Protein AF-0000000067833739 (afdb_homodimer)

Secondary structure (DSSP, 8-state):
--HHHHHHH-HHHHHHHHHHHHHHHHGGGS-HHHHHHHHHHHHHHHHHHHHHHHHHHHHHHHHS---HHHHHHHHHHHHHHHHHHHHHHHHHHHHHTT--HHHHTSHHHHHHHHHHHHHHHHHHHS----SSSPPPP-HHHHHHHHHHHHHHHHIIIII----HHHHHHHHHHHTTTS-HHHHHHHHHHHHHHHHHHTT--/--HHHHHHH-HHHHHHHHHHHHHHHHGGGS-HHHHHHHHHHHHHHHHHHHHHHHHHHHHHHHHS---HHHHHHHHHHHHHHHHHHHHHHHHHHHHHTT--HHHHTSHHHHHHHHHHHHHHHHHHHS----SSSPPPP-HHHHHHHHHHHHHHHHIIIII----HHHHHHHHHHHTTTS-HHHHHHHHHHHHHHHHHHTT--

pLDDT: mean 78.81, std 13.16, range [47.59, 96.0]

Foldseek 3Di:
DDPVVVCVVPPVNVVVVCVVCVCVVCQQPDAPLVVLLVVLVVLQVVLVVVLVVLVVVQVCVVVDPDDPLSNLLSQLSNLQSQLSNQLSVLVSVCSVQLNAPVSCVDVSNVVSVVSNVSSVLSCQQFPDPDPVDGGHGDVVRSVVVVVVCVVVVCCCVVVVDDCVVVVVVVCVVCVVVNHPNHVVCVVVSVVSRVCSHVVHD/DDPVVVCVVPPVNVVVVCVVCVCVVCQQPDAPLVVLLVVLVVLQVVLVVVLVVLVVVQVCVVVDPDDPLSNLLSQLSNLQSQLSNQLSVLVSVCSVQLNAPVSCVDVSNVVSVVSNVSSVLSCQQFPDPDPVDGGHGDVVRSVVVVVVCVVVVCCCVPVVDDCVVVVVVVCVVCVVVNHPNHVVCVVVSVVSRVCVHVVHD

Organism: Methylorubrum extorquens (strain ATCC 14718 / DSM 1338 / JCM 2805 / NCIMB 9133 / AM1) (NCBI:txid272630)

Radius of gyration: 20.98 Å; Cα contacts (8 Å, |Δi|>4): 585; chains: 2; bounding box: 49×56×50 Å

Solvent-accessible surface area (backbone atoms only — not comparable to full-atom values): 19691 Å² total; per-residue (Å²): 133,55,60,66,58,34,43,68,58,35,61,66,57,52,50,49,50,50,56,54,53,45,50,69,74,47,51,80,78,45,44,38,64,62,47,44,49,40,41,30,34,33,25,32,35,26,16,47,50,20,50,62,51,33,42,59,23,54,50,41,49,39,65,39,98,53,57,67,20,55,46,30,31,52,49,12,51,50,29,35,30,50,16,49,22,52,43,27,52,52,52,45,52,32,55,69,45,30,48,33,60,64,59,73,40,24,63,68,46,43,47,26,50,43,27,33,27,53,10,26,42,28,33,36,25,13,26,57,55,35,93,83,41,78,24,61,70,40,65,66,59,52,52,51,34,50,51,48,20,50,53,52,27,47,47,48,70,70,62,50,69,84,46,50,67,59,51,52,53,45,44,65,60,42,50,72,62,36,42,73,54,38,66,65,42,43,62,54,48,51,49,33,25,52,29,28,62,67,69,41,132,130,53,58,66,58,34,44,68,59,34,60,66,58,52,50,49,50,50,56,55,53,45,49,68,73,47,51,81,80,46,44,39,65,61,49,43,50,41,40,30,35,32,24,31,34,26,17,47,50,20,49,63,50,34,42,59,23,54,50,39,49,37,66,39,98,53,55,69,18,56,45,30,33,51,49,12,50,50,28,34,31,49,15,47,22,53,42,26,51,52,51,45,51,32,57,69,45,30,48,32,61,64,59,76,43,25,62,68,46,42,45,25,49,42,27,32,28,52,10,25,43,28,33,35,26,12,24,54,56,36,93,84,39,78,24,61,69,40,65,67,58,52,51,53,35,49,51,48,19,50,53,52,26,49,46,46,72,70,61,52,68,84,48,51,66,57,51,51,54,46,43,66,60,44,52,71,61,34,43,74,54,36,67,66,42,44,63,53,47,52,50,32,26,51,30,28,62,69,70,43,133

Sequence (402 aa):
MTFSARFMRSRTLWFGLALALSYWAVAPFVTSNSQAEWIRVGMIVFAGGAIVAWFPAFRTIIRENSPVAAQQSILGTVFLLFGIFGSAIWLLMWRMSGFPPWMVLSDVNGFFLWVLTCGSAFLMAAPRVSPHVPPRTNWRRIWIAAALSFGLGYFIVHERPNIAPLVEWLRLRVSDVVGPAGRSEMPKLLEQTARASIGEPMTFSARFMRSRTLWFGLALALSYWAVAPFVTSNSQAEWIRVGMIVFAGGAIVAWFPAFRTIIRENSPVAAQQSILGTVFLLFGIFGSAIWLLMWRMSGFPPWMVLSDVNGFFLWVLTCGSAFLMAAPRVSPHVPPRTNWRRIWIAAALSFGLGYFIVHERPNIAPLVEWLRLRVSDVVGPAGRSEMPKLLEQTARASIGEP

Nearest PDB structures (foldseek):
  8x2k-assembly1_A  TM=3.277E-01  e=2.692E-01  Homo sapiens
  8eat-assembly1_o  TM=3.173E-01  e=8.894E-01  Saccharomyces cerevisiae
  8gjg-assembly1_A  TM=5.142E-01  e=9.237E+00  synthetic construct
  8x2k-assembly1_A  TM=3.481E-01  e=3.603E-01  Homo sapiens
  8eat-assembly1_o  TM=3.590E-01  e=8.095E-01  Saccharomyces cerevisiae

Structure (mmCIF, N/CA/C/O backbone):
data_AF-0000000067833739-model_v1
#
loop_
_entity.id
_entity.type
_entity.pdbx_description
1 polymer 'Uncharacterized protein'
#
loop_
_atom_site.group_PDB
_atom_site.id
_atom_site.type_symbol
_atom_site.label_atom_id
_atom_site.label_alt_id
_atom_site.label_comp_id
_atom_site.label_asym_id
_atom_site.label_entity_id
_atom_site.label_seq_id
_atom_site.pdbx_PDB_ins_code
_atom_site.Cartn_x
_atom_site.Cartn_y
_atom_site.Cartn_z
_atom_site.occupancy
_atom_site.B_iso_or_equiv
_atom_site.auth_seq_id
_atom_site.auth_comp_id
_atom_site.auth_asym_id
_atom_site.auth_atom_id
_atom_site.pdbx_PDB_model_num
ATOM 1 N N . MET A 1 1 ? 24.609 -26.125 -8.984 1 54.03 1 MET A N 1
ATOM 2 C CA . MET A 1 1 ? 24.734 -24.672 -9.023 1 54.03 1 MET A CA 1
ATOM 3 C C . MET A 1 1 ? 24.297 -24.047 -7.703 1 54.03 1 MET A C 1
ATOM 5 O O . MET A 1 1 ? 23.25 -24.406 -7.156 1 54.03 1 MET A O 1
ATOM 9 N N . THR A 1 2 ? 25.156 -23.328 -7.031 1 60.97 2 THR A N 1
ATOM 10 C CA . THR A 1 2 ? 24.938 -22.781 -5.699 1 60.97 2 THR A CA 1
ATOM 11 C C . THR A 1 2 ? 23.875 -21.703 -5.73 1 60.97 2 THR A C 1
ATOM 13 O O . THR A 1 2 ? 23.531 -21.188 -6.797 1 60.97 2 THR A O 1
ATOM 16 N N . PHE A 1 3 ? 23.25 -21.469 -4.637 1 61.22 3 PHE A N 1
ATOM 17 C CA . PHE A 1 3 ? 22.266 -20.406 -4.449 1 61.22 3 PHE A CA 1
ATOM 18 C C . PHE A 1 3 ? 22.766 -19.078 -5.02 1 61.22 3 PHE A C 1
ATOM 20 O O . PHE A 1 3 ? 22.031 -18.375 -5.711 1 61.22 3 PHE A O 1
ATOM 27 N N . SER A 1 4 ? 24 -18.844 -4.691 1 60.59 4 SER A N 1
ATOM 28 C CA . SER A 1 4 ? 24.594 -17.578 -5.094 1 60.59 4 SER A CA 1
ATOM 29 C C . SER A 1 4 ? 24.734 -17.484 -6.609 1 60.59 4 SER A C 1
ATOM 31 O O . SER A 1 4 ? 24.469 -16.438 -7.207 1 60.59 4 SER A O 1
ATOM 33 N N . ALA A 1 5 ? 25.109 -18.547 -7.16 1 61.72 5 ALA A N 1
ATOM 34 C CA . ALA A 1 5 ? 25.297 -18.562 -8.609 1 61.72 5 ALA A CA 1
ATOM 35 C C . ALA A 1 5 ? 23.969 -18.391 -9.344 1 61.72 5 ALA A C 1
ATOM 37 O O . ALA A 1 5 ? 23.891 -17.672 -10.336 1 61.72 5 ALA A O 1
ATOM 38 N N . ARG A 1 6 ? 23.016 -18.969 -8.781 1 64.06 6 ARG A N 1
ATOM 39 C CA . ARG A 1 6 ? 21.703 -18.922 -9.438 1 64.06 6 ARG A CA 1
ATOM 40 C C . ARG A 1 6 ? 21.047 -17.562 -9.211 1 64.06 6 ARG A C 1
ATOM 42 O O . ARG A 1 6 ? 20.375 -17.047 -10.102 1 64.06 6 ARG A O 1
ATOM 49 N N . PHE A 1 7 ? 21.344 -17.094 -7.957 1 60.16 7 PHE A N 1
ATOM 50 C CA . PHE A 1 7 ? 20.875 -15.742 -7.688 1 60.16 7 PHE A CA 1
ATOM 51 C C . PHE A 1 7 ? 21.438 -14.766 -8.711 1 60.16 7 PHE A C 1
ATOM 53 O O . PHE A 1 7 ? 20.719 -13.914 -9.234 1 60.16 7 PHE A O 1
ATOM 60 N N . MET A 1 8 ? 22.578 -15.047 -8.953 1 62.41 8 MET A N 1
ATOM 61 C CA . MET A 1 8 ? 23.266 -14.164 -9.883 1 62.41 8 MET A CA 1
ATOM 62 C C . MET A 1 8 ? 22.766 -14.367 -11.305 1 62.41 8 MET A C 1
ATOM 64 O O . MET A 1 8 ? 22.859 -13.461 -12.141 1 62.41 8 MET A O 1
ATOM 68 N N . ARG A 1 9 ? 22.203 -15.484 -11.406 1 63.66 9 ARG A N 1
ATOM 69 C CA . ARG A 1 9 ? 21.797 -15.766 -12.773 1 63.66 9 ARG A CA 1
ATOM 70 C C . ARG A 1 9 ? 20.344 -15.328 -13.016 1 63.66 9 ARG A C 1
ATOM 72 O O . ARG A 1 9 ? 19.922 -15.18 -14.164 1 63.66 9 ARG A O 1
ATOM 79 N N . SER A 1 10 ? 19.766 -15.102 -11.891 1 75.25 10 SER A N 1
ATOM 80 C CA . SER A 1 10 ? 18.375 -14.703 -12.156 1 75.25 10 SER A CA 1
ATOM 81 C C . SER A 1 10 ? 18.297 -13.258 -12.625 1 75.25 10 SER A C 1
ATOM 83 O O . SER A 1 10 ? 18.469 -12.336 -11.828 1 75.25 10 SER A O 1
ATOM 85 N N . ARG A 1 11 ? 18.219 -13.023 -13.836 1 75.56 11 ARG A N 1
ATOM 86 C CA . ARG A 1 11 ? 18.156 -11.695 -14.43 1 75.56 11 ARG A CA 1
ATOM 87 C C . ARG A 1 11 ? 16.969 -10.906 -13.891 1 75.56 11 ARG A C 1
ATOM 89 O O . ARG A 1 11 ? 17.062 -9.695 -13.672 1 75.56 11 ARG A O 1
ATOM 96 N N . THR A 1 12 ? 15.883 -11.609 -13.531 1 77.5 12 THR A N 1
ATOM 97 C CA . THR A 1 12 ? 14.672 -10.938 -13.07 1 77.5 12 THR A CA 1
ATOM 98 C C . THR A 1 12 ? 14.883 -10.352 -11.672 1 77.5 12 THR A C 1
ATOM 100 O O . THR A 1 12 ? 14.461 -9.227 -11.398 1 77.5 12 THR A O 1
ATOM 103 N N . LEU A 1 13 ? 15.602 -11 -10.844 1 80.44 13 LEU A N 1
ATOM 104 C CA . LEU A 1 13 ? 15.852 -10.516 -9.492 1 80.44 13 LEU A CA 1
ATOM 105 C C . LEU A 1 13 ? 16.781 -9.305 -9.508 1 80.44 13 LEU A C 1
ATOM 107 O O . LEU A 1 13 ? 16.547 -8.328 -8.789 1 80.44 13 LEU A O 1
ATOM 111 N N . TRP A 1 14 ? 17.672 -9.406 -10.344 1 83.06 14 TRP A N 1
ATOM 112 C CA . TRP A 1 14 ? 18.609 -8.297 -10.422 1 83.06 14 TRP A CA 1
ATOM 113 C C . TRP A 1 14 ? 17.938 -7.062 -11.023 1 83.06 14 TRP A C 1
ATOM 115 O O . TRP A 1 14 ? 18.188 -5.938 -10.578 1 83.06 14 TRP A O 1
ATOM 125 N N . PHE A 1 15 ? 17.156 -7.34 -11.93 1 82 15 PHE A N 1
ATOM 126 C CA . PHE A 1 15 ? 16.406 -6.23 -12.516 1 82 15 PHE A CA 1
ATOM 127 C C . PHE A 1 15 ? 15.469 -5.605 -11.492 1 82 15 PHE A C 1
ATOM 129 O O . PHE A 1 15 ? 15.367 -4.383 -11.406 1 82 15 PHE A O 1
ATOM 136 N N . GLY A 1 16 ? 14.891 -6.465 -10.734 1 84.88 16 GLY A N 1
ATOM 137 C CA . GLY A 1 16 ? 14 -5.965 -9.703 1 84.88 16 GLY A CA 1
ATOM 138 C C . GLY A 1 16 ? 14.727 -5.16 -8.633 1 84.88 16 GLY A C 1
ATOM 139 O O . GLY A 1 16 ? 14.258 -4.09 -8.234 1 84.88 16 GLY A O 1
ATOM 140 N N . LEU A 1 17 ? 15.836 -5.625 -8.242 1 85.75 17 LEU A N 1
ATOM 141 C CA . LEU A 1 17 ? 16.609 -4.922 -7.227 1 85.75 17 LEU A CA 1
ATOM 142 C C . LEU A 1 17 ? 17.141 -3.6 -7.77 1 85.75 17 LEU A C 1
ATOM 144 O O . LEU A 1 17 ? 17.125 -2.584 -7.074 1 85.75 17 LEU A O 1
ATOM 148 N N . ALA A 1 18 ? 17.578 -3.639 -8.984 1 87.25 18 ALA A N 1
ATOM 149 C CA . ALA A 1 18 ? 18.062 -2.416 -9.625 1 87.25 18 ALA A CA 1
ATOM 150 C C . ALA A 1 18 ? 16.953 -1.379 -9.734 1 87.25 18 ALA A C 1
ATOM 152 O O . ALA A 1 18 ? 17.172 -0.191 -9.492 1 87.25 18 ALA A O 1
ATOM 153 N N . LEU A 1 19 ? 15.852 -1.914 -10.031 1 89 19 LEU A N 1
ATOM 154 C CA . LEU A 1 19 ? 14.711 -1.014 -10.148 1 89 19 LEU A CA 1
ATOM 155 C C . LEU A 1 19 ? 14.344 -0.417 -8.797 1 89 19 LEU A C 1
ATOM 157 O O . LEU A 1 19 ? 14.086 0.784 -8.688 1 89 19 LEU A O 1
ATOM 161 N N . ALA A 1 20 ? 14.359 -1.201 -7.812 1 89.31 20 ALA A N 1
ATOM 162 C CA . ALA A 1 20 ? 14.055 -0.719 -6.469 1 89.31 20 ALA A CA 1
ATOM 163 C C . ALA A 1 20 ? 15.086 0.306 -6.008 1 89.31 20 ALA A C 1
ATOM 165 O O . ALA A 1 20 ? 14.734 1.35 -5.457 1 89.31 20 ALA A O 1
ATOM 166 N N . LEU A 1 21 ? 16.234 0.062 -6.305 1 89.25 21 LEU A N 1
ATOM 167 C CA . LEU A 1 21 ? 17.312 0.922 -5.82 1 89.25 21 LEU A CA 1
ATOM 168 C C . LEU A 1 21 ? 17.484 2.143 -6.719 1 89.25 21 LEU A C 1
ATOM 170 O O . LEU A 1 21 ? 18.172 3.094 -6.359 1 89.25 21 LEU A O 1
ATOM 174 N N . SER A 1 22 ? 16.891 2.143 -7.863 1 89.06 22 SER A N 1
ATOM 175 C CA . SER A 1 22 ? 16.969 3.281 -8.766 1 89.06 22 SER A CA 1
ATOM 176 C C . SER A 1 22 ? 16.391 4.539 -8.133 1 89.06 22 SER A C 1
ATOM 178 O O . SER A 1 22 ? 16.719 5.656 -8.539 1 89.06 22 SER A O 1
ATOM 180 N N . TYR A 1 23 ? 15.555 4.34 -7.113 1 88.81 23 TYR A N 1
ATOM 181 C CA . TYR A 1 23 ? 15.016 5.488 -6.395 1 88.81 23 TYR A CA 1
ATOM 182 C C . TYR A 1 23 ? 16.141 6.375 -5.863 1 88.81 23 TYR A C 1
ATOM 184 O O . TYR A 1 23 ? 16.094 7.598 -6.016 1 88.81 23 TYR A O 1
ATOM 192 N N . TRP A 1 24 ? 17.078 5.777 -5.301 1 86.44 24 TRP A N 1
ATOM 193 C CA . TRP A 1 24 ? 18.141 6.512 -4.621 1 86.44 24 TRP A CA 1
ATOM 194 C C . TRP A 1 24 ? 19.062 7.188 -5.629 1 86.44 24 TRP A C 1
ATOM 196 O O . TRP A 1 24 ? 19.781 8.141 -5.293 1 86.44 24 TRP A O 1
ATOM 206 N N . ALA A 1 25 ? 19.031 6.781 -6.82 1 83.19 25 ALA A N 1
ATOM 207 C CA . ALA A 1 25 ? 19.797 7.438 -7.879 1 83.19 25 ALA A CA 1
ATOM 208 C C . ALA A 1 25 ? 19.125 8.727 -8.328 1 83.19 25 ALA A C 1
ATOM 210 O O . ALA A 1 25 ? 19.797 9.672 -8.758 1 83.19 25 ALA A O 1
ATOM 211 N N . VAL A 1 26 ? 17.828 8.828 -8.109 1 81.88 26 VAL A N 1
ATOM 212 C CA . VAL A 1 26 ? 17.062 9.969 -8.609 1 81.88 26 VAL A CA 1
ATOM 213 C C . VAL A 1 26 ? 16.734 10.922 -7.457 1 81.88 26 VAL A C 1
ATOM 215 O O . VAL A 1 26 ? 16.578 12.125 -7.668 1 81.88 26 VAL A O 1
ATOM 218 N N . ALA A 1 27 ? 16.766 10.422 -6.27 1 81.31 27 ALA A N 1
ATOM 219 C CA . ALA A 1 27 ? 16.312 11.133 -5.082 1 81.31 27 ALA A CA 1
ATOM 220 C C . ALA A 1 27 ? 17.078 12.43 -4.883 1 81.31 27 ALA A C 1
ATOM 222 O O . ALA A 1 27 ? 16.5 13.469 -4.555 1 81.31 27 ALA A O 1
ATOM 223 N N . PRO A 1 28 ? 18.375 12.438 -5.191 1 77.5 28 PRO A N 1
ATOM 224 C CA . PRO A 1 28 ? 19.125 13.672 -4.941 1 77.5 28 PRO A CA 1
ATOM 225 C C . PRO A 1 28 ? 18.828 14.758 -5.969 1 77.5 28 PRO A C 1
ATOM 227 O O . PRO A 1 28 ? 19.094 15.938 -5.723 1 77.5 28 PRO A O 1
ATOM 230 N N . PHE A 1 29 ? 18.141 14.469 -7.059 1 77.5 29 PHE A N 1
ATOM 231 C CA . PHE A 1 29 ? 18 15.422 -8.148 1 77.5 29 PHE A CA 1
ATOM 232 C C . PHE A 1 29 ? 16.594 16.016 -8.18 1 77.5 29 PHE A C 1
ATOM 234 O O . PHE A 1 29 ? 16.359 17.016 -8.859 1 77.5 29 PHE A O 1
ATOM 241 N N . VAL A 1 30 ? 15.68 15.461 -7.469 1 76.25 30 VAL A N 1
ATOM 242 C CA . VAL A 1 30 ? 14.289 15.906 -7.523 1 76.25 30 VAL A CA 1
ATOM 243 C C . VAL A 1 30 ? 13.781 16.188 -6.113 1 76.25 30 VAL A C 1
ATOM 245 O O . VAL A 1 30 ? 14.172 15.508 -5.16 1 76.25 30 VAL A O 1
ATOM 248 N N . THR A 1 31 ? 13 17.219 -6.043 1 78 31 THR A N 1
ATOM 249 C CA . THR A 1 31 ? 12.406 17.531 -4.75 1 78 31 THR A CA 1
ATOM 250 C C . THR A 1 31 ? 11.492 16.406 -4.277 1 78 31 THR A C 1
ATOM 252 O O . THR A 1 31 ? 10.859 15.727 -5.094 1 78 31 THR A O 1
ATOM 255 N N . SER A 1 32 ? 11.422 16.219 -2.998 1 77.12 32 SER A N 1
ATOM 256 C CA . SER A 1 32 ? 10.688 15.094 -2.412 1 77.12 32 SER A CA 1
ATOM 257 C C . SER A 1 32 ? 9.195 15.195 -2.719 1 77.12 32 SER A C 1
ATOM 259 O O . SER A 1 32 ? 8.531 14.18 -2.941 1 77.12 32 SER A O 1
ATOM 261 N N . ASN A 1 33 ? 8.727 16.406 -2.74 1 77.69 33 ASN A N 1
ATOM 262 C CA . ASN A 1 33 ? 7.297 16.562 -3.004 1 77.69 33 ASN A CA 1
ATOM 263 C C . ASN A 1 33 ? 6.945 16.172 -4.434 1 77.69 33 ASN A C 1
ATOM 265 O O . ASN A 1 33 ? 5.98 15.43 -4.66 1 77.69 33 ASN A O 1
ATOM 269 N N . SER A 1 34 ? 7.766 16.656 -5.34 1 80.44 34 SER A N 1
ATOM 270 C CA . SER A 1 34 ? 7.531 16.312 -6.734 1 80.44 34 SER A CA 1
ATOM 271 C C . SER A 1 34 ? 7.719 14.812 -6.969 1 80.44 34 SER A C 1
ATOM 273 O O . SER A 1 34 ? 6.957 14.195 -7.715 1 80.44 34 SER A O 1
ATOM 275 N N . GLN A 1 35 ? 8.664 14.273 -6.324 1 85.94 35 GLN A N 1
ATOM 276 C CA . GLN A 1 35 ? 8.922 12.844 -6.461 1 85.94 35 GLN A CA 1
ATOM 277 C C . GLN A 1 35 ? 7.738 12.016 -5.965 1 85.94 35 GLN A C 1
ATOM 279 O O . GLN A 1 35 ? 7.328 11.055 -6.617 1 85.94 35 GLN A O 1
ATOM 284 N N . ALA A 1 36 ? 7.215 12.469 -4.859 1 86.31 36 ALA A N 1
ATOM 285 C CA . ALA A 1 36 ? 6.09 11.734 -4.281 1 86.31 36 ALA A CA 1
ATOM 286 C C . ALA A 1 36 ? 4.867 11.797 -5.195 1 86.31 36 ALA A C 1
ATOM 288 O O . ALA A 1 36 ? 4.137 10.812 -5.328 1 86.31 36 ALA A O 1
ATOM 289 N N . GLU A 1 37 ? 4.688 12.883 -5.809 1 87.81 37 GLU A N 1
ATOM 290 C CA . GLU A 1 37 ? 3.555 13.023 -6.719 1 87.81 37 GLU A CA 1
ATOM 291 C C . GLU A 1 37 ? 3.732 12.148 -7.957 1 87.81 37 GLU A C 1
ATOM 293 O O . GLU A 1 37 ? 2.801 11.453 -8.375 1 87.81 37 GLU A O 1
ATOM 298 N N . TRP A 1 38 ? 4.926 12.117 -8.461 1 89.81 38 TRP A N 1
ATOM 299 C CA . TRP A 1 38 ? 5.23 11.273 -9.617 1 89.81 38 TRP A CA 1
ATOM 300 C C . TRP A 1 38 ? 5.031 9.805 -9.281 1 89.81 38 TRP A C 1
ATOM 302 O O . TRP A 1 38 ? 4.445 9.055 -10.07 1 89.81 38 TRP A O 1
ATOM 312 N N . ILE A 1 39 ? 5.5 9.477 -8.156 1 92.5 39 ILE A N 1
ATOM 313 C CA . ILE A 1 39 ? 5.434 8.078 -7.75 1 92.5 39 ILE A CA 1
ATOM 314 C C . ILE A 1 39 ? 3.979 7.668 -7.527 1 92.5 39 ILE A C 1
ATOM 316 O O . ILE A 1 39 ? 3.57 6.57 -7.906 1 92.5 39 ILE A O 1
ATOM 320 N N . ARG A 1 40 ? 3.199 8.555 -6.996 1 94.5 40 ARG A N 1
ATOM 321 C CA . ARG A 1 40 ? 1.795 8.242 -6.762 1 94.5 40 ARG A CA 1
ATOM 322 C C . ARG A 1 40 ? 1.04 8.094 -8.078 1 94.5 40 ARG A C 1
ATOM 324 O O . ARG A 1 40 ? 0.166 7.23 -8.203 1 94.5 40 ARG A O 1
ATOM 331 N N . VAL A 1 41 ? 1.399 8.906 -8.992 1 93.44 41 VAL A N 1
ATOM 332 C CA . VAL A 1 41 ? 0.803 8.75 -10.312 1 93.44 41 VAL A CA 1
ATOM 333 C C . VAL A 1 41 ? 1.189 7.391 -10.891 1 93.44 41 VAL A C 1
ATOM 335 O O . VAL A 1 41 ? 0.344 6.68 -11.438 1 93.44 41 VAL A O 1
ATOM 338 N N . GLY A 1 42 ? 2.432 7.094 -10.734 1 94.5 42 GLY A N 1
ATOM 339 C CA . GLY A 1 42 ? 2.867 5.773 -11.164 1 94.5 42 GLY A CA 1
ATOM 340 C C . GLY A 1 42 ? 2.115 4.648 -10.477 1 94.5 42 GLY A C 1
ATOM 341 O O . GLY A 1 42 ? 1.734 3.666 -11.117 1 94.5 42 GLY A O 1
ATOM 342 N N . MET A 1 43 ? 1.913 4.809 -9.195 1 96 43 MET A N 1
ATOM 343 C CA . MET A 1 43 ? 1.169 3.811 -8.43 1 96 43 MET A CA 1
ATOM 344 C C . MET A 1 43 ? -0.241 3.641 -8.984 1 96 43 MET A C 1
ATOM 346 O O . MET A 1 43 ? -0.73 2.516 -9.117 1 96 43 MET A O 1
ATOM 350 N N . ILE A 1 44 ? -0.865 4.746 -9.359 1 95.5 44 ILE A N 1
ATOM 351 C CA . ILE A 1 44 ? -2.227 4.73 -9.883 1 95.5 44 ILE A CA 1
ATOM 352 C C . ILE A 1 44 ? -2.256 3.982 -11.219 1 95.5 44 ILE A C 1
ATOM 354 O O . ILE A 1 44 ? -3.074 3.08 -11.414 1 95.5 44 ILE A O 1
ATOM 358 N N . VAL A 1 45 ? -1.327 4.285 -12.039 1 94.38 45 VAL A N 1
ATOM 359 C CA . VAL A 1 45 ? -1.323 3.73 -13.383 1 94.38 45 VAL A CA 1
ATOM 360 C C . VAL A 1 45 ? -0.938 2.252 -13.336 1 94.38 45 VAL A C 1
ATOM 362 O O . VAL A 1 45 ? -1.616 1.408 -13.93 1 94.38 45 VAL A O 1
ATOM 365 N N . PHE A 1 46 ? 0.058 1.931 -12.586 1 94.25 46 PHE A N 1
ATOM 366 C CA . PHE A 1 46 ? 0.539 0.554 -12.555 1 94.25 46 PHE A CA 1
ATOM 367 C C . PHE A 1 46 ? -0.4 -0.33 -11.742 1 94.25 46 PHE A C 1
ATOM 369 O O . PHE A 1 46 ? -0.671 -1.471 -12.125 1 94.25 46 PHE A O 1
ATOM 376 N N . ALA A 1 47 ? -0.868 0.186 -10.641 1 94.38 47 ALA A N 1
ATOM 377 C CA . ALA A 1 47 ? -1.827 -0.601 -9.867 1 94.38 47 ALA A CA 1
ATOM 378 C C . ALA A 1 47 ? -3.141 -0.763 -10.625 1 94.38 47 ALA A C 1
ATOM 380 O O . ALA A 1 47 ? -3.717 -1.853 -10.656 1 94.38 47 ALA A O 1
ATOM 381 N N . GLY A 1 48 ? -3.598 0.344 -11.227 1 93.31 48 GLY A N 1
ATOM 382 C CA . GLY A 1 48 ? -4.797 0.248 -12.047 1 93.31 48 GLY A CA 1
ATOM 383 C C . GLY A 1 48 ? -4.648 -0.714 -13.203 1 93.31 48 GLY A C 1
ATOM 384 O O . GLY A 1 48 ? -5.539 -1.525 -13.461 1 93.31 48 GLY A O 1
ATOM 385 N N . GLY A 1 49 ? -3.541 -0.565 -13.906 1 90.88 49 GLY A N 1
ATOM 386 C CA . GLY A 1 49 ? -3.256 -1.494 -14.992 1 90.88 49 GLY A CA 1
ATOM 387 C C . GLY A 1 49 ? -3.166 -2.938 -14.531 1 90.88 49 GLY A C 1
ATOM 388 O O . GLY A 1 49 ? -3.617 -3.846 -15.227 1 90.88 49 GLY A O 1
ATOM 389 N N . ALA A 1 50 ? -2.586 -3.146 -13.344 1 90.75 50 ALA A N 1
ATOM 390 C CA . ALA A 1 50 ? -2.463 -4.496 -12.805 1 90.75 50 ALA A CA 1
ATOM 391 C C . ALA A 1 50 ? -3.832 -5.082 -12.461 1 90.75 50 ALA A C 1
ATOM 393 O O . ALA A 1 50 ? -4.062 -6.281 -12.641 1 90.75 50 ALA A O 1
ATOM 394 N N . ILE A 1 51 ? -4.758 -4.254 -12 1 90.81 51 ILE A N 1
ATOM 395 C CA . ILE A 1 51 ? -6.109 -4.711 -11.703 1 90.81 51 ILE A CA 1
ATOM 396 C C . ILE A 1 51 ? -6.766 -5.246 -12.977 1 90.81 51 ILE A C 1
ATOM 398 O O . ILE A 1 51 ? -7.355 -6.328 -12.969 1 90.81 51 ILE A O 1
ATOM 402 N N . VAL A 1 52 ? -6.562 -4.527 -14.055 1 86.75 52 VAL A N 1
ATOM 403 C CA . VAL A 1 52 ? -7.152 -4.922 -15.328 1 86.75 52 VAL A CA 1
ATOM 404 C C . VAL A 1 52 ? -6.488 -6.199 -15.836 1 86.75 52 VAL A C 1
ATOM 406 O O . VAL A 1 52 ? -7.164 -7.098 -16.344 1 86.75 52 VAL A O 1
ATOM 409 N N . ALA A 1 53 ? -5.227 -6.316 -15.633 1 84.62 53 ALA A N 1
ATOM 410 C CA . ALA A 1 53 ? -4.48 -7.48 -16.109 1 84.62 53 ALA A CA 1
ATOM 411 C C . ALA A 1 53 ? -4.863 -8.734 -15.312 1 84.62 53 ALA A C 1
ATOM 413 O O . ALA A 1 53 ? -4.82 -9.844 -15.844 1 84.62 53 ALA A O 1
ATOM 414 N N . TRP A 1 54 ? -5.223 -8.539 -14.062 1 83.25 54 TRP A N 1
ATOM 415 C CA . TRP A 1 54 ? -5.52 -9.672 -13.195 1 83.25 54 TRP A CA 1
ATOM 416 C C . TRP A 1 54 ? -7.008 -10.016 -13.234 1 83.25 54 TRP A C 1
ATOM 418 O O . TRP A 1 54 ? -7.441 -11 -12.633 1 83.25 54 TRP A O 1
ATOM 428 N N . PHE A 1 55 ? -7.73 -9.266 -13.984 1 80.88 55 PHE A N 1
ATOM 429 C CA . PHE A 1 55 ? -9.172 -9.477 -14.039 1 80.88 55 PHE A CA 1
ATOM 430 C C . PHE A 1 55 ? -9.5 -10.852 -14.594 1 80.88 55 PHE A C 1
ATOM 432 O O . PHE A 1 55 ? -10.383 -11.539 -14.078 1 80.88 55 PHE A O 1
ATOM 439 N N . PRO A 1 56 ? -8.789 -11.32 -15.641 1 77.38 56 PRO A N 1
ATOM 440 C CA . PRO A 1 56 ? -9.086 -12.672 -16.125 1 77.38 56 PRO A CA 1
ATOM 441 C C . PRO A 1 56 ? -8.82 -13.75 -15.086 1 77.38 56 PRO A C 1
ATOM 443 O O . PRO A 1 56 ? -9.547 -14.742 -15.016 1 77.38 56 PRO A O 1
ATOM 446 N N . ALA A 1 57 ? -7.766 -13.594 -14.273 1 75.88 57 ALA A N 1
ATOM 447 C CA . ALA A 1 57 ? -7.488 -14.547 -13.203 1 75.88 57 ALA A CA 1
ATOM 448 C C . ALA A 1 57 ? -8.617 -14.555 -12.172 1 75.88 57 ALA A C 1
ATOM 450 O O . ALA A 1 57 ? -9.023 -15.617 -11.703 1 75.88 57 ALA A O 1
ATOM 451 N N . PHE A 1 58 ? -9.086 -13.43 -11.906 1 75.62 58 PHE A N 1
ATOM 452 C CA . PHE A 1 58 ? -10.188 -13.289 -10.961 1 75.62 58 PHE A CA 1
ATOM 453 C C . PHE A 1 58 ? -11.453 -13.938 -11.508 1 75.62 58 PHE A C 1
ATOM 455 O O . PHE A 1 58 ? -12.164 -14.633 -10.781 1 75.62 58 PHE A O 1
ATOM 462 N N . ARG A 1 59 ? -11.641 -13.781 -12.781 1 75.75 59 ARG A N 1
ATOM 463 C CA . ARG A 1 59 ? -12.812 -14.367 -13.43 1 75.75 59 ARG A CA 1
ATOM 464 C C . ARG A 1 59 ? -12.727 -15.891 -13.445 1 75.75 59 ARG A C 1
ATOM 466 O O . ARG A 1 59 ? -13.734 -16.578 -13.258 1 75.75 59 ARG A O 1
ATOM 473 N N . THR A 1 60 ? -11.57 -16.359 -13.594 1 76.12 60 THR A N 1
ATOM 474 C CA . THR A 1 60 ? -11.359 -17.797 -13.648 1 76.12 60 THR A CA 1
ATOM 475 C C . THR A 1 60 ? -11.633 -18.438 -12.297 1 76.12 60 THR A C 1
ATOM 477 O O . THR A 1 60 ? -12.234 -19.516 -12.219 1 76.12 60 THR A O 1
ATOM 480 N N . ILE A 1 61 ? -11.242 -17.797 -11.266 1 74.25 61 ILE A N 1
ATOM 481 C CA . ILE A 1 61 ? -11.422 -18.375 -9.938 1 74.25 61 ILE A CA 1
ATOM 482 C C . ILE A 1 61 ? -12.914 -18.406 -9.586 1 74.25 61 ILE A C 1
ATOM 484 O O . ILE A 1 61 ? -13.359 -19.234 -8.805 1 74.25 61 ILE A O 1
ATOM 488 N N . ILE A 1 62 ? -13.625 -17.5 -10.195 1 73.38 62 ILE A N 1
ATOM 489 C CA . ILE A 1 62 ? -15.062 -17.438 -9.93 1 73.38 62 ILE A CA 1
ATOM 490 C C . ILE A 1 62 ? -15.789 -18.469 -10.797 1 73.38 62 ILE A C 1
ATOM 492 O O . ILE A 1 62 ? -16.734 -19.125 -10.336 1 73.38 62 ILE A O 1
ATOM 496 N N . ARG A 1 63 ? -15.203 -18.75 -11.992 1 74.75 63 ARG A N 1
ATOM 497 C CA . ARG A 1 63 ? -15.906 -19.578 -12.961 1 74.75 63 ARG A CA 1
ATOM 498 C C . ARG A 1 63 ? -15.484 -21.031 -12.844 1 74.75 63 ARG A C 1
ATOM 500 O O . ARG A 1 63 ? -16.266 -21.938 -13.148 1 74.75 63 ARG A O 1
ATOM 507 N N . GLU A 1 64 ? -14.258 -21.172 -12.445 1 73.56 64 GLU A N 1
ATOM 508 C CA . GLU A 1 64 ? -13.727 -22.531 -12.438 1 73.56 64 GLU A CA 1
ATOM 509 C C . GLU A 1 64 ? -13.453 -23.016 -11.016 1 73.56 64 GLU A C 1
ATOM 511 O O . GLU A 1 64 ? -13.406 -22.203 -10.086 1 73.56 64 GLU A O 1
ATOM 516 N N . ASN A 1 65 ? -13.523 -24.359 -10.898 1 71.12 65 ASN A N 1
ATOM 517 C CA . ASN A 1 65 ? -13.164 -24.938 -9.609 1 71.12 65 ASN A CA 1
ATOM 518 C C . ASN A 1 65 ? -11.688 -24.734 -9.297 1 71.12 65 ASN A C 1
ATOM 520 O O . ASN A 1 65 ? -10.82 -25.281 -9.984 1 71.12 65 ASN A O 1
ATOM 524 N N . SER A 1 66 ? -11.43 -23.75 -8.57 1 73.19 66 SER A N 1
ATOM 525 C CA . SER A 1 66 ? -10.047 -23.484 -8.172 1 73.19 66 SER A CA 1
ATOM 526 C C . SER A 1 66 ? -9.828 -23.781 -6.695 1 73.19 66 SER A C 1
ATOM 528 O O . SER A 1 66 ? -10.734 -23.594 -5.875 1 73.19 66 SER A O 1
ATOM 530 N N . PRO A 1 67 ? -8.727 -24.328 -6.449 1 74.19 67 PRO A N 1
ATOM 531 C CA . PRO A 1 67 ? -8.422 -24.578 -5.035 1 74.19 67 PRO A CA 1
ATOM 532 C C . PRO A 1 67 ? -8.531 -23.312 -4.184 1 74.19 67 PRO A C 1
ATOM 534 O O . PRO A 1 67 ? -8.32 -22.203 -4.684 1 74.19 67 PRO A O 1
ATOM 537 N N . VAL A 1 68 ? -8.914 -23.547 -2.961 1 74.62 68 VAL A N 1
ATOM 538 C CA . VAL A 1 68 ? -9.141 -22.469 -2.012 1 74.62 68 VAL A CA 1
ATOM 539 C C . VAL A 1 68 ? -7.875 -21.609 -1.894 1 74.62 68 VAL A C 1
ATOM 541 O O . VAL A 1 68 ? -7.949 -20.391 -1.815 1 74.62 68 VAL A O 1
ATOM 544 N N . ALA A 1 69 ? -6.777 -22.25 -1.991 1 74.19 69 ALA A N 1
ATOM 545 C CA . ALA A 1 69 ? -5.516 -21.531 -1.827 1 74.19 69 ALA A CA 1
ATOM 546 C C . ALA A 1 69 ? -5.258 -20.594 -3 1 74.19 69 ALA A C 1
ATOM 548 O O . ALA A 1 69 ? -4.758 -19.484 -2.816 1 74.19 69 ALA A O 1
ATOM 549 N N . ALA A 1 70 ? -5.68 -21.031 -4.121 1 75.19 70 ALA A N 1
ATOM 550 C CA . ALA A 1 70 ? -5.52 -20.188 -5.305 1 75.19 70 ALA A CA 1
ATOM 551 C C . ALA A 1 70 ? -6.461 -18.984 -5.262 1 75.19 70 ALA A C 1
ATOM 553 O O . ALA A 1 70 ? -6.094 -17.891 -5.676 1 75.19 70 ALA A O 1
ATOM 554 N N . GLN A 1 71 ? -7.586 -19.234 -4.727 1 78.25 71 GLN A N 1
ATOM 555 C CA . GLN A 1 71 ? -8.555 -18.156 -4.605 1 78.25 71 GLN A CA 1
ATOM 556 C C . GLN A 1 71 ? -8.07 -17.078 -3.629 1 78.25 71 GLN A C 1
ATOM 558 O O . GLN A 1 71 ? -8.195 -15.883 -3.898 1 78.25 71 GLN A O 1
ATOM 563 N N . GLN A 1 72 ? -7.465 -17.578 -2.615 1 79.88 72 GLN A N 1
ATOM 564 C CA . GLN A 1 72 ? -6.992 -16.641 -1.594 1 79.88 72 GLN A CA 1
ATOM 565 C C . GLN A 1 72 ? -5.82 -15.812 -2.107 1 79.88 72 GLN A C 1
ATOM 567 O O . GLN A 1 72 ? -5.746 -14.609 -1.851 1 79.88 72 GLN A O 1
ATOM 572 N N . SER A 1 73 ? -4.977 -16.453 -2.826 1 80.75 73 SER A N 1
ATOM 573 C CA . SER A 1 73 ? -3.82 -15.734 -3.355 1 80.75 73 SER A CA 1
ATOM 574 C C . SER A 1 73 ? -4.242 -14.688 -4.379 1 80.75 73 SER A C 1
ATOM 576 O O . SER A 1 73 ? -3.746 -13.555 -4.355 1 80.75 73 SER A O 1
ATOM 578 N N . ILE A 1 74 ? -5.172 -14.984 -5.191 1 82.06 74 ILE A N 1
ATOM 579 C CA . ILE A 1 74 ? -5.633 -14.055 -6.219 1 82.06 74 ILE A CA 1
ATOM 580 C C . ILE A 1 74 ? -6.43 -12.93 -5.57 1 82.06 74 ILE A C 1
ATOM 582 O O . ILE A 1 74 ? -6.246 -11.758 -5.91 1 82.06 74 ILE A O 1
ATOM 586 N N . LEU A 1 75 ? -7.219 -13.344 -4.648 1 84 75 LEU A N 1
ATOM 587 C CA . LEU A 1 75 ? -8.008 -12.328 -3.949 1 84 75 LEU A CA 1
ATOM 588 C C . LEU A 1 75 ? -7.102 -11.383 -3.168 1 84 75 LEU A C 1
ATOM 590 O O . LEU A 1 75 ? -7.324 -10.172 -3.164 1 84 75 LEU A O 1
ATOM 594 N N . GLY A 1 76 ? -6.109 -11.977 -2.514 1 87.44 76 GLY A N 1
ATOM 595 C CA . GLY A 1 76 ? -5.164 -11.148 -1.784 1 87.44 76 GLY A CA 1
ATOM 596 C C . GLY A 1 76 ? -4.434 -10.156 -2.67 1 87.44 76 GLY A C 1
ATOM 597 O O . GLY A 1 76 ? -4.27 -8.992 -2.301 1 87.44 76 GLY A O 1
ATOM 598 N N . THR A 1 77 ? -4.121 -10.586 -3.812 1 87.62 77 THR A N 1
ATOM 599 C CA . THR A 1 77 ? -3.412 -9.719 -4.754 1 87.62 77 THR A CA 1
ATOM 600 C C . THR A 1 77 ? -4.328 -8.609 -5.262 1 87.62 77 THR A C 1
ATOM 602 O O . THR A 1 77 ? -3.926 -7.445 -5.312 1 87.62 77 THR A O 1
ATOM 605 N N . VAL A 1 78 ? -5.539 -8.938 -5.547 1 87.75 78 VAL A N 1
ATOM 606 C CA . VAL A 1 78 ? -6.488 -7.957 -6.059 1 87.75 78 VAL A CA 1
ATOM 607 C C . VAL A 1 78 ? -6.801 -6.93 -4.973 1 87.75 78 VAL A C 1
ATOM 609 O O . VAL A 1 78 ? -6.891 -5.73 -5.25 1 87.75 78 VAL A O 1
ATOM 612 N N . PHE A 1 79 ? -6.887 -7.379 -3.742 1 93.06 79 PHE A N 1
ATOM 613 C CA . PHE A 1 79 ? -7.121 -6.473 -2.625 1 93.06 79 PHE A CA 1
ATOM 614 C C . PHE A 1 79 ? -5.953 -5.508 -2.457 1 93.06 79 PHE A C 1
ATOM 616 O O . PHE A 1 79 ? -6.156 -4.305 -2.27 1 93.06 79 PHE A O 1
ATOM 623 N N . LEU A 1 80 ? -4.773 -6.031 -2.607 1 94.5 80 LEU A N 1
ATOM 624 C CA . LEU A 1 80 ? -3.6 -5.176 -2.463 1 94.5 80 LEU A CA 1
ATOM 625 C C . LEU A 1 80 ? -3.553 -4.125 -3.564 1 94.5 80 LEU A C 1
ATOM 627 O O . LEU A 1 80 ? -3.35 -2.939 -3.289 1 94.5 80 LEU A O 1
ATOM 631 N N . LEU A 1 81 ? -3.85 -4.594 -4.723 1 94.12 81 LEU A N 1
ATOM 632 C CA . LEU A 1 81 ? -3.801 -3.676 -5.855 1 94.12 81 LEU A CA 1
ATOM 633 C C . LEU A 1 81 ? -4.895 -2.621 -5.742 1 94.12 81 LEU A C 1
ATOM 635 O O . LEU A 1 81 ? -4.656 -1.44 -6.012 1 94.12 81 LEU A O 1
ATOM 639 N N . PHE A 1 82 ? -6.016 -3.051 -5.316 1 93.94 82 PHE A N 1
ATOM 640 C CA . PHE A 1 82 ? -7.129 -2.123 -5.145 1 93.94 82 PHE A CA 1
ATOM 641 C C . PHE A 1 82 ? -6.828 -1.118 -4.039 1 93.94 82 PHE A C 1
ATOM 643 O O . PHE A 1 82 ? -7.098 0.075 -4.184 1 93.94 82 PHE A O 1
ATOM 650 N N . GLY A 1 83 ? -6.305 -1.63 -2.967 1 95.31 83 GLY A N 1
ATOM 651 C CA . GLY A 1 83 ? -5.93 -0.744 -1.876 1 95.31 83 GLY A CA 1
ATOM 652 C C . GLY A 1 83 ? -4.867 0.268 -2.268 1 95.31 83 GLY A C 1
ATOM 653 O O . GLY A 1 83 ? -4.957 1.441 -1.902 1 95.31 83 GLY A O 1
ATOM 654 N N . ILE A 1 84 ? -3.908 -0.198 -3.021 1 95.81 84 ILE A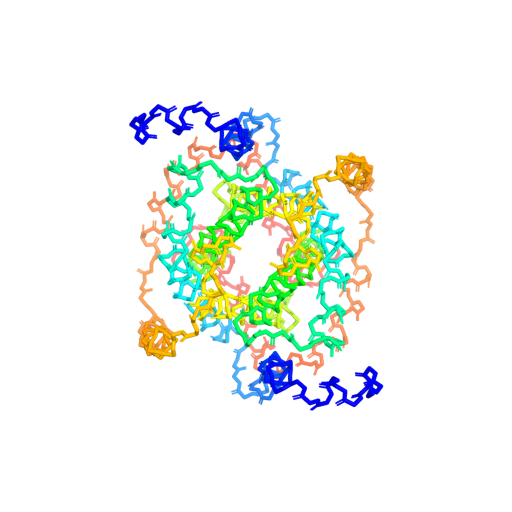 N 1
ATOM 655 C CA . ILE A 1 84 ? -2.83 0.672 -3.48 1 95.81 84 ILE A CA 1
ATOM 656 C C . ILE A 1 84 ? -3.385 1.718 -4.445 1 95.81 84 ILE A C 1
ATOM 658 O O . ILE A 1 84 ? -3.09 2.908 -4.312 1 95.81 84 ILE A O 1
ATOM 662 N N . PHE A 1 85 ? -4.23 1.296 -5.336 1 95.31 85 PHE A N 1
ATOM 663 C CA . PHE A 1 85 ? -4.828 2.18 -6.328 1 95.31 85 PHE A CA 1
ATOM 664 C C . PHE A 1 85 ? -5.672 3.256 -5.656 1 95.31 85 PHE A C 1
ATOM 666 O O . PHE A 1 85 ? -5.473 4.449 -5.902 1 95.31 85 PHE A O 1
ATOM 673 N N . GLY A 1 86 ? -6.516 2.854 -4.789 1 95.25 86 GLY A N 1
ATOM 674 C CA . GLY A 1 86 ? -7.395 3.791 -4.105 1 95.25 86 GLY A CA 1
ATOM 675 C C . GLY A 1 86 ? -6.652 4.742 -3.184 1 95.25 86 GLY A C 1
ATOM 676 O O . GLY A 1 86 ? -6.934 5.941 -3.162 1 95.25 86 GLY A O 1
ATOM 677 N N . SER A 1 87 ? -5.715 4.191 -2.439 1 94.5 87 SER A N 1
ATOM 678 C CA . SER A 1 87 ? -4.934 5.023 -1.53 1 94.5 87 SER A CA 1
ATOM 679 C C . SER A 1 87 ? -4.086 6.035 -2.295 1 94.5 87 SER A C 1
ATOM 681 O O . SER A 1 87 ? -3.924 7.176 -1.857 1 94.5 87 SER A O 1
ATOM 683 N N . ALA A 1 88 ? -3.574 5.617 -3.43 1 94.81 88 ALA A N 1
ATOM 684 C CA . ALA A 1 88 ? -2.736 6.504 -4.23 1 94.81 88 ALA A CA 1
ATOM 685 C C . ALA A 1 88 ? -3.545 7.684 -4.766 1 94.81 88 ALA A C 1
ATOM 687 O O . ALA A 1 88 ? -3.074 8.82 -4.75 1 94.81 88 ALA A O 1
ATOM 688 N N . ILE A 1 89 ? -4.73 7.391 -5.164 1 93.69 89 ILE A N 1
ATOM 689 C CA . ILE A 1 89 ? -5.594 8.453 -5.668 1 93.69 89 ILE A CA 1
ATOM 690 C C . ILE A 1 89 ? -5.93 9.43 -4.539 1 93.69 89 ILE A C 1
ATOM 692 O O . ILE A 1 89 ? -5.785 10.641 -4.695 1 93.69 89 ILE A O 1
ATOM 696 N N . TRP A 1 90 ? -6.246 8.867 -3.443 1 93.38 90 TRP A N 1
ATOM 697 C CA . TRP A 1 90 ? -6.672 9.664 -2.299 1 93.38 90 TRP A CA 1
ATOM 698 C C . TRP A 1 90 ? -5.527 10.523 -1.773 1 93.38 90 TRP A C 1
ATOM 700 O O . TRP A 1 90 ? -5.695 11.719 -1.544 1 93.38 90 TRP A O 1
ATOM 710 N N . LEU A 1 91 ? -4.395 9.969 -1.683 1 92.38 91 LEU A N 1
ATOM 711 C CA . LEU A 1 91 ? -3.27 10.672 -1.08 1 92.38 91 LEU A CA 1
ATOM 712 C C . LEU A 1 91 ? -2.615 11.617 -2.086 1 92.38 91 LEU A C 1
ATOM 714 O O . LEU A 1 91 ? -1.947 12.578 -1.701 1 92.38 91 LEU A O 1
ATOM 718 N N . LEU A 1 92 ? -2.85 11.312 -3.344 1 91.62 92 LEU A N 1
ATOM 719 C CA . LEU A 1 92 ? -2.439 12.297 -4.348 1 91.62 92 LEU A CA 1
ATOM 720 C C . LEU A 1 92 ? -3.295 13.555 -4.258 1 91.62 92 LEU A C 1
ATOM 722 O O . LEU A 1 92 ? -2.771 14.672 -4.301 1 91.62 92 LEU A O 1
ATOM 726 N N . MET A 1 93 ? -4.574 13.359 -4.094 1 89 93 MET A N 1
ATOM 727 C CA . MET A 1 93 ? -5.477 14.492 -3.914 1 89 93 MET A CA 1
ATOM 728 C C . MET A 1 93 ? -5.141 15.258 -2.637 1 89 93 MET A C 1
ATOM 730 O O . MET A 1 93 ? -5.176 16.484 -2.619 1 89 93 MET A O 1
ATOM 734 N N . TRP A 1 94 ? -4.809 14.523 -1.645 1 87.31 94 TRP A N 1
ATOM 735 C CA . TRP A 1 94 ? -4.422 15.109 -0.367 1 87.31 94 TRP A CA 1
ATOM 736 C C . TRP A 1 94 ? -3.205 16.016 -0.533 1 87.31 94 TRP A C 1
ATOM 738 O O . TRP A 1 94 ? -3.191 17.141 -0.035 1 87.31 94 TRP A O 1
ATOM 748 N N . ARG A 1 95 ? -2.264 15.508 -1.263 1 83.94 95 ARG A N 1
ATOM 749 C CA . ARG A 1 95 ? -1.044 16.281 -1.469 1 83.94 95 ARG A CA 1
ATOM 750 C C . ARG A 1 95 ? -1.308 17.5 -2.354 1 83.94 95 ARG A C 1
ATOM 752 O O . ARG A 1 95 ? -0.81 18.594 -2.082 1 83.94 95 ARG A O 1
ATOM 759 N N . MET A 1 96 ? -2.08 17.344 -3.318 1 84.12 96 MET A N 1
ATOM 760 C CA . MET A 1 96 ? -2.365 18.406 -4.266 1 84.12 96 MET A CA 1
ATOM 761 C C . MET A 1 96 ? -3.197 19.516 -3.609 1 84.12 96 MET A C 1
ATOM 763 O O . MET A 1 96 ? -3.203 20.656 -4.07 1 84.12 96 MET A O 1
ATOM 767 N N . SER A 1 97 ? -3.893 19.156 -2.531 1 82.88 97 SER A N 1
ATOM 768 C CA . SER A 1 97 ? -4.773 20.125 -1.881 1 82.88 97 SER A CA 1
ATOM 769 C C . SER A 1 97 ? -4.094 20.781 -0.681 1 82.88 97 SER A C 1
ATOM 771 O O . SER A 1 97 ? -4.738 21.484 0.1 1 82.88 97 SER A O 1
ATOM 773 N N . GLY A 1 98 ? -2.9 20.547 -0.492 1 77.44 98 GLY A N 1
ATOM 774 C CA . GLY A 1 98 ? -2.16 21.203 0.569 1 77.44 98 GLY A CA 1
ATOM 775 C C . GLY A 1 98 ? -2.16 20.438 1.873 1 77.44 98 GLY A C 1
ATOM 776 O O . GLY A 1 98 ? -2.133 21.031 2.953 1 77.44 98 GLY A O 1
ATOM 777 N N . PHE A 1 99 ? -2.402 19.188 1.905 1 80.81 99 PHE A N 1
ATOM 778 C CA . PHE A 1 99 ? -2.266 18.297 3.055 1 80.81 99 PHE A CA 1
ATOM 779 C C . PHE A 1 99 ? -3.348 18.578 4.09 1 80.81 99 PHE A C 1
ATOM 781 O O . PHE A 1 99 ? -3.051 18.75 5.277 1 80.81 99 PHE A O 1
ATOM 788 N N . PRO A 1 100 ? -4.578 18.672 3.652 1 77.69 100 PRO A N 1
ATOM 789 C CA . PRO A 1 100 ? -5.621 18.859 4.664 1 77.69 100 PRO A CA 1
ATOM 790 C C . PRO A 1 100 ? -5.715 17.688 5.633 1 77.69 100 PRO A C 1
ATOM 792 O O . PRO A 1 100 ? -5.844 16.531 5.203 1 77.69 100 PRO A O 1
ATOM 795 N N . PRO A 1 101 ? -5.727 17.891 6.875 1 76 101 PRO A N 1
ATOM 796 C CA . PRO A 1 101 ? -5.684 16.812 7.855 1 76 101 PRO A CA 1
ATOM 797 C C . PRO A 1 101 ? -6.934 15.93 7.82 1 76 101 PRO A C 1
ATOM 799 O O . PRO A 1 101 ? -6.859 14.734 8.117 1 76 101 PRO A O 1
ATOM 802 N N . TRP A 1 102 ? -7.996 16.453 7.43 1 77.5 102 TRP A N 1
ATOM 803 C CA . TRP A 1 102 ? -9.234 15.68 7.465 1 77.5 102 TRP A CA 1
ATOM 804 C C . TRP A 1 102 ? -9.172 14.5 6.5 1 77.5 102 TRP A C 1
ATOM 806 O O . TRP A 1 102 ? -9.828 13.484 6.715 1 77.5 102 TRP A O 1
ATOM 816 N N . MET A 1 103 ? -8.43 14.609 5.484 1 83 103 MET A N 1
ATOM 817 C CA . MET A 1 103 ? -8.391 13.547 4.48 1 83 103 MET A CA 1
ATOM 818 C C . MET A 1 103 ? -7.645 12.328 5.008 1 83 103 MET A C 1
ATOM 820 O O . MET A 1 103 ? -7.965 11.195 4.641 1 83 103 MET A O 1
ATOM 824 N N . VAL A 1 104 ? -6.652 12.578 5.875 1 82.25 104 VAL A N 1
ATOM 825 C CA . VAL A 1 104 ? -5.891 11.469 6.426 1 82.25 104 VAL A CA 1
ATOM 826 C C . VAL A 1 104 ? -6.652 10.844 7.59 1 82.25 104 VAL A C 1
ATOM 828 O O . VAL A 1 104 ? -6.457 9.672 7.914 1 82.25 104 VAL A O 1
ATOM 831 N N . LEU A 1 105 ? -7.602 11.562 8.094 1 80.25 105 LEU A N 1
ATOM 832 C CA . LEU A 1 105 ? -8.406 11.07 9.203 1 80.25 105 LEU A CA 1
ATOM 833 C C . LEU A 1 105 ? -9.789 10.633 8.727 1 80.25 105 LEU A C 1
ATOM 835 O O . LEU A 1 105 ? -10.695 10.414 9.531 1 80.25 105 LEU A O 1
ATOM 839 N N . SER A 1 106 ? -9.938 10.438 7.484 1 82.81 106 SER A N 1
ATOM 840 C CA . SER A 1 106 ? -11.234 10.055 6.922 1 82.81 106 SER A CA 1
ATOM 841 C C . SER A 1 106 ? -11.367 8.539 6.828 1 82.81 106 SER A C 1
ATOM 843 O O . SER A 1 106 ? -10.359 7.824 6.762 1 82.81 106 SER A O 1
ATOM 845 N N . ASP A 1 107 ? -12.609 8.156 6.781 1 85.94 107 ASP A N 1
ATOM 846 C CA . ASP A 1 107 ? -12.906 6.727 6.66 1 85.94 107 ASP A CA 1
ATOM 847 C C . ASP A 1 107 ? -12.539 6.203 5.277 1 85.94 107 ASP A C 1
ATOM 849 O O . ASP A 1 107 ? -12.32 5.004 5.098 1 85.94 107 ASP A O 1
ATOM 853 N N . VAL A 1 108 ? -12.445 7.145 4.375 1 86.69 108 VAL A N 1
ATOM 854 C CA . VAL A 1 108 ? -12.039 6.727 3.037 1 86.69 108 VAL A CA 1
ATOM 855 C C . VAL A 1 108 ? -10.602 6.223 3.068 1 86.69 108 VAL A C 1
ATOM 857 O O . VAL A 1 108 ? -10.297 5.156 2.525 1 86.69 108 VAL A O 1
ATOM 860 N N . ASN A 1 109 ? -9.797 6.969 3.766 1 88.5 109 ASN A N 1
ATOM 861 C CA . ASN A 1 109 ? -8.406 6.543 3.926 1 88.5 109 ASN A CA 1
ATOM 862 C C . ASN A 1 109 ? -8.305 5.246 4.723 1 88.5 109 ASN A C 1
ATOM 864 O O . ASN A 1 109 ? -7.582 4.328 4.332 1 88.5 109 ASN A O 1
ATOM 868 N N . GLY A 1 110 ? -9.117 5.184 5.758 1 89.06 110 GLY A N 1
ATOM 869 C CA . GLY A 1 110 ? -9.125 3.986 6.582 1 89.06 110 GLY A CA 1
ATOM 870 C C . GLY A 1 110 ? -9.578 2.75 5.832 1 89.06 110 GLY A C 1
ATOM 871 O O . GLY A 1 110 ? -9.031 1.663 6.02 1 89.06 110 GLY A O 1
ATOM 872 N N . PHE A 1 111 ? -10.492 2.977 4.969 1 92.06 111 PHE A N 1
ATOM 873 C CA . PHE A 1 111 ? -11.031 1.859 4.199 1 92.06 111 PHE A CA 1
ATOM 874 C C . PHE A 1 111 ? -9.953 1.255 3.303 1 92.06 111 PHE A C 1
ATOM 876 O O . PHE A 1 111 ? -9.789 0.034 3.258 1 92.06 111 PHE A O 1
ATOM 883 N N . PHE A 1 112 ? -9.18 2.09 2.652 1 93.88 112 PHE A N 1
ATOM 884 C CA . PHE A 1 112 ? -8.148 1.583 1.751 1 93.88 112 PHE A CA 1
ATOM 885 C C . PHE A 1 112 ? -7.031 0.899 2.531 1 93.88 112 PHE A C 1
ATOM 887 O O . PHE A 1 112 ? -6.484 -0.11 2.086 1 93.88 112 PHE A O 1
ATOM 894 N N . LEU A 1 113 ? -6.715 1.391 3.66 1 94.69 113 LEU A N 1
ATOM 895 C CA . LEU A 1 113 ? -5.727 0.739 4.516 1 94.69 113 LEU A CA 1
ATOM 896 C C . LEU A 1 113 ? -6.227 -0.625 4.977 1 94.69 113 LEU A C 1
ATOM 898 O O . LEU A 1 113 ? -5.457 -1.589 5.023 1 94.69 113 LEU A O 1
ATOM 902 N N . TRP A 1 114 ? -7.48 -0.648 5.254 1 94.94 114 TRP A N 1
ATOM 903 C CA . TRP A 1 114 ? -8.094 -1.897 5.691 1 94.94 114 TRP A CA 1
ATOM 904 C C . TRP A 1 114 ? -8.039 -2.945 4.586 1 94.94 114 TRP A C 1
ATOM 906 O O . TRP A 1 114 ? -7.691 -4.102 4.832 1 94.94 114 TRP A O 1
ATOM 916 N N . VAL A 1 115 ? -8.352 -2.498 3.438 1 95.12 115 VAL A N 1
ATOM 917 C CA . VAL A 1 115 ? -8.328 -3.404 2.293 1 95.12 115 VAL A CA 1
ATOM 918 C C . VAL A 1 115 ? -6.922 -3.957 2.094 1 95.12 115 VAL A C 1
ATOM 920 O O . VAL A 1 115 ? -6.746 -5.137 1.78 1 95.12 115 VAL A O 1
ATOM 923 N N . LEU A 1 116 ? -5.902 -3.131 2.338 1 95.06 116 LEU A N 1
ATOM 924 C CA . LEU A 1 116 ? -4.516 -3.568 2.25 1 95.06 116 LEU A CA 1
ATOM 925 C C . LEU A 1 116 ? -4.207 -4.613 3.316 1 95.06 116 LEU A C 1
ATOM 927 O O . LEU A 1 116 ? -3.504 -5.59 3.049 1 95.06 116 LEU A O 1
ATOM 931 N N . THR A 1 117 ? -4.762 -4.387 4.445 1 94.38 117 THR A N 1
ATOM 932 C CA . THR A 1 117 ? -4.562 -5.328 5.543 1 94.38 117 THR A CA 1
ATOM 933 C C . THR A 1 117 ? -5.199 -6.676 5.223 1 94.38 117 THR A C 1
ATOM 935 O O . THR A 1 117 ? -4.578 -7.723 5.414 1 94.38 117 THR A O 1
ATOM 938 N N . CYS A 1 118 ? -6.402 -6.602 4.695 1 93.75 118 CYS A N 1
ATOM 939 C CA . CYS A 1 118 ? -7.098 -7.824 4.309 1 93.75 118 CYS A CA 1
ATOM 940 C C . CYS A 1 118 ? -6.332 -8.57 3.223 1 93.75 118 CYS A C 1
ATOM 942 O O . CYS A 1 118 ? -6.219 -9.797 3.27 1 93.75 118 CYS A O 1
ATOM 944 N N . GLY A 1 119 ? -5.848 -7.812 2.287 1 93.06 119 GLY A N 1
ATOM 945 C CA . GLY A 1 119 ? -5.055 -8.438 1.238 1 93.06 119 GLY A CA 1
ATOM 946 C C . GLY A 1 119 ? -3.816 -9.133 1.761 1 93.06 119 GLY A C 1
ATOM 947 O O . GLY A 1 119 ? -3.506 -10.25 1.341 1 93.06 119 GLY A O 1
ATOM 948 N N . SER A 1 120 ? -3.137 -8.516 2.676 1 92.38 120 SER A N 1
ATOM 949 C CA . SER A 1 120 ? -1.949 -9.117 3.277 1 92.38 120 SER A CA 1
ATOM 950 C C . SER A 1 120 ? -2.299 -10.383 4.055 1 92.38 120 SER A C 1
ATOM 952 O O . SER A 1 120 ? -1.535 -11.344 4.059 1 92.38 120 SER A O 1
ATOM 954 N N . ALA A 1 121 ? -3.445 -10.352 4.68 1 90.88 121 ALA A N 1
ATOM 955 C CA . ALA A 1 121 ? -3.896 -11.516 5.434 1 90.88 121 ALA A CA 1
ATOM 956 C C . ALA A 1 121 ? -4.141 -12.711 4.512 1 90.88 121 ALA A C 1
ATOM 958 O O . ALA A 1 121 ? -3.74 -13.836 4.82 1 90.88 121 ALA A O 1
ATOM 959 N N . PHE A 1 122 ? -4.746 -12.422 3.396 1 89.06 122 PHE A N 1
ATOM 960 C CA . PHE A 1 122 ? -5.023 -13.492 2.449 1 89.06 122 PHE A CA 1
ATOM 961 C C . PHE A 1 122 ? -3.729 -14.055 1.869 1 89.06 122 PHE A C 1
ATOM 963 O O . PHE A 1 122 ? -3.602 -15.266 1.676 1 89.06 122 PHE A O 1
ATOM 970 N N . LEU A 1 123 ? -2.809 -13.203 1.622 1 88.06 123 LEU A N 1
ATOM 971 C CA . LEU A 1 123 ? -1.537 -13.656 1.067 1 88.06 123 LEU A CA 1
ATOM 972 C C . LEU A 1 123 ? -0.734 -14.43 2.109 1 88.06 123 LEU A C 1
ATOM 974 O O . LEU A 1 123 ? 0.03 -15.328 1.764 1 88.06 123 LEU A O 1
ATOM 978 N N . MET A 1 124 ? -0.955 -14.07 3.307 1 87.75 124 MET A N 1
ATOM 979 C CA . MET A 1 124 ? -0.297 -14.805 4.383 1 87.75 124 MET A CA 1
ATOM 980 C C . MET A 1 124 ? -0.904 -16.188 4.547 1 87.75 124 MET A C 1
ATOM 982 O O . MET A 1 124 ? -0.201 -17.141 4.887 1 87.75 124 MET A O 1
ATOM 986 N N . ALA A 1 125 ? -2.162 -16.281 4.309 1 83.5 125 ALA A N 1
ATOM 987 C CA . ALA A 1 125 ? -2.879 -17.531 4.473 1 83.5 125 ALA A CA 1
ATOM 988 C C . ALA A 1 125 ? -2.533 -18.516 3.35 1 83.5 125 ALA A C 1
ATOM 990 O O . ALA A 1 125 ? -2.531 -19.734 3.557 1 83.5 125 ALA A O 1
ATOM 991 N N . ALA A 1 126 ? -2.309 -18 2.176 1 74.5 126 ALA A N 1
ATOM 992 C CA . ALA A 1 126 ? -2.105 -18.891 1.036 1 74.5 126 ALA A CA 1
ATOM 993 C C . ALA A 1 126 ? -0.835 -18.531 0.274 1 74.5 126 ALA A C 1
ATOM 995 O O . ALA A 1 126 ? -0.902 -18.031 -0.85 1 74.5 126 ALA A O 1
ATOM 996 N N . PRO A 1 127 ? 0.294 -18.859 1.056 1 65.19 127 PRO A N 1
ATOM 997 C CA . PRO A 1 127 ? 1.533 -18.547 0.336 1 65.19 127 PRO A CA 1
ATOM 998 C C . PRO A 1 127 ? 1.81 -19.531 -0.803 1 65.19 127 PRO A C 1
ATOM 1000 O O . PRO A 1 127 ? 1.437 -20.703 -0.718 1 65.19 127 PRO A O 1
ATOM 1003 N N . ARG A 1 128 ? 2.088 -18.953 -1.949 1 62.53 128 ARG A N 1
ATOM 1004 C CA . ARG A 1 128 ? 2.465 -19.828 -3.047 1 62.53 128 ARG A CA 1
ATOM 1005 C C . ARG A 1 128 ? 3.883 -20.359 -2.861 1 62.53 128 ARG A C 1
ATOM 1007 O O . ARG A 1 128 ? 4.832 -19.578 -2.746 1 62.53 128 ARG A O 1
ATOM 1014 N N . VAL A 1 129 ? 4.004 -21.656 -2.438 1 55.75 129 VAL A N 1
ATOM 1015 C CA . VAL A 1 129 ? 5.332 -22.219 -2.227 1 55.75 129 VAL A CA 1
ATOM 1016 C C . VAL A 1 129 ? 5.898 -22.719 -3.553 1 55.75 129 VAL A C 1
ATOM 1018 O O . VAL A 1 129 ? 7.102 -22.609 -3.801 1 55.75 129 VAL A O 1
ATOM 1021 N N . SER A 1 130 ? 5.059 -23.297 -4.312 1 55.94 130 SER A N 1
ATOM 1022 C CA . SER A 1 130 ? 5.574 -23.875 -5.543 1 55.94 130 SER A CA 1
ATOM 1023 C C . SER A 1 130 ? 4.629 -23.625 -6.715 1 55.94 130 SER A C 1
ATOM 1025 O O . SER A 1 130 ? 3.416 -23.547 -6.531 1 55.94 130 SER A O 1
ATOM 1027 N N . PRO A 1 131 ? 5.309 -23.078 -7.816 1 56.22 131 PRO A N 1
ATOM 1028 C CA . PRO A 1 131 ? 4.457 -22.953 -9 1 56.22 131 PRO A CA 1
ATOM 1029 C C . PRO A 1 131 ? 3.621 -24.203 -9.258 1 56.22 131 PRO A C 1
ATOM 1031 O O . PRO A 1 131 ? 2.576 -24.141 -9.906 1 56.22 131 PRO A O 1
ATOM 1034 N N . HIS A 1 132 ? 4.039 -25.25 -8.68 1 55.28 132 HIS A N 1
ATOM 1035 C CA . HIS A 1 132 ? 3.424 -26.531 -9.031 1 55.28 132 HIS A CA 1
ATOM 1036 C C . HIS A 1 132 ? 2.523 -27.031 -7.91 1 55.28 132 HIS A C 1
ATOM 1038 O O . HIS A 1 132 ? 1.732 -27.953 -8.109 1 55.28 132 HIS A O 1
ATOM 1044 N N . VAL A 1 133 ? 2.764 -26.422 -6.746 1 57.81 133 VAL A N 1
ATOM 1045 C CA . VAL A 1 133 ? 1.984 -26.906 -5.613 1 57.81 133 VAL A CA 1
ATOM 1046 C C . VAL A 1 133 ? 1.003 -25.828 -5.156 1 57.81 133 VAL A C 1
ATOM 1048 O O . VAL A 1 133 ? 1.375 -24.656 -5.012 1 57.81 133 VAL A O 1
ATOM 1051 N N . PRO A 1 134 ? -0.145 -26.297 -5.18 1 58.94 134 PRO A N 1
ATOM 1052 C CA . PRO A 1 134 ? -1.146 -25.328 -4.723 1 58.94 134 PRO A CA 1
ATOM 1053 C C . PRO A 1 134 ? -0.887 -24.844 -3.299 1 58.94 134 PRO A C 1
ATOM 1055 O O . PRO A 1 134 ? -0.356 -25.594 -2.475 1 58.94 134 PRO A O 1
ATOM 1058 N N . PRO A 1 135 ? -1.021 -23.594 -3.113 1 62 135 PRO A N 1
ATOM 1059 C CA . PRO A 1 135 ? -0.827 -23.047 -1.769 1 62 135 PRO A CA 1
ATOM 1060 C C . PRO A 1 135 ? -1.733 -23.703 -0.729 1 62 135 PRO A C 1
ATOM 1062 O O . PRO A 1 135 ? -2.822 -24.172 -1.065 1 62 135 PRO A O 1
ATOM 1065 N N . ARG A 1 136 ? -1.175 -24.141 0.47 1 67.19 136 ARG A N 1
ATOM 1066 C CA . ARG A 1 136 ? -1.981 -24.641 1.578 1 67.19 136 ARG A CA 1
ATOM 1067 C C . ARG A 1 136 ? -2.32 -23.516 2.557 1 67.19 136 ARG A C 1
ATOM 1069 O O . ARG A 1 136 ? -1.455 -22.719 2.92 1 67.19 136 ARG A O 1
ATOM 1076 N N . THR A 1 137 ? -3.621 -23.484 2.775 1 72.44 137 THR A N 1
ATOM 1077 C CA . THR A 1 137 ? -4.086 -22.469 3.721 1 72.44 137 THR A CA 1
ATOM 1078 C C . THR A 1 137 ? -3.629 -22.797 5.137 1 72.44 137 THR A C 1
ATOM 1080 O O . THR A 1 137 ? -3.775 -23.938 5.59 1 72.44 137 THR A O 1
ATOM 1083 N N . ASN A 1 138 ? -2.873 -21.906 5.793 1 79.12 138 ASN A N 1
ATOM 1084 C CA . ASN A 1 138 ? -2.469 -22.078 7.184 1 79.12 138 ASN A CA 1
ATOM 1085 C C . ASN A 1 138 ? -3.184 -21.094 8.102 1 79.12 138 ASN A C 1
ATOM 1087 O O . ASN A 1 138 ? -2.715 -19.969 8.297 1 79.12 138 ASN A O 1
ATOM 1091 N N . TRP A 1 139 ? -4.199 -21.578 8.75 1 80.12 139 TRP A N 1
ATOM 1092 C CA . TRP A 1 139 ? -5.027 -20.734 9.617 1 80.12 139 TRP A CA 1
ATOM 1093 C C . TRP A 1 139 ? -4.281 -20.391 10.906 1 80.12 139 TRP A C 1
ATOM 1095 O O . TRP A 1 139 ? -4.496 -19.312 11.477 1 80.12 139 TRP A O 1
ATOM 1105 N N . ARG A 1 140 ? -3.422 -21.266 11.281 1 82.31 140 ARG A N 1
ATOM 1106 C CA . ARG A 1 140 ? -2.652 -21 12.492 1 82.31 140 ARG A CA 1
ATOM 1107 C C . ARG A 1 140 ? -1.852 -19.703 12.367 1 82.31 140 ARG A C 1
ATOM 1109 O O . ARG A 1 140 ? -1.78 -18.922 13.312 1 82.31 140 ARG A O 1
ATOM 1116 N N . ARG A 1 141 ? -1.339 -19.453 11.234 1 85 141 ARG A N 1
ATOM 1117 C CA . ARG A 1 141 ? -0.563 -18.25 11 1 85 141 ARG A CA 1
ATOM 1118 C C . ARG A 1 141 ? -1.44 -17 11.109 1 85 141 ARG A C 1
ATOM 1120 O O . ARG A 1 141 ? -1.015 -15.984 11.664 1 85 141 ARG A O 1
ATOM 1127 N N . ILE A 1 142 ? -2.631 -17.062 10.672 1 85.12 142 ILE A N 1
ATOM 1128 C CA . ILE A 1 142 ? -3.545 -15.93 10.688 1 85.12 142 ILE A CA 1
ATOM 1129 C C . ILE A 1 142 ? -3.941 -15.602 12.125 1 85.12 142 ILE A C 1
ATOM 1131 O O . ILE A 1 142 ? -3.943 -14.438 12.523 1 85.12 142 ILE A O 1
ATOM 1135 N N . TRP A 1 143 ? -4.113 -16.641 12.852 1 88.44 143 TRP A N 1
ATOM 1136 C CA . TRP A 1 143 ? -4.543 -16.422 14.234 1 88.44 143 TRP A CA 1
ATOM 1137 C C . TRP A 1 143 ? -3.408 -15.844 15.07 1 88.44 143 TRP A C 1
ATOM 1139 O O . 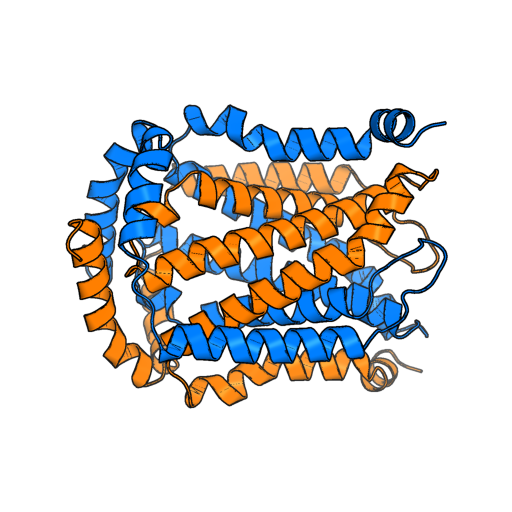TRP A 1 143 ? -3.629 -14.953 15.891 1 88.44 143 TRP A O 1
ATOM 1149 N N . ILE A 1 144 ? -2.275 -16.297 14.844 1 89.25 144 ILE A N 1
ATOM 1150 C CA . ILE A 1 144 ? -1.116 -15.781 15.555 1 89.25 144 ILE A CA 1
ATOM 1151 C C . ILE A 1 144 ? -0.896 -14.312 15.172 1 89.25 144 ILE A C 1
ATOM 1153 O O . ILE A 1 144 ? -0.658 -13.469 16.047 1 89.25 144 ILE A O 1
ATOM 1157 N N . ALA A 1 145 ? -1.063 -14.109 13.906 1 90.5 145 ALA A N 1
ATOM 1158 C CA . ALA A 1 145 ? -0.891 -12.734 13.438 1 90.5 145 ALA A CA 1
ATOM 1159 C C . ALA A 1 145 ? -1.98 -11.82 13.992 1 90.5 145 ALA A C 1
ATOM 1161 O O . ALA A 1 145 ? -1.709 -10.68 14.367 1 90.5 145 ALA A O 1
ATOM 1162 N N . ALA A 1 146 ? -3.139 -12.32 14.055 1 89.38 146 ALA A N 1
ATOM 1163 C CA . ALA A 1 146 ? -4.246 -11.539 14.594 1 89.38 146 ALA A CA 1
ATOM 1164 C C . ALA A 1 146 ? -4.035 -11.25 16.078 1 89.38 146 ALA A C 1
ATOM 1166 O O . ALA A 1 146 ? -4.234 -10.117 16.531 1 89.38 146 ALA A O 1
ATOM 1167 N N . ALA A 1 147 ? -3.596 -12.227 16.766 1 90.69 147 ALA A N 1
ATOM 1168 C CA . ALA A 1 147 ? -3.328 -12.047 18.188 1 90.69 147 ALA A CA 1
ATOM 1169 C C . ALA A 1 147 ? -2.197 -11.047 18.422 1 90.69 147 ALA A C 1
ATOM 1171 O O . ALA A 1 147 ? -2.289 -10.18 19.297 1 90.69 147 ALA A O 1
ATOM 1172 N N . LEU A 1 148 ? -1.211 -11.156 17.594 1 92.31 148 LEU A N 1
ATOM 1173 C CA . LEU A 1 148 ? -0.091 -10.227 17.672 1 92.31 148 LEU A CA 1
ATOM 1174 C C . LEU A 1 148 ? -0.535 -8.805 17.344 1 92.31 148 LEU A C 1
ATOM 1176 O O . LEU A 1 148 ? -0.114 -7.848 18 1 92.31 148 LEU A O 1
ATOM 1180 N N . SER A 1 149 ? -1.345 -8.719 16.359 1 91.12 149 SER A N 1
ATOM 1181 C CA . SER A 1 149 ? -1.865 -7.41 15.969 1 91.12 149 SER A CA 1
ATOM 1182 C C . SER A 1 149 ? -2.693 -6.785 17.078 1 91.12 149 SER A C 1
ATOM 1184 O O . SER A 1 149 ? -2.566 -5.59 17.359 1 91.12 149 SER A O 1
ATOM 1186 N N . PHE A 1 150 ? -3.463 -7.609 17.641 1 90.31 150 PHE A N 1
ATOM 1187 C CA . PHE A 1 150 ? -4.301 -7.113 18.734 1 90.31 150 PHE A CA 1
ATOM 1188 C C . PHE A 1 150 ? -3.453 -6.715 19.922 1 90.31 150 PHE A C 1
ATOM 1190 O O . PHE A 1 150 ? -3.674 -5.656 20.531 1 90.31 150 PHE A O 1
ATOM 1197 N N . GLY A 1 151 ? -2.533 -7.48 20.297 1 90.94 151 GLY A N 1
ATOM 1198 C CA . GLY A 1 151 ? -1.654 -7.18 21.422 1 90.94 151 GLY A CA 1
ATOM 1199 C C . GLY A 1 151 ? -0.816 -5.934 21.188 1 90.94 151 GLY A C 1
ATOM 1200 O O . GLY A 1 151 ? -0.778 -5.043 22.047 1 90.94 151 GLY A O 1
ATOM 1201 N N . LEU A 1 152 ? -0.211 -5.836 20.047 1 91 152 LEU A N 1
ATOM 1202 C CA . LEU A 1 152 ? 0.623 -4.688 19.719 1 91 152 LEU A CA 1
ATOM 1203 C C . LEU A 1 152 ? -0.224 -3.428 19.562 1 91 152 LEU A C 1
ATOM 1205 O O . LEU A 1 152 ? 0.178 -2.346 20 1 91 152 LEU A O 1
ATOM 1209 N N . GLY A 1 153 ? -1.355 -3.588 18.891 1 89.06 153 GLY A N 1
ATOM 1210 C CA . GLY A 1 153 ? -2.258 -2.455 18.75 1 89.06 153 GLY A CA 1
ATOM 1211 C C . GLY A 1 153 ? -2.734 -1.9 20.078 1 89.06 153 GLY A C 1
ATOM 1212 O O . GLY A 1 153 ? -2.756 -0.685 20.281 1 89.06 153 GLY A O 1
ATOM 1213 N N . TYR A 1 154 ? -3.086 -2.814 20.953 1 88.75 154 TYR A N 1
ATOM 1214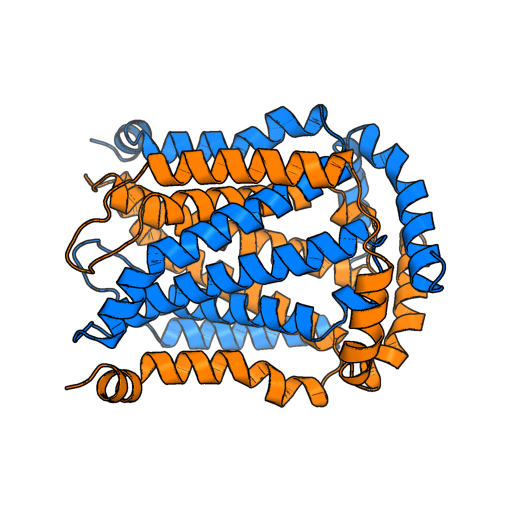 C CA . TYR A 1 154 ? -3.523 -2.393 22.281 1 88.75 154 TYR A CA 1
ATOM 1215 C C . TYR A 1 154 ? -2.408 -1.66 23.016 1 88.75 154 TYR A C 1
ATOM 1217 O O . TYR A 1 154 ? -2.641 -0.615 23.625 1 88.75 154 TYR A O 1
ATOM 1225 N N . PHE A 1 155 ? -1.267 -2.182 22.844 1 87.94 155 PHE A N 1
ATOM 1226 C CA . PHE A 1 155 ? -0.112 -1.571 23.5 1 87.94 155 PHE A CA 1
ATOM 1227 C C . PHE A 1 155 ? 0.156 -0.182 22.938 1 87.94 155 PHE A C 1
ATOM 1229 O O . PHE A 1 155 ? 0.351 0.774 23.688 1 87.94 155 PHE A O 1
ATOM 1236 N N . ILE A 1 156 ? 0.019 0.002 21.766 1 85.81 156 ILE A N 1
ATOM 1237 C CA . ILE A 1 156 ? 0.373 1.258 21.109 1 85.81 156 ILE A CA 1
ATOM 1238 C C . ILE A 1 156 ? -0.744 2.279 21.312 1 85.81 156 ILE A C 1
ATOM 1240 O O . ILE A 1 156 ? -0.48 3.441 21.625 1 85.81 156 ILE A O 1
ATOM 1244 N N . VAL A 1 157 ? -1.962 1.877 21.172 1 80.88 157 VAL A N 1
ATOM 1245 C CA . VAL A 1 157 ? -3.084 2.809 21.219 1 80.88 157 VAL A CA 1
ATOM 1246 C C . VAL A 1 157 ? -3.379 3.184 22.672 1 80.88 157 VAL A C 1
ATOM 1248 O O . VAL A 1 157 ? -3.717 4.332 22.969 1 80.88 157 VAL A O 1
ATOM 1251 N N . HIS A 1 158 ? -3.152 2.266 23.547 1 81.5 158 HIS A N 1
ATOM 1252 C CA . HIS A 1 158 ? -3.502 2.533 24.938 1 81.5 158 HIS A CA 1
ATOM 1253 C C . HIS A 1 158 ? -2.322 3.133 25.703 1 81.5 158 HIS A C 1
ATOM 1255 O O . HIS A 1 158 ? -2.486 4.102 26.438 1 81.5 158 HIS A O 1
ATOM 1261 N N . GLU A 1 159 ? -1.118 2.541 25.516 1 80.38 159 GLU A N 1
ATOM 1262 C CA . GLU A 1 159 ? 0.032 3.059 26.25 1 80.38 159 GLU A CA 1
ATOM 1263 C C . GLU A 1 159 ? 0.6 4.309 25.578 1 80.38 159 GLU A C 1
ATOM 1265 O O . GLU A 1 159 ? 1.22 5.145 26.234 1 80.38 159 GLU A O 1
ATOM 1270 N N . ARG A 1 160 ? 0.339 4.539 24.391 1 80.69 160 ARG A N 1
ATOM 1271 C CA . ARG A 1 160 ? 0.811 5.684 23.625 1 80.69 160 ARG A CA 1
ATOM 1272 C C . ARG A 1 160 ? 2.252 6.031 23.984 1 80.69 160 ARG A C 1
ATOM 1274 O O . ARG A 1 160 ? 2.521 7.102 24.531 1 80.69 160 ARG A O 1
ATOM 1281 N N . PRO A 1 161 ? 3.105 5.117 23.719 1 80.31 161 PRO A N 1
ATOM 1282 C CA . PRO A 1 161 ? 4.504 5.418 24.047 1 80.31 161 PRO A CA 1
ATOM 1283 C C . PRO A 1 161 ? 5.008 6.676 23.344 1 80.31 161 PRO A C 1
ATOM 1285 O O . PRO A 1 161 ? 4.602 6.965 22.219 1 80.31 161 PRO A O 1
ATOM 1288 N N . ASN A 1 162 ? 5.773 7.422 24.047 1 79.94 162 ASN A N 1
ATOM 1289 C CA . ASN A 1 162 ? 6.355 8.633 23.484 1 79.94 162 ASN A CA 1
ATOM 1290 C C . ASN A 1 162 ? 7.512 8.312 22.547 1 79.94 162 ASN A C 1
ATOM 1292 O O . ASN A 1 162 ? 8.602 7.957 22.984 1 79.94 162 ASN A O 1
ATOM 1296 N N . ILE A 1 163 ? 7.207 8.422 21.266 1 83.94 163 ILE A N 1
ATOM 1297 C CA . ILE A 1 163 ? 8.242 8.094 20.297 1 83.94 163 ILE A CA 1
ATOM 1298 C C . ILE A 1 163 ? 8.883 9.375 19.766 1 83.94 163 ILE A C 1
ATOM 1300 O O . ILE A 1 163 ? 9.633 9.344 18.797 1 83.94 163 ILE A O 1
ATOM 1304 N N . ALA A 1 164 ? 8.672 10.43 20.344 1 79.69 164 ALA A N 1
ATOM 1305 C CA . ALA A 1 164 ? 9.18 11.727 19.891 1 79.69 164 ALA A CA 1
ATOM 1306 C C . ALA A 1 164 ? 10.703 11.734 19.859 1 79.69 164 ALA A C 1
ATOM 1308 O O . ALA A 1 164 ? 11.305 12.188 18.875 1 79.69 164 ALA A O 1
ATOM 1309 N N . PRO A 1 165 ? 11.297 11.148 20.859 1 80.19 165 PRO A N 1
ATOM 1310 C CA . PRO A 1 165 ? 12.758 11.141 20.797 1 80.19 165 PRO A CA 1
ATOM 1311 C C . PRO A 1 165 ? 13.297 10.312 19.641 1 80.19 165 PRO A C 1
ATOM 1313 O O . PRO A 1 165 ? 14.312 10.672 19.047 1 80.19 165 PRO A O 1
ATOM 1316 N N . LEU A 1 166 ? 12.633 9.266 19.375 1 83.12 166 LEU A N 1
ATOM 1317 C CA . LEU A 1 166 ? 13.047 8.43 18.25 1 83.12 166 LEU A CA 1
ATOM 1318 C C . LEU A 1 166 ? 12.859 9.164 16.922 1 83.12 166 LEU A C 1
ATOM 1320 O O . LEU A 1 166 ? 13.727 9.109 16.047 1 83.12 166 LEU A O 1
ATOM 1324 N N . VAL A 1 167 ? 11.805 9.836 16.844 1 83.06 167 VAL A N 1
ATOM 1325 C CA . VAL A 1 167 ? 11.5 10.555 15.609 1 83.06 167 VAL A CA 1
ATOM 1326 C C . VAL A 1 167 ? 12.484 11.711 15.43 1 83.06 167 VAL A C 1
ATOM 1328 O O . VAL A 1 167 ? 12.938 11.969 14.312 1 83.06 167 VAL A O 1
ATOM 1331 N N . GLU A 1 168 ? 12.836 12.305 16.469 1 80.5 168 GLU A N 1
ATOM 1332 C CA . GLU A 1 168 ? 13.82 13.383 16.406 1 80.5 168 GLU A CA 1
ATOM 1333 C C . GLU A 1 168 ? 15.203 12.844 16.031 1 80.5 168 GLU A C 1
ATOM 1335 O O . GLU A 1 168 ? 15.922 13.453 15.25 1 80.5 168 GLU A O 1
ATOM 1340 N N . TRP A 1 169 ? 15.453 11.727 16.594 1 81.88 169 TRP A N 1
ATOM 1341 C CA . TRP A 1 169 ? 16.719 11.07 16.25 1 81.88 169 TRP A CA 1
ATOM 1342 C C . TRP A 1 169 ? 16.766 10.711 14.773 1 81.88 169 TRP A C 1
ATOM 1344 O O . TRP A 1 169 ? 17.781 10.93 14.109 1 81.88 169 TRP A O 1
ATOM 1354 N N . LEU A 1 170 ? 15.703 10.242 14.266 1 82.44 170 LEU A N 1
ATOM 1355 C CA . LEU A 1 170 ? 15.609 9.883 12.852 1 82.44 170 LEU A CA 1
ATOM 1356 C C . LEU A 1 170 ? 15.688 11.125 11.969 1 82.44 170 LEU A C 1
ATOM 1358 O O . LEU A 1 170 ? 16.297 11.094 10.898 1 82.44 170 LEU A O 1
ATOM 1362 N N . ARG A 1 171 ? 15.062 12.148 12.445 1 80.81 171 ARG A N 1
ATOM 1363 C CA . ARG A 1 171 ? 15.086 13.406 11.695 1 80.81 171 ARG A CA 1
ATOM 1364 C C . ARG A 1 171 ? 16.516 13.891 11.492 1 80.81 171 ARG A C 1
ATOM 1366 O O . ARG A 1 171 ? 16.875 14.289 10.383 1 80.81 171 ARG A O 1
ATOM 1373 N N . LEU A 1 172 ? 17.266 13.836 12.438 1 74.81 172 LEU A N 1
ATOM 1374 C CA . LEU A 1 172 ? 18.641 14.312 12.391 1 74.81 172 LEU A CA 1
ATOM 1375 C C . LEU A 1 172 ? 19.484 13.461 11.438 1 74.81 172 LEU A C 1
ATOM 1377 O O . LEU A 1 172 ? 20.375 13.977 10.766 1 74.81 172 LEU A O 1
ATOM 1381 N N . ARG A 1 173 ? 19.047 12.297 11.289 1 72.88 173 ARG A N 1
ATOM 1382 C CA . ARG A 1 173 ? 19.812 11.375 10.461 1 72.88 173 ARG A CA 1
ATOM 1383 C C . ARG A 1 173 ? 19.297 11.383 9.023 1 72.88 173 ARG A C 1
ATOM 1385 O O . ARG A 1 173 ? 20.062 11.18 8.078 1 72.88 173 ARG A O 1
ATOM 1392 N N . VAL A 1 174 ? 18.016 11.477 8.867 1 68.06 174 VAL A N 1
ATOM 1393 C CA . VAL A 1 174 ? 17.391 11.43 7.547 1 68.06 174 VAL A CA 1
ATOM 1394 C C . VAL A 1 174 ? 17.469 12.812 6.895 1 68.06 174 VAL A C 1
ATOM 1396 O O . VAL A 1 174 ? 17.641 12.922 5.68 1 68.06 174 VAL A O 1
ATOM 1399 N N . SER A 1 175 ? 17.094 13.898 7.633 1 58.88 175 SER A N 1
ATOM 1400 C CA . SER A 1 175 ? 17.188 15.258 7.105 1 58.88 175 SER A CA 1
ATOM 1401 C C . SER A 1 175 ? 18.562 15.508 6.484 1 58.88 175 SER A C 1
ATOM 1403 O O . SER A 1 175 ? 18.688 16.281 5.523 1 58.88 175 SER A O 1
ATOM 1405 N N . ASP A 1 176 ? 19.453 14.883 7.055 1 52.31 176 ASP A N 1
ATOM 1406 C CA . ASP A 1 176 ? 20.75 14.984 6.398 1 52.31 176 ASP A CA 1
ATOM 1407 C C . ASP A 1 176 ? 20.719 14.328 5.02 1 52.31 176 ASP A C 1
ATOM 1409 O O . ASP A 1 176 ? 21.469 14.719 4.121 1 52.31 176 ASP A O 1
ATOM 1413 N N . VAL A 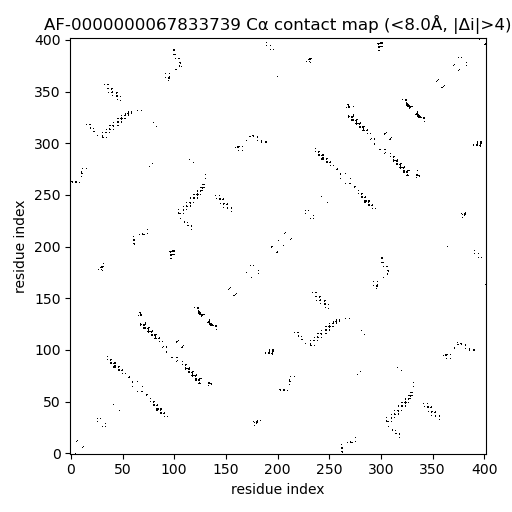1 177 ? 19.766 13.555 4.977 1 49.28 177 VAL A N 1
ATOM 1414 C CA . VAL A 1 177 ? 19.609 12.883 3.693 1 49.28 177 VAL A CA 1
ATOM 1415 C C . VAL A 1 177 ? 18.578 13.609 2.842 1 49.28 177 VAL A C 1
ATOM 1417 O O . VAL A 1 177 ? 18.484 13.375 1.633 1 49.28 177 VAL A O 1
ATOM 1420 N N . VAL A 1 178 ? 17.594 14.32 3.523 1 51.44 178 VAL A N 1
ATOM 1421 C CA . VAL A 1 178 ? 16.609 15.117 2.795 1 51.44 178 VAL A CA 1
ATOM 1422 C C . VAL A 1 178 ? 17.312 16.219 2.014 1 51.44 178 VAL A C 1
ATOM 1424 O O . VAL A 1 178 ? 18.094 17 2.584 1 51.44 178 VAL A O 1
ATOM 1427 N N . GLY A 1 179 ? 17.609 15.969 0.992 1 51.16 179 GLY A N 1
ATOM 1428 C CA . GLY A 1 179 ? 18.297 16.938 0.145 1 51.16 179 GLY A CA 1
ATOM 1429 C C . GLY A 1 179 ? 17.875 18.375 0.406 1 51.16 179 GLY A C 1
ATOM 1430 O O . GLY A 1 179 ? 16.859 18.609 1.074 1 51.16 179 GLY A O 1
ATOM 1431 N N . PRO A 1 180 ? 18.672 19.266 0.168 1 51.28 180 PRO A N 1
ATOM 1432 C CA . PRO A 1 180 ? 18.422 20.703 0.31 1 51.28 180 PRO A CA 1
ATOM 1433 C C . PRO A 1 180 ? 17.031 21.094 -0.149 1 51.28 180 PRO A C 1
ATOM 1435 O O . PRO A 1 180 ? 16.422 22.016 0.419 1 51.28 180 PRO A O 1
ATOM 1438 N N . ALA A 1 181 ? 16.609 20.422 -0.989 1 52.12 181 ALA A N 1
ATOM 1439 C CA . ALA A 1 181 ? 15.328 20.781 -1.593 1 52.12 181 ALA A CA 1
ATOM 1440 C C . ALA A 1 181 ? 14.18 20.531 -0.623 1 52.12 181 ALA A C 1
ATOM 1442 O O . ALA A 1 181 ? 13.211 21.297 -0.594 1 52.12 181 ALA A O 1
ATOM 1443 N N . GLY A 1 182 ? 14.242 19.484 0.173 1 54.25 182 GLY A N 1
ATOM 1444 C CA . GLY A 1 182 ? 13.195 19.188 1.141 1 54.25 182 GLY A CA 1
ATOM 1445 C C . GLY A 1 182 ? 13.102 20.234 2.238 1 54.25 182 GLY A C 1
ATOM 1446 O O . GLY A 1 182 ? 12 20.594 2.666 1 54.25 182 GLY A O 1
ATOM 1447 N N . ARG A 1 183 ? 14.172 20.781 2.633 1 57.31 183 ARG A N 1
ATOM 1448 C CA . ARG A 1 183 ? 14.242 21.766 3.705 1 57.31 183 ARG A CA 1
ATOM 1449 C C . ARG A 1 183 ? 13.586 23.078 3.283 1 57.31 183 ARG A C 1
ATOM 1451 O O . ARG A 1 183 ? 12.984 23.766 4.109 1 57.31 183 ARG A O 1
ATOM 1458 N N . SER A 1 184 ? 13.734 23.281 1.958 1 57.78 184 SER A N 1
ATOM 1459 C CA . SER A 1 184 ? 13.156 24.531 1.477 1 57.78 184 SER A CA 1
ATOM 1460 C C . SER A 1 184 ? 11.641 24.422 1.345 1 57.78 184 SER A C 1
ATOM 1462 O O . SER A 1 184 ? 10.93 25.438 1.408 1 57.78 184 SER A O 1
ATOM 1464 N N . GLU A 1 185 ? 11.18 23.188 1.277 1 60 185 GLU A N 1
ATOM 1465 C CA . GLU A 1 185 ? 9.75 23.016 1.006 1 60 185 GLU A CA 1
ATOM 1466 C C . GLU A 1 185 ? 8.945 22.953 2.301 1 60 185 GLU A C 1
ATOM 1468 O O . GLU A 1 185 ? 7.75 23.25 2.309 1 60 185 GLU A O 1
ATOM 1473 N N . MET A 1 186 ? 9.648 22.781 3.305 1 60.97 186 MET A N 1
ATOM 1474 C CA . MET A 1 186 ? 8.977 22.516 4.574 1 60.97 186 MET A CA 1
ATOM 1475 C C . MET A 1 186 ? 8.164 23.734 5.016 1 60.97 186 MET A C 1
ATOM 1477 O O . MET A 1 186 ? 6.996 23.594 5.387 1 60.97 186 MET A O 1
ATOM 1481 N N . PRO A 1 187 ? 8.82 24.844 4.957 1 57.25 187 PRO A N 1
ATOM 1482 C CA . PRO A 1 187 ? 8.016 25.984 5.375 1 57.25 187 PRO A CA 1
ATOM 1483 C C . PRO A 1 187 ? 6.762 26.172 4.52 1 57.25 187 PRO A C 1
ATOM 1485 O O . PRO A 1 187 ? 5.699 26.516 5.039 1 57.25 187 PRO A O 1
ATOM 1488 N N . LYS A 1 188 ? 6.902 25.875 3.348 1 62.06 188 LYS A N 1
ATOM 1489 C CA . LYS A 1 188 ? 5.758 26.016 2.451 1 62.06 188 LYS A CA 1
ATOM 1490 C C . LYS A 1 188 ? 4.676 25 2.771 1 62.06 188 LYS A C 1
ATOM 1492 O O . LYS A 1 188 ? 3.484 25.312 2.729 1 62.06 188 LYS A O 1
ATOM 1497 N N . LEU A 1 189 ? 5.188 23.906 3.104 1 60.44 189 LEU A N 1
ATOM 1498 C CA . LEU A 1 189 ? 4.246 22.828 3.414 1 60.44 189 LEU A CA 1
ATOM 1499 C C . LEU A 1 189 ? 3.482 23.141 4.699 1 60.44 189 LEU A C 1
ATOM 1501 O O . LEU A 1 189 ? 2.277 22.891 4.781 1 60.44 189 LEU A O 1
ATOM 1505 N N . LEU A 1 190 ? 4.184 23.672 5.559 1 59.84 190 LEU A N 1
ATOM 1506 C CA . LEU A 1 190 ? 3.555 24.016 6.828 1 59.84 190 LEU A CA 1
ATOM 1507 C C . LEU A 1 190 ? 2.512 25.125 6.637 1 59.84 190 LEU A C 1
ATOM 1509 O O . LEU A 1 190 ? 1.438 25.078 7.238 1 59.84 190 LEU A O 1
ATOM 1513 N N . GLU A 1 191 ? 2.904 25.953 5.832 1 61.81 191 GLU A N 1
ATOM 1514 C CA . GLU A 1 191 ? 1.961 27.016 5.535 1 61.81 191 GLU A CA 1
ATOM 1515 C C . GLU A 1 191 ? 0.724 26.484 4.82 1 61.81 191 GLU A C 1
ATOM 1517 O O . GLU A 1 191 ? -0.4 26.891 5.133 1 61.81 191 GLU A O 1
ATOM 1522 N N . GLN A 1 192 ? 0.966 25.578 3.943 1 61.59 192 GLN A N 1
ATOM 1523 C CA . GLN A 1 192 ? -0.141 25 3.186 1 61.59 192 GLN A CA 1
ATOM 1524 C C . GLN A 1 192 ? -1.051 24.172 4.086 1 61.59 192 GLN A C 1
ATOM 1526 O O . GLN A 1 192 ? -2.277 24.25 3.973 1 61.59 192 GLN A O 1
ATOM 1531 N N . THR A 1 193 ? -0.382 23.469 4.906 1 58.56 193 THR A N 1
ATOM 1532 C CA . THR A 1 193 ? -1.151 22.672 5.844 1 58.56 193 THR A CA 1
ATOM 1533 C C . THR A 1 193 ? -1.968 23.547 6.781 1 58.56 193 THR A C 1
ATOM 1535 O O . THR A 1 193 ? -3.121 23.234 7.09 1 58.56 193 THR A O 1
ATOM 1538 N N . ALA A 1 194 ? -1.365 24.594 7.207 1 57.47 194 ALA A N 1
ATOM 1539 C CA . ALA A 1 194 ? -2.057 25.531 8.078 1 57.47 194 ALA A CA 1
ATOM 1540 C C . ALA A 1 194 ? -3.25 26.172 7.359 1 57.47 194 ALA A C 1
ATOM 1542 O O . ALA A 1 194 ? -4.34 26.266 7.93 1 57.47 194 ALA A O 1
ATOM 1543 N N . ARG A 1 195 ? -3.016 26.469 6.18 1 62.16 195 ARG A N 1
ATOM 1544 C CA . ARG A 1 195 ? -4.086 27.094 5.398 1 62.16 195 ARG A CA 1
ATOM 1545 C C . ARG A 1 195 ? -5.207 26.094 5.125 1 62.16 195 ARG A C 1
ATOM 1547 O O . ARG A 1 195 ? -6.387 26.438 5.203 1 62.16 195 ARG A O 1
ATOM 1554 N N . ALA A 1 196 ? -4.777 24.969 4.789 1 59.62 196 ALA A N 1
ATOM 1555 C CA . ALA A 1 196 ? -5.75 23.922 4.488 1 59.62 196 ALA A CA 1
ATOM 1556 C C . ALA A 1 196 ? -6.586 23.578 5.719 1 59.62 196 ALA A C 1
ATOM 1558 O O . ALA A 1 196 ? -7.754 23.203 5.598 1 59.62 196 ALA A O 1
ATOM 1559 N N . SER A 1 197 ? -5.891 23.656 6.75 1 54.47 197 SER A N 1
ATOM 1560 C CA . SER A 1 197 ? -6.574 23.328 8 1 54.47 197 SER A CA 1
ATOM 1561 C C . SER A 1 197 ? -7.621 24.391 8.344 1 54.47 197 SER A C 1
ATOM 1563 O O . SER A 1 197 ? -8.609 24.094 9.016 1 54.47 197 SER A O 1
ATOM 1565 N N . ILE A 1 198 ? -7.227 25.609 7.973 1 51.81 198 ILE A N 1
ATOM 1566 C CA . ILE A 1 198 ? -8.148 26.688 8.297 1 51.81 198 ILE A CA 1
ATOM 1567 C C . ILE A 1 198 ? -9.133 26.891 7.156 1 51.81 198 ILE A C 1
ATOM 1569 O O . ILE A 1 198 ? -9.992 27.781 7.211 1 51.81 198 ILE A O 1
ATOM 1573 N N . GLY A 1 199 ? -9.102 25.781 6.285 1 49.84 199 GLY A N 1
ATOM 1574 C CA . GLY A 1 199 ? -10.07 25.891 5.207 1 49.84 199 GLY A CA 1
ATOM 1575 C C . GLY A 1 199 ? -9.781 27.047 4.262 1 49.84 199 GLY A C 1
ATOM 1576 O O . GLY A 1 199 ? -10.688 27.531 3.586 1 49.84 199 GLY A O 1
ATOM 1577 N N . GLU A 1 200 ? -8.516 27.641 4.398 1 47.59 200 GLU A N 1
ATOM 1578 C CA . GLU A 1 200 ? -8.188 28.734 3.496 1 47.59 200 GLU A CA 1
ATOM 1579 C C . GLU A 1 200 ? -7.551 28.234 2.207 1 47.59 200 GLU A C 1
ATOM 1581 O O . GLU A 1 200 ? -6.719 27.312 2.24 1 47.59 200 GLU A O 1
ATOM 1586 N N . PRO A 1 201 ? -8.031 28.625 0.95 1 47.94 201 PRO A N 1
ATOM 1587 C CA . PRO A 1 201 ? -7.465 28.234 -0.344 1 47.94 201 PRO A CA 1
ATOM 1588 C C . PRO A 1 201 ? -5.98 28.562 -0.458 1 47.94 201 PRO A C 1
ATOM 1590 O O . PRO A 1 201 ? -5.492 29.469 0.23 1 47.94 201 PRO A O 1
ATOM 1593 N N . MET B 1 1 ? -23.219 -24.391 -14.742 1 54.44 1 MET B N 1
ATOM 1594 C CA . MET B 1 1 ? -23.375 -23.484 -13.609 1 54.44 1 MET B CA 1
ATOM 1595 C C . MET B 1 1 ? -22.969 -22.078 -13.984 1 54.44 1 MET B C 1
ATOM 1597 O O . MET B 1 1 ? -21.906 -21.875 -14.594 1 54.44 1 MET B O 1
ATOM 1601 N N . THR B 1 2 ? -23.828 -21.125 -13.898 1 62.03 2 THR B N 1
ATOM 1602 C CA . THR B 1 2 ? -23.625 -19.75 -14.336 1 62.03 2 THR B CA 1
ATOM 1603 C C . THR B 1 2 ? -22.594 -19.047 -13.453 1 62.03 2 THR B C 1
ATOM 1605 O O . THR B 1 2 ? -22.281 -19.516 -12.367 1 62.03 2 THR B O 1
ATOM 1608 N N . PHE B 1 3 ? -21.969 -18.047 -13.953 1 62.97 3 PHE B N 1
ATOM 1609 C CA . PHE B 1 3 ? -21.031 -17.203 -13.242 1 62.97 3 PHE B CA 1
ATOM 1610 C C . PHE B 1 3 ? -21.578 -16.797 -11.883 1 62.97 3 PHE B C 1
ATOM 1612 O O . PHE B 1 3 ? -20.875 -16.844 -10.875 1 62.97 3 PHE B O 1
ATOM 1619 N N . SER B 1 4 ? -22.812 -16.406 -11.93 1 61.38 4 SER B N 1
ATOM 1620 C CA . SER B 1 4 ? -23.453 -15.906 -10.719 1 61.38 4 SER B CA 1
ATOM 1621 C C . SER B 1 4 ? -23.609 -17 -9.672 1 61.38 4 SER B C 1
ATOM 1623 O O . SER B 1 4 ? -23.375 -16.766 -8.484 1 61.38 4 SER B O 1
ATOM 1625 N N . ALA B 1 5 ? -23.938 -18.125 -10.117 1 62.47 5 ALA B N 1
ATOM 1626 C CA . ALA B 1 5 ? -24.125 -19.234 -9.195 1 62.47 5 ALA B CA 1
ATOM 1627 C C . ALA B 1 5 ? -22.812 -19.656 -8.555 1 62.47 5 ALA B C 1
ATOM 1629 O O . ALA B 1 5 ? -22.75 -19.938 -7.355 1 62.47 5 ALA B O 1
ATOM 1630 N N . ARG B 1 6 ? -21.828 -19.594 -9.328 1 64.75 6 ARG B N 1
ATOM 1631 C CA . ARG B 1 6 ? -20.531 -20.016 -8.828 1 64.75 6 ARG B CA 1
ATOM 1632 C C . ARG B 1 6 ? -19.906 -18.953 -7.926 1 64.75 6 ARG B C 1
ATOM 1634 O O . ARG B 1 6 ? -19.266 -19.281 -6.922 1 64.75 6 ARG B O 1
ATOM 1641 N N . PHE B 1 7 ? -20.234 -17.719 -8.391 1 60.66 7 PHE B N 1
ATOM 1642 C CA . PHE B 1 7 ? -19.828 -16.625 -7.527 1 60.66 7 PHE B CA 1
ATOM 1643 C C . PHE B 1 7 ? -20.422 -16.766 -6.137 1 60.66 7 PHE B C 1
ATOM 1645 O O . PHE B 1 7 ? -19.734 -16.609 -5.133 1 60.66 7 PHE B O 1
ATOM 1652 N N . MET B 1 8 ? -21.547 -17.172 -6.223 1 63.56 8 MET B N 1
ATOM 1653 C CA . MET B 1 8 ? -22.266 -17.328 -4.961 1 63.56 8 MET B CA 1
ATOM 1654 C C . MET B 1 8 ? -21.75 -18.516 -4.176 1 63.56 8 MET B C 1
ATOM 1656 O O . MET B 1 8 ? -21.875 -18.562 -2.951 1 63.56 8 MET B O 1
ATOM 1660 N N . ARG B 1 9 ? -21.141 -19.297 -4.938 1 63.72 9 ARG B N 1
ATOM 1661 C CA . ARG B 1 9 ? -20.703 -20.5 -4.254 1 63.72 9 ARG B CA 1
ATOM 1662 C C . ARG B 1 9 ? -19.281 -20.359 -3.742 1 63.72 9 ARG B C 1
ATOM 1664 O O . ARG B 1 9 ? -18.844 -21.141 -2.885 1 63.72 9 ARG B O 1
ATOM 1671 N N . SER B 1 10 ? -18.703 -19.344 -4.266 1 75.5 10 SER B N 1
ATOM 1672 C CA . SER B 1 10 ? -17.328 -19.25 -3.779 1 75.5 10 SER B CA 1
ATOM 1673 C C . SER B 1 10 ? -17.281 -18.672 -2.363 1 75.5 10 SER B C 1
ATOM 1675 O O . SER B 1 10 ? -17.5 -17.484 -2.162 1 75.5 10 SER B O 1
ATOM 1677 N N . ARG B 1 11 ? -17.188 -19.469 -1.415 1 76.06 11 ARG B N 1
ATOM 1678 C CA . ARG B 1 11 ? -17.156 -19.078 -0.009 1 76.06 11 ARG B CA 1
ATOM 1679 C C . ARG B 1 11 ? -16 -18.125 0.271 1 76.06 11 ARG B C 1
ATOM 1681 O O . ARG B 1 11 ? -16.141 -17.188 1.058 1 76.06 11 ARG B O 1
ATOM 1688 N N . THR B 1 12 ? -14.914 -18.266 -0.477 1 77.75 12 THR B N 1
ATOM 1689 C CA . THR B 1 12 ? -13.734 -17.438 -0.239 1 77.75 12 THR B CA 1
ATOM 1690 C C . THR B 1 12 ? -13.977 -16 -0.687 1 77.75 12 THR B C 1
ATOM 1692 O O . THR B 1 12 ? -13.586 -15.055 0 1 77.75 12 THR B O 1
ATOM 1695 N N . LEU B 1 13 ? -14.688 -15.805 -1.736 1 80.44 13 LEU B N 1
ATOM 1696 C CA . LEU B 1 13 ? -14.969 -14.461 -2.244 1 80.44 13 LEU B CA 1
ATOM 1697 C C . LEU B 1 13 ? -15.93 -13.727 -1.32 1 80.44 13 LEU B C 1
ATOM 1699 O O . LEU B 1 13 ? -15.734 -12.539 -1.038 1 80.44 13 LEU B O 1
ATOM 1703 N N . TRP B 1 14 ? -16.797 -14.461 -0.868 1 83.38 14 TRP B N 1
ATOM 1704 C CA . TRP B 1 14 ? -17.781 -13.828 0.02 1 83.38 14 TRP B CA 1
ATOM 1705 C C . TRP B 1 14 ? -17.141 -13.484 1.362 1 83.38 14 TRP B C 1
ATOM 1707 O O . TRP B 1 14 ? -17.438 -12.43 1.938 1 83.38 14 TRP B O 1
ATOM 1717 N N . PHE B 1 15 ? -16.344 -14.344 1.751 1 82.06 15 PHE B N 1
ATOM 1718 C CA . PHE B 1 15 ? -15.633 -14.055 2.988 1 82.06 15 PHE B CA 1
ATOM 1719 C C . PHE B 1 15 ? -14.727 -12.844 2.824 1 82.06 15 PHE B C 1
ATOM 1721 O O . PHE B 1 15 ? -14.656 -11.984 3.709 1 82.06 15 PHE B O 1
ATOM 1728 N N . GLY B 1 16 ? -14.109 -12.805 1.685 1 85 16 GLY B N 1
ATOM 1729 C CA . GLY B 1 16 ? -13.25 -11.664 1.416 1 85 16 GLY B CA 1
ATOM 1730 C C . GLY B 1 16 ? -14.016 -10.352 1.335 1 85 16 GLY B C 1
ATOM 1731 O O . GLY B 1 16 ? -13.586 -9.344 1.905 1 85 16 GLY B O 1
ATOM 1732 N N . LEU B 1 17 ? -15.109 -10.375 0.708 1 85.88 17 LEU B N 1
ATOM 1733 C CA . LEU B 1 17 ? -15.93 -9.172 0.581 1 85.88 17 LEU B CA 1
ATOM 1734 C C . LEU B 1 17 ? -16.5 -8.758 1.935 1 85.88 17 LEU B C 1
ATOM 1736 O O . LEU B 1 17 ? -16.516 -7.566 2.264 1 85.88 17 LEU B O 1
ATOM 1740 N N . ALA B 1 18 ? -16.922 -9.727 2.691 1 87.5 18 ALA B N 1
ATOM 1741 C CA . ALA B 1 18 ? -17.422 -9.438 4.027 1 87.5 18 ALA B CA 1
ATOM 1742 C C . ALA B 1 18 ? -16.344 -8.82 4.91 1 87.5 18 ALA B C 1
ATOM 1744 O O . ALA B 1 18 ? -16.609 -7.875 5.66 1 87.5 18 ALA B O 1
ATOM 1745 N N . LEU B 1 19 ? -15.234 -9.352 4.707 1 89.12 19 LEU B N 1
ATOM 1746 C CA . LEU B 1 19 ? -14.117 -8.828 5.492 1 89.12 19 LEU B CA 1
ATOM 1747 C C . LEU B 1 19 ? -13.789 -7.398 5.078 1 89.12 19 LEU B C 1
ATOM 1749 O O . LEU B 1 19 ? -13.57 -6.535 5.93 1 89.12 19 LEU B O 1
ATOM 1753 N N . ALA B 1 20 ? -13.797 -7.145 3.844 1 89.25 20 ALA B N 1
ATOM 1754 C CA . ALA B 1 20 ? -13.523 -5.797 3.348 1 89.25 20 ALA B CA 1
ATOM 1755 C C . ALA B 1 20 ? -14.594 -4.816 3.816 1 89.25 20 ALA B C 1
ATOM 1757 O O . ALA B 1 20 ? -14.281 -3.713 4.266 1 89.25 20 ALA B O 1
ATOM 1758 N N . LEU B 1 21 ? -15.742 -5.242 3.805 1 89.38 21 LEU B N 1
ATOM 1759 C CA . LEU B 1 21 ? -16.859 -4.355 4.133 1 89.38 21 LEU B CA 1
ATOM 1760 C C . LEU B 1 21 ? -17.047 -4.258 5.645 1 89.38 21 LEU B C 1
ATOM 1762 O O . LEU B 1 21 ? -17.766 -3.389 6.129 1 89.38 21 LEU B O 1
ATOM 1766 N N . SER B 1 22 ? -16.438 -5.125 6.375 1 89.31 22 SER B N 1
ATOM 1767 C CA . SER B 1 22 ? -16.547 -5.086 7.832 1 89.31 22 SER B CA 1
ATOM 1768 C C . SER B 1 22 ? -16.016 -3.77 8.391 1 89.31 22 SER B C 1
ATOM 1770 O O . SER B 1 22 ? -16.375 -3.369 9.5 1 89.31 22 SER B O 1
ATOM 1772 N N . TYR B 1 23 ? -15.18 -3.096 7.609 1 89 23 TYR B N 1
ATOM 1773 C CA . TYR B 1 23 ? -14.688 -1.79 8.031 1 89 23 TYR B CA 1
ATOM 1774 C C . TYR B 1 23 ? -15.836 -0.849 8.352 1 89 23 TYR B C 1
ATOM 1776 O O . TYR B 1 23 ? -15.836 -0.18 9.391 1 89 23 TYR B O 1
ATOM 1784 N N . TRP B 1 24 ? -16.781 -0.837 7.516 1 87 24 TRP B N 1
ATOM 1785 C CA . TRP B 1 24 ? -17.875 0.123 7.625 1 87 24 TRP B CA 1
ATOM 1786 C C . TRP B 1 24 ? -18.797 -0.24 8.781 1 87 24 TRP B C 1
ATOM 1788 O O . TRP B 1 24 ? -19.531 0.614 9.289 1 87 24 TRP B O 1
ATOM 1798 N N . ALA B 1 25 ? -18.75 -1.417 9.234 1 84 25 ALA B N 1
ATOM 1799 C CA . ALA B 1 25 ? -19.516 -1.828 10.406 1 84 25 ALA B CA 1
ATOM 1800 C C . ALA B 1 25 ? -18.859 -1.315 11.688 1 84 25 ALA B C 1
ATOM 1802 O O . ALA B 1 25 ? -19.547 -1.054 12.68 1 84 25 ALA B O 1
ATOM 1803 N N . VAL B 1 26 ? -17.578 -1.043 11.648 1 82.31 26 VAL B N 1
ATOM 1804 C CA . VAL B 1 26 ? -16.844 -0.667 12.852 1 82.31 26 VAL B CA 1
ATOM 1805 C C . VAL B 1 26 ? -16.578 0.837 12.844 1 82.31 26 VAL B C 1
ATOM 1807 O O . VAL B 1 26 ? -16.438 1.456 13.898 1 82.31 26 VAL B O 1
ATOM 1810 N N . ALA B 1 27 ? -16.594 1.437 11.703 1 81.69 27 ALA B N 1
ATOM 1811 C CA . ALA B 1 27 ? -16.172 2.818 11.484 1 81.69 27 ALA B CA 1
ATOM 1812 C C . ALA B 1 27 ? -17 3.781 12.344 1 81.69 27 ALA B C 1
ATOM 1814 O O . ALA B 1 27 ? -16.438 4.715 12.938 1 81.69 27 ALA B O 1
ATOM 1815 N N . PRO B 1 28 ? -18.281 3.498 12.531 1 77.94 28 PRO B N 1
ATOM 1816 C CA . PRO B 1 28 ? -19.062 4.461 13.305 1 77.94 28 PRO B CA 1
ATOM 1817 C C . PRO B 1 28 ? -18.766 4.391 14.805 1 77.94 28 PRO B C 1
ATOM 1819 O O . PRO B 1 28 ? -19.078 5.328 15.539 1 77.94 28 PRO B O 1
ATOM 1822 N N . PHE B 1 29 ? -18.062 3.396 15.305 1 77.81 29 PHE B N 1
ATOM 1823 C CA . PHE B 1 29 ? -17.938 3.184 16.734 1 77.81 29 PHE B CA 1
ATOM 1824 C C . PHE B 1 29 ? -16.547 3.586 17.219 1 77.81 29 PHE B C 1
ATOM 1826 O O . PHE B 1 29 ? -16.328 3.713 18.438 1 77.81 29 PHE B O 1
ATOM 1833 N N . VAL B 1 30 ? -15.625 3.805 16.359 1 76.12 30 VAL B N 1
ATOM 1834 C CA . VAL B 1 30 ? -14.25 4.098 16.766 1 76.12 30 VAL B CA 1
ATOM 1835 C C . VAL B 1 30 ? -13.773 5.371 16.062 1 76.12 30 VAL B C 1
ATOM 1837 O O . VAL B 1 30 ? -14.172 5.656 14.938 1 76.12 30 VAL B O 1
ATOM 1840 N N . THR B 1 31 ? -13.008 6.109 16.797 1 78.06 31 THR B N 1
ATOM 1841 C CA . THR B 1 31 ? -12.445 7.32 16.219 1 78.06 31 THR B CA 1
ATOM 1842 C C . THR B 1 31 ? -11.516 6.977 15.055 1 78.06 31 THR B C 1
ATOM 1844 O O . THR B 1 31 ? -10.859 5.934 15.07 1 78.06 31 THR B O 1
ATOM 1847 N N . SER B 1 32 ? -11.453 7.836 14.086 1 77.38 32 SER B N 1
ATOM 1848 C CA . SER B 1 32 ? -10.695 7.586 12.867 1 77.38 32 SER B CA 1
ATOM 1849 C C . SER B 1 32 ? -9.203 7.457 13.164 1 77.38 32 SER B C 1
ATOM 1851 O O . SER B 1 32 ? -8.5 6.66 12.531 1 77.38 32 SER B O 1
ATOM 1853 N N . ASN B 1 33 ? -8.758 8.227 14.102 1 77.75 33 ASN B N 1
ATOM 1854 C CA . ASN B 1 33 ? -7.336 8.172 14.422 1 77.75 33 ASN B CA 1
ATOM 1855 C C . ASN B 1 33 ? -6.957 6.832 15.047 1 77.75 33 ASN B C 1
ATOM 1857 O O . ASN B 1 33 ? -5.965 6.215 14.648 1 77.75 33 ASN B O 1
ATOM 1861 N N . SER B 1 34 ? -7.785 6.441 15.984 1 80.62 34 SER B N 1
ATOM 1862 C CA . SER B 1 34 ? -7.523 5.156 16.609 1 80.62 34 SER B CA 1
ATOM 1863 C C . SER B 1 34 ? -7.656 4.012 15.617 1 80.62 34 SER B C 1
ATOM 1865 O O . SER B 1 34 ? -6.867 3.064 15.641 1 80.62 34 SER B O 1
ATOM 1867 N N . GLN B 1 35 ? -8.594 4.121 14.781 1 86.25 35 GLN B N 1
ATOM 1868 C CA . GLN B 1 35 ? -8.812 3.09 13.766 1 86.25 35 GLN B CA 1
ATOM 1869 C C . GLN B 1 35 ? -7.602 2.975 12.836 1 86.25 35 GLN B C 1
ATOM 1871 O O . GLN B 1 35 ? -7.152 1.87 12.531 1 86.25 35 GLN B O 1
ATOM 1876 N N . ALA B 1 36 ? -7.11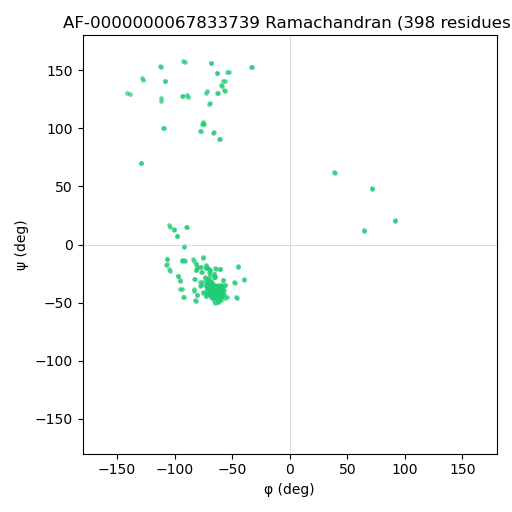3 4.137 12.469 1 86.31 36 ALA B N 1
ATOM 1877 C CA . ALA B 1 36 ? -5.973 4.141 11.562 1 86.31 36 ALA B CA 1
ATOM 1878 C C . ALA B 1 36 ? -4.742 3.52 12.219 1 86.31 36 ALA B C 1
ATOM 1880 O O . ALA B 1 36 ? -3.977 2.805 11.562 1 86.31 36 ALA B O 1
ATOM 1881 N N . GLU B 1 37 ? -4.582 3.758 13.438 1 87.94 37 GLU B N 1
ATOM 1882 C CA . GLU B 1 37 ? -3.445 3.186 14.148 1 87.94 37 GLU B CA 1
ATOM 1883 C C . GLU B 1 37 ? -3.578 1.67 14.2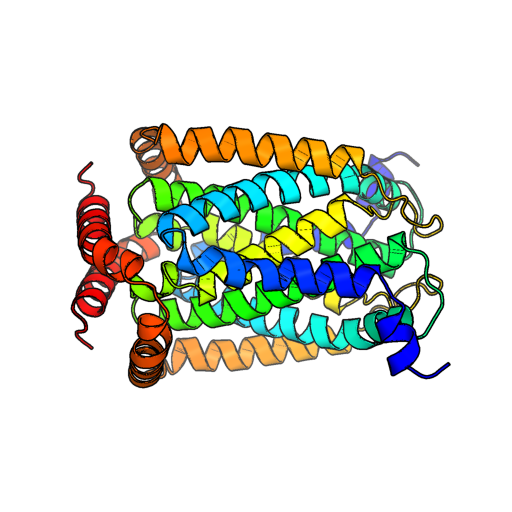81 1 87.94 37 GLU B C 1
ATOM 1885 O O . GLU B 1 37 ? -2.619 0.934 14.039 1 87.94 37 GLU B O 1
ATOM 1890 N N . TRP B 1 38 ? -4.766 1.22 14.562 1 90.12 38 TRP B N 1
ATOM 1891 C CA . TRP B 1 38 ? -5.023 -0.213 14.664 1 90.12 38 TRP B CA 1
ATOM 1892 C C . TRP B 1 38 ? -4.789 -0.903 13.32 1 90.12 38 TRP B C 1
ATOM 1894 O O . TRP B 1 38 ? -4.172 -1.969 13.266 1 90.12 38 TRP B O 1
ATOM 1904 N N . ILE B 1 39 ? -5.273 -0.266 12.344 1 92.5 39 ILE B N 1
ATOM 1905 C CA . ILE B 1 39 ? -5.168 -0.857 11.016 1 92.5 39 ILE B CA 1
ATOM 1906 C C . ILE B 1 39 ? -3.703 -0.907 10.586 1 92.5 39 ILE B C 1
ATOM 1908 O O . ILE B 1 39 ? -3.254 -1.896 10 1 92.5 39 ILE B O 1
ATOM 1912 N N . ARG B 1 40 ? -2.959 0.103 10.93 1 94.62 40 ARG B N 1
ATOM 1913 C CA . ARG B 1 40 ? -1.546 0.119 10.562 1 94.62 40 ARG B CA 1
ATOM 1914 C C . ARG B 1 40 ? -0.774 -0.964 11.305 1 94.62 40 ARG B C 1
ATOM 1916 O O . ARG B 1 40 ? 0.127 -1.59 10.75 1 94.62 40 ARG B O 1
ATOM 1923 N N . VAL B 1 41 ? -1.147 -1.157 12.523 1 93.56 41 VAL B N 1
ATOM 1924 C CA . VAL B 1 41 ? -0.53 -2.252 13.266 1 93.56 41 VAL B CA 1
ATOM 1925 C C . VAL B 1 41 ? -0.868 -3.584 12.594 1 93.56 41 VAL B C 1
ATOM 1927 O O . VAL B 1 41 ? 0.005 -4.438 12.422 1 93.56 41 VAL B O 1
ATOM 1930 N N . GLY B 1 42 ? -2.104 -3.686 12.25 1 94.56 42 GLY B N 1
ATOM 1931 C CA . GLY B 1 42 ? -2.492 -4.875 11.5 1 94.56 42 GLY B CA 1
ATOM 1932 C C . GLY B 1 42 ? -1.714 -5.055 10.211 1 94.56 42 GLY B C 1
ATOM 1933 O O . GLY B 1 42 ? -1.292 -6.164 9.891 1 94.56 42 GLY B O 1
ATOM 1934 N N . MET B 1 43 ? -1.525 -3.965 9.508 1 95.94 43 MET B N 1
ATOM 1935 C CA . MET B 1 43 ? -0.76 -4.004 8.266 1 95.94 43 MET B CA 1
ATOM 1936 C C . MET B 1 43 ? 0.663 -4.492 8.516 1 95.94 43 MET B C 1
ATOM 1938 O O . MET B 1 43 ? 1.191 -5.297 7.746 1 95.94 43 MET B O 1
ATOM 1942 N N . ILE B 1 44 ? 1.252 -4.039 9.609 1 95.5 44 ILE B N 1
ATOM 1943 C CA . ILE B 1 44 ? 2.619 -4.41 9.953 1 95.5 44 ILE B CA 1
ATOM 1944 C C . ILE B 1 44 ? 2.689 -5.91 10.242 1 95.5 44 ILE B C 1
ATOM 1946 O O . ILE B 1 44 ? 3.539 -6.613 9.688 1 95.5 44 ILE B O 1
ATOM 1950 N N . VAL B 1 45 ? 1.768 -6.379 10.984 1 94.38 45 VAL B N 1
ATOM 1951 C CA . VAL B 1 45 ? 1.8 -7.77 11.43 1 94.38 45 VAL B CA 1
ATOM 1952 C C . VAL B 1 45 ? 1.462 -8.688 10.258 1 94.38 45 VAL B C 1
ATOM 1954 O O . VAL B 1 45 ? 2.172 -9.664 10 1 94.38 45 VAL B O 1
ATOM 1957 N N . PHE B 1 46 ? 0.471 -8.344 9.516 1 94.38 46 PHE B N 1
ATOM 1958 C CA . PHE B 1 46 ? 0.033 -9.211 8.43 1 94.38 46 PHE B CA 1
ATOM 1959 C C . PHE B 1 46 ? 0.989 -9.133 7.25 1 94.38 46 PHE B C 1
ATOM 1961 O O . PHE B 1 46 ? 1.303 -10.148 6.625 1 94.38 46 PHE B O 1
ATOM 1968 N N . ALA B 1 47 ? 1.425 -7.938 6.934 1 94.44 47 ALA B N 1
ATOM 1969 C CA . ALA B 1 47 ? 2.398 -7.824 5.852 1 94.44 47 ALA B CA 1
ATOM 1970 C C . ALA B 1 47 ? 3.727 -8.469 6.238 1 94.44 47 ALA B C 1
ATOM 1972 O O . ALA B 1 47 ? 4.34 -9.172 5.43 1 94.44 47 ALA B O 1
ATOM 1973 N N . GLY B 1 48 ? 4.152 -8.203 7.477 1 93.31 48 GLY B N 1
ATOM 1974 C CA . GLY B 1 48 ? 5.363 -8.852 7.949 1 93.31 48 GLY B CA 1
ATOM 1975 C C . GLY B 1 48 ? 5.262 -10.367 7.957 1 93.31 48 GLY B C 1
ATOM 1976 O O . GLY B 1 48 ? 6.184 -11.055 7.52 1 93.31 48 GLY B O 1
ATOM 1977 N N . GLY B 1 49 ? 4.164 -10.844 8.508 1 91 49 GLY B N 1
ATOM 1978 C CA . GLY B 1 49 ? 3.926 -12.273 8.484 1 91 49 GLY B CA 1
ATOM 1979 C C . GLY B 1 49 ? 3.875 -12.852 7.086 1 91 49 GLY B C 1
ATOM 1980 O O . GLY B 1 49 ? 4.363 -13.961 6.848 1 91 49 GLY B O 1
ATOM 1981 N N . ALA B 1 50 ? 3.289 -12.109 6.148 1 90.81 50 ALA B N 1
ATOM 1982 C CA . ALA B 1 50 ? 3.203 -12.57 4.766 1 90.81 50 ALA B CA 1
ATOM 1983 C C . ALA B 1 50 ? 4.586 -12.641 4.125 1 90.81 50 ALA B C 1
ATOM 1985 O O . ALA B 1 50 ? 4.859 -13.539 3.326 1 90.81 50 ALA B O 1
ATOM 1986 N N . ILE B 1 51 ? 5.457 -11.711 4.469 1 91 51 ILE B N 1
ATOM 1987 C CA . ILE B 1 51 ? 6.82 -11.734 3.953 1 91 51 ILE B CA 1
ATOM 1988 C C . ILE B 1 51 ? 7.512 -13.031 4.375 1 91 51 ILE B C 1
ATOM 1990 O O . ILE B 1 51 ? 8.133 -13.703 3.555 1 91 51 ILE B O 1
ATOM 1994 N N . VAL B 1 52 ? 7.305 -13.398 5.625 1 86.81 52 VAL B N 1
ATOM 1995 C CA . VAL B 1 52 ? 7.926 -14.609 6.156 1 86.81 52 VAL B CA 1
ATOM 1996 C C . VAL B 1 52 ? 7.316 -15.844 5.492 1 86.81 52 VAL B C 1
ATOM 1998 O O . VAL B 1 52 ? 8.031 -16.781 5.141 1 86.81 52 VAL B O 1
ATOM 2001 N N . ALA B 1 53 ? 6.059 -15.797 5.258 1 84.88 53 ALA B N 1
ATOM 2002 C CA . ALA B 1 53 ? 5.359 -16.938 4.652 1 84.88 53 ALA B CA 1
ATOM 2003 C C . ALA B 1 53 ? 5.773 -17.125 3.197 1 84.88 53 ALA B C 1
ATOM 2005 O O . ALA B 1 53 ? 5.785 -18.25 2.689 1 84.88 53 ALA B O 1
ATOM 2006 N N . TRP B 1 54 ? 6.105 -16.031 2.541 1 83.5 54 TRP B N 1
ATOM 2007 C CA . TRP B 1 54 ? 6.43 -16.078 1.12 1 83.5 54 TRP B CA 1
ATOM 2008 C C . TRP B 1 54 ? 7.926 -16.281 0.911 1 83.5 54 TRP B C 1
ATOM 2010 O O . TRP B 1 54 ? 8.383 -16.453 -0.222 1 83.5 54 TRP B O 1
ATOM 2020 N N . PHE B 1 55 ? 8.633 -16.328 1.978 1 80.81 55 PHE B N 1
ATOM 2021 C CA . PHE B 1 55 ? 10.086 -16.453 1.882 1 80.81 55 PHE B CA 1
ATOM 2022 C C . PHE B 1 55 ? 10.469 -17.75 1.189 1 80.81 55 PHE B C 1
ATOM 2024 O O . PHE B 1 55 ? 11.367 -17.766 0.342 1 80.81 55 PHE B O 1
ATOM 2031 N N . PRO B 1 56 ? 9.789 -18.891 1.503 1 77.44 56 PRO B N 1
ATOM 2032 C CA . PRO B 1 56 ? 10.148 -20.125 0.797 1 77.44 56 PRO B CA 1
ATOM 2033 C C . PRO B 1 56 ? 9.898 -20.031 -0.708 1 77.44 56 PRO B C 1
ATOM 2035 O O . PRO B 1 56 ? 10.664 -20.594 -1.496 1 77.44 56 PRO B O 1
ATOM 2038 N N . ALA B 1 57 ? 8.828 -19.359 -1.124 1 76 57 ALA B N 1
ATOM 2039 C CA . ALA B 1 57 ? 8.57 -19.156 -2.549 1 76 57 ALA B CA 1
ATOM 2040 C C . ALA B 1 57 ? 9.672 -18.344 -3.205 1 76 57 ALA B C 1
ATOM 2042 O O . ALA B 1 57 ? 10.109 -18.656 -4.312 1 76 57 ALA B O 1
ATOM 2043 N N . PHE B 1 58 ? 10.078 -17.391 -2.504 1 75.81 58 PHE B N 1
ATOM 2044 C CA . PHE B 1 58 ? 11.156 -16.531 -2.994 1 75.81 58 PHE B CA 1
ATOM 2045 C C . PHE B 1 58 ? 12.461 -17.312 -3.109 1 75.81 58 PHE B C 1
ATOM 2047 O O . PHE B 1 58 ? 13.18 -17.188 -4.105 1 75.81 58 PHE B O 1
ATOM 2054 N N . ARG B 1 59 ? 12.68 -18.172 -2.162 1 75.81 59 ARG B N 1
ATOM 2055 C CA . ARG B 1 59 ? 13.883 -19 -2.172 1 75.81 59 ARG B CA 1
ATOM 2056 C C . ARG B 1 59 ? 13.859 -20 -3.324 1 75.81 59 ARG B C 1
ATOM 2058 O O . ARG B 1 59 ? 14.883 -20.266 -3.949 1 75.81 59 ARG B O 1
ATOM 2065 N N . THR B 1 60 ? 12.719 -20.469 -3.621 1 76 60 THR B N 1
ATOM 2066 C CA . THR B 1 60 ? 12.562 -21.453 -4.688 1 76 60 THR B CA 1
ATOM 2067 C C . THR B 1 60 ? 12.836 -20.812 -6.051 1 76 60 THR B C 1
ATOM 2069 O O . THR B 1 60 ? 13.477 -21.422 -6.906 1 76 60 THR B O 1
ATOM 2072 N N . ILE B 1 61 ? 12.391 -19.625 -6.227 1 73.75 61 ILE B N 1
ATOM 2073 C CA . ILE B 1 61 ? 12.57 -18.984 -7.523 1 73.75 61 ILE B CA 1
ATOM 2074 C C . ILE B 1 61 ? 14.047 -18.656 -7.742 1 73.75 61 ILE B C 1
ATOM 2076 O O . ILE B 1 61 ? 14.516 -18.594 -8.883 1 73.75 61 ILE B O 1
ATOM 2080 N N . ILE B 1 62 ? 14.734 -18.516 -6.648 1 72.94 62 ILE B N 1
ATOM 2081 C CA . ILE B 1 62 ? 16.156 -18.203 -6.742 1 72.94 62 ILE B CA 1
ATOM 2082 C C . ILE B 1 62 ? 16.953 -19.5 -6.969 1 72.94 62 ILE B C 1
ATOM 2084 O O . ILE B 1 62 ? 17.906 -19.516 -7.734 1 72.94 62 ILE B O 1
ATOM 2088 N N . ARG B 1 63 ? 16.391 -20.609 -6.43 1 74.38 63 ARG B N 1
ATOM 2089 C CA . ARG B 1 63 ? 17.156 -21.859 -6.422 1 74.38 63 ARG B CA 1
ATOM 2090 C C . ARG B 1 63 ? 16.797 -22.734 -7.617 1 74.38 63 ARG B C 1
ATOM 2092 O O . ARG B 1 63 ? 17.625 -23.516 -8.094 1 74.38 63 ARG B O 1
ATOM 2099 N N . GLU B 1 64 ? 15.555 -22.594 -8 1 73.44 64 GLU B N 1
ATOM 2100 C CA . GLU B 1 64 ? 15.078 -23.484 -9.055 1 73.44 64 GLU B CA 1
ATOM 2101 C C . GLU B 1 64 ? 14.789 -22.719 -10.344 1 73.44 64 GLU B C 1
ATOM 2103 O O . GLU B 1 64 ? 14.703 -21.484 -10.336 1 73.44 64 GLU B O 1
ATOM 2108 N N . ASN B 1 65 ? 14.914 -23.484 -11.445 1 70.81 65 ASN B N 1
ATOM 2109 C CA . ASN B 1 65 ? 14.547 -22.891 -12.727 1 70.81 65 ASN B CA 1
ATOM 2110 C C . ASN B 1 65 ? 13.055 -22.609 -12.812 1 70.81 65 ASN B C 1
ATOM 2112 O O . ASN B 1 65 ? 12.234 -23.531 -12.805 1 70.81 65 ASN B O 1
ATOM 2116 N N . SER B 1 66 ? 12.742 -21.422 -12.508 1 73.25 66 SER B N 1
ATOM 2117 C CA . SER B 1 66 ? 11.336 -21.016 -12.586 1 73.25 66 SER B CA 1
ATOM 2118 C C . SER B 1 66 ? 11.102 -20.078 -13.773 1 73.25 66 SER B C 1
ATOM 2120 O O . SER B 1 66 ? 11.977 -19.297 -14.148 1 73.25 66 SER B O 1
ATOM 2122 N N . PRO B 1 67 ? 10.016 -20.297 -14.383 1 74.19 67 PRO B N 1
ATOM 2123 C CA . PRO B 1 67 ? 9.688 -19.391 -15.484 1 74.19 67 PRO B CA 1
ATOM 2124 C C . PRO B 1 67 ? 9.742 -17.922 -15.07 1 74.19 67 PRO B C 1
ATOM 2126 O O . PRO B 1 67 ? 9.508 -17.594 -13.906 1 74.19 67 PRO B O 1
ATOM 2129 N N . VAL B 1 68 ? 10.109 -17.125 -16.031 1 74.56 68 VAL B N 1
ATOM 2130 C CA . VAL B 1 68 ? 10.281 -15.703 -15.812 1 74.56 68 VAL B CA 1
ATOM 2131 C C . VAL B 1 68 ? 8.984 -15.109 -15.258 1 74.56 68 VAL B C 1
ATOM 2133 O O . VAL B 1 68 ? 9.023 -14.258 -14.367 1 74.56 68 VAL B O 1
ATOM 2136 N N . ALA B 1 69 ? 7.914 -15.617 -15.695 1 74.25 69 ALA B N 1
ATOM 2137 C CA . ALA B 1 69 ? 6.625 -15.07 -15.273 1 74.25 69 ALA B CA 1
ATOM 2138 C C . ALA B 1 69 ? 6.359 -15.375 -13.805 1 74.25 69 ALA B C 1
ATOM 2140 O O . ALA B 1 69 ? 5.816 -14.539 -13.078 1 74.25 69 ALA B O 1
ATOM 2141 N N . ALA B 1 70 ? 6.805 -16.484 -13.414 1 74.81 70 ALA B N 1
ATOM 2142 C CA . ALA B 1 70 ? 6.637 -16.859 -12.008 1 74.81 70 ALA B CA 1
ATOM 2143 C C . ALA B 1 70 ? 7.535 -16.016 -11.102 1 74.81 70 ALA B C 1
ATOM 2145 O O . ALA B 1 70 ? 7.141 -15.648 -10 1 74.81 70 ALA B O 1
ATOM 2146 N N . GLN B 1 71 ? 8.664 -15.75 -11.633 1 78.06 71 GLN B N 1
ATOM 2147 C CA . GLN B 1 71 ? 9.594 -14.922 -10.867 1 78.06 71 GLN B CA 1
ATOM 2148 C C . GLN B 1 71 ? 9.055 -13.508 -10.688 1 78.06 71 GLN B C 1
ATOM 2150 O O . GLN B 1 71 ? 9.148 -12.93 -9.602 1 78.06 71 GLN B O 1
ATOM 2155 N N . GLN B 1 72 ? 8.461 -13.055 -11.734 1 79.94 72 GLN B N 1
ATOM 2156 C CA . GLN B 1 72 ? 7.938 -11.688 -11.688 1 79.94 72 GLN B CA 1
ATOM 2157 C C . GLN B 1 72 ? 6.75 -11.586 -10.734 1 79.94 72 GLN B C 1
ATOM 2159 O O . GLN B 1 72 ? 6.637 -10.617 -9.984 1 79.94 72 GLN B O 1
ATOM 2164 N N . SER B 1 73 ? 5.93 -12.578 -10.773 1 80.44 73 SER B N 1
ATOM 2165 C CA . SER B 1 73 ? 4.762 -12.562 -9.898 1 80.44 73 SER B CA 1
ATOM 2166 C C . SER B 1 73 ? 5.168 -12.648 -8.43 1 80.44 73 SER B C 1
ATOM 2168 O O . SER B 1 73 ? 4.637 -11.922 -7.594 1 80.44 73 SER B O 1
ATOM 2170 N N . ILE B 1 74 ? 6.125 -13.43 -8.125 1 82 74 ILE B N 1
ATOM 2171 C CA . ILE B 1 74 ? 6.566 -13.602 -6.746 1 82 74 ILE B CA 1
ATOM 2172 C C . ILE B 1 74 ? 7.32 -12.352 -6.293 1 82 74 ILE B C 1
ATOM 2174 O O . ILE B 1 74 ? 7.102 -11.859 -5.184 1 82 74 ILE B O 1
ATOM 2178 N N . LEU B 1 75 ? 8.109 -11.883 -7.191 1 83.94 75 LEU B N 1
ATOM 2179 C CA . LEU B 1 75 ? 8.852 -10.672 -6.859 1 83.94 75 LEU B CA 1
ATOM 2180 C C . LEU B 1 75 ? 7.91 -9.492 -6.652 1 83.94 75 LEU B C 1
ATOM 2182 O O . LEU B 1 75 ? 8.094 -8.703 -5.723 1 83.94 75 LEU B O 1
ATOM 2186 N N . GLY B 1 76 ? 6.926 -9.422 -7.543 1 87.5 76 GLY B N 1
ATOM 2187 C CA . GLY B 1 76 ? 5.938 -8.359 -7.391 1 87.5 76 GLY B CA 1
ATOM 2188 C C . GLY B 1 76 ? 5.195 -8.422 -6.07 1 87.5 76 GLY B C 1
ATOM 2189 O O . GLY B 1 76 ? 4.984 -7.395 -5.422 1 87.5 76 GLY B O 1
ATOM 2190 N N . THR B 1 77 ? 4.914 -9.57 -5.656 1 87.62 77 THR B N 1
ATOM 2191 C CA . THR B 1 77 ? 4.195 -9.75 -4.398 1 87.62 77 THR B CA 1
ATOM 2192 C C . THR B 1 77 ? 5.082 -9.391 -3.211 1 87.62 77 THR B C 1
ATOM 2194 O O . THR B 1 77 ? 4.648 -8.688 -2.295 1 87.62 77 THR B O 1
ATOM 2197 N N . VAL B 1 78 ? 6.305 -9.789 -3.266 1 87.81 78 VAL B N 1
ATOM 2198 C CA . VAL B 1 78 ? 7.23 -9.508 -2.172 1 87.81 78 VAL B CA 1
ATOM 2199 C C . VAL B 1 78 ? 7.488 -8.008 -2.082 1 87.81 78 VAL B C 1
ATOM 2201 O O . VAL B 1 78 ? 7.543 -7.445 -0.986 1 87.81 78 VAL B O 1
ATOM 2204 N N . PHE B 1 79 ? 7.586 -7.352 -3.215 1 93 79 PHE B N 1
ATOM 2205 C CA . PHE B 1 79 ? 7.773 -5.906 -3.236 1 93 79 PHE B CA 1
ATOM 2206 C C . PHE B 1 79 ? 6.574 -5.195 -2.625 1 93 79 PHE B C 1
ATOM 2208 O O . PHE B 1 79 ? 6.734 -4.27 -1.825 1 93 79 PHE B O 1
ATOM 2215 N N . LEU B 1 80 ? 5.414 -5.691 -2.943 1 94.5 80 LEU B N 1
ATOM 2216 C CA . LEU B 1 80 ? 4.211 -5.066 -2.402 1 94.5 80 LEU B CA 1
ATOM 2217 C C . LEU B 1 80 ? 4.145 -5.234 -0.888 1 94.5 80 LEU B C 1
ATOM 2219 O O . LEU B 1 80 ? 3.898 -4.27 -0.163 1 94.5 80 LEU B O 1
ATOM 2223 N N . LEU B 1 81 ? 4.473 -6.406 -0.5 1 94.06 81 LEU B N 1
ATOM 2224 C CA . LEU B 1 81 ? 4.414 -6.68 0.932 1 94.06 81 LEU B CA 1
ATOM 2225 C C . LEU B 1 81 ? 5.477 -5.883 1.683 1 94.06 81 LEU B C 1
ATOM 2227 O O . LEU B 1 81 ? 5.203 -5.336 2.754 1 94.06 81 LEU B O 1
ATOM 2231 N N . PHE B 1 82 ? 6.598 -5.793 1.093 1 93.88 82 PHE B N 1
ATOM 2232 C CA . PHE B 1 82 ? 7.68 -5.031 1.705 1 93.88 82 PHE B CA 1
ATOM 2233 C C . PHE B 1 82 ? 7.332 -3.547 1.758 1 93.88 82 PHE B C 1
ATOM 2235 O O . PHE B 1 82 ? 7.566 -2.885 2.77 1 93.88 82 PHE B O 1
ATOM 2242 N N . GLY B 1 83 ? 6.805 -3.082 0.667 1 95.31 83 GLY B N 1
ATOM 2243 C CA . GLY B 1 83 ? 6.383 -1.689 0.638 1 95.31 83 GLY B CA 1
ATOM 2244 C C . GLY B 1 83 ? 5.301 -1.372 1.649 1 95.31 83 GLY B C 1
ATOM 2245 O O . GLY B 1 83 ? 5.348 -0.336 2.316 1 95.31 83 GLY B O 1
ATOM 2246 N N . ILE B 1 84 ? 4.371 -2.273 1.766 1 95.69 84 ILE B N 1
ATOM 2247 C CA . ILE B 1 84 ? 3.275 -2.098 2.713 1 95.69 84 ILE B CA 1
ATOM 2248 C C . ILE B 1 84 ? 3.812 -2.145 4.141 1 95.69 84 ILE B C 1
ATOM 2250 O O . ILE B 1 84 ? 3.48 -1.289 4.965 1 95.69 84 ILE B O 1
ATOM 2254 N N . PHE B 1 85 ? 4.68 -3.07 4.41 1 95.44 85 PHE B N 1
ATOM 2255 C CA . PHE B 1 85 ? 5.27 -3.246 5.734 1 95.44 85 PHE B CA 1
ATOM 2256 C C . PHE B 1 85 ? 6.066 -2.012 6.141 1 95.44 85 PHE B C 1
ATOM 2258 O O . PHE B 1 85 ? 5.828 -1.437 7.203 1 95.44 85 PHE B O 1
ATOM 2265 N N . GLY B 1 86 ? 6.914 -1.569 5.281 1 95.25 86 GLY B N 1
ATOM 2266 C CA . GLY B 1 86 ? 7.75 -0.414 5.574 1 95.25 86 GLY B CA 1
ATOM 2267 C C . GLY B 1 86 ? 6.961 0.876 5.699 1 95.25 86 GLY B C 1
ATOM 2268 O O . GLY B 1 86 ? 7.199 1.671 6.609 1 95.25 86 GLY B O 1
ATOM 2269 N N . SER B 1 87 ? 6.02 1.063 4.777 1 94.62 87 SER B N 1
ATOM 2270 C CA . SER B 1 87 ? 5.195 2.266 4.82 1 94.62 87 SER B CA 1
ATOM 2271 C C . SER B 1 87 ? 4.328 2.301 6.074 1 94.62 87 SER B C 1
ATOM 2273 O O . SER B 1 87 ? 4.125 3.363 6.664 1 94.62 87 SER B O 1
ATOM 2275 N N . ALA B 1 88 ? 3.857 1.141 6.48 1 94.81 88 ALA B N 1
ATOM 2276 C CA . ALA B 1 88 ? 3.006 1.069 7.664 1 94.81 88 ALA B CA 1
ATOM 2277 C C . ALA B 1 88 ? 3.785 1.446 8.922 1 94.81 88 ALA B C 1
ATOM 2279 O O . ALA B 1 88 ? 3.279 2.178 9.773 1 94.81 88 ALA B O 1
ATOM 2280 N N . ILE B 1 89 ? 4.984 0.994 8.977 1 93.81 89 ILE B N 1
ATOM 2281 C CA . ILE B 1 89 ? 5.824 1.322 10.125 1 93.81 89 ILE B CA 1
ATOM 2282 C C . ILE B 1 89 ? 6.102 2.824 10.141 1 93.81 89 ILE B C 1
ATOM 2284 O O . ILE B 1 89 ? 5.922 3.48 11.172 1 93.81 89 ILE B O 1
ATOM 2288 N N . TRP B 1 90 ? 6.43 3.32 9.023 1 93.44 90 TRP B N 1
ATOM 2289 C CA . TRP B 1 90 ? 6.812 4.723 8.906 1 93.44 90 TRP B CA 1
ATOM 2290 C C . TRP B 1 90 ? 5.629 5.641 9.203 1 93.44 90 TRP B C 1
ATOM 2292 O O . TRP B 1 90 ? 5.758 6.594 9.977 1 93.44 90 TRP B O 1
ATOM 2302 N N . LEU B 1 91 ? 4.508 5.305 8.695 1 92.38 91 LEU B N 1
ATOM 2303 C CA . LEU B 1 91 ? 3.352 6.184 8.836 1 92.38 91 LEU B CA 1
ATOM 2304 C C . LEU B 1 91 ? 2.686 6 10.195 1 92.38 91 LEU B C 1
ATOM 2306 O O . LEU B 1 91 ? 1.98 6.891 10.672 1 92.38 91 LEU B O 1
ATOM 2310 N N . LEU B 1 92 ? 2.949 4.844 10.773 1 91.75 92 LEU B N 1
ATOM 2311 C CA . LEU B 1 92 ? 2.525 4.695 12.164 1 91.75 92 LEU B CA 1
ATOM 2312 C C . LEU B 1 92 ? 3.342 5.602 13.078 1 91.75 92 LEU B C 1
ATOM 2314 O O . LEU B 1 92 ? 2.785 6.273 13.953 1 91.75 92 LEU B O 1
ATOM 2318 N N . MET B 1 93 ? 4.629 5.648 12.844 1 89 93 MET B N 1
ATOM 2319 C CA . MET B 1 93 ? 5.492 6.543 13.609 1 89 93 MET B CA 1
ATOM 2320 C C . MET B 1 93 ? 5.113 8 13.375 1 89 93 MET B C 1
ATOM 2322 O O . MET B 1 93 ? 5.117 8.805 14.305 1 89 93 MET B O 1
ATOM 2326 N N . TRP B 1 94 ? 4.785 8.281 12.172 1 87.31 94 TRP B N 1
ATOM 2327 C CA . TRP B 1 94 ? 4.359 9.625 11.797 1 87.31 94 TRP B CA 1
ATOM 2328 C C . TRP B 1 94 ? 3.119 10.039 12.578 1 87.31 94 TRP B C 1
ATOM 2330 O O . TRP B 1 94 ? 3.064 11.141 13.125 1 87.31 94 TRP B O 1
ATOM 2340 N N . ARG B 1 95 ? 2.211 9.117 12.633 1 84.06 95 ARG B N 1
ATOM 2341 C CA . ARG B 1 95 ? 0.971 9.422 13.344 1 84.06 95 ARG B CA 1
ATOM 2342 C C . ARG B 1 95 ? 1.211 9.531 14.844 1 84.06 95 ARG B C 1
ATOM 2344 O O . ARG B 1 95 ? 0.679 10.43 15.5 1 84.06 95 ARG B O 1
ATOM 2351 N N . MET B 1 96 ? 1.993 8.719 15.359 1 84 96 MET B N 1
ATOM 2352 C CA . MET B 1 96 ? 2.26 8.688 16.797 1 84 96 MET B CA 1
ATOM 2353 C C . MET B 1 96 ? 3.049 9.922 17.219 1 84 96 MET B C 1
ATOM 2355 O O . MET B 1 96 ? 3.021 10.305 18.391 1 84 96 MET B O 1
ATOM 2359 N N . SER B 1 97 ? 3.734 10.555 16.281 1 82.75 97 SER B N 1
ATOM 2360 C CA . SER B 1 97 ? 4.578 11.695 16.609 1 82.75 97 SER B CA 1
ATOM 2361 C C . SER B 1 97 ? 3.865 13.016 16.328 1 82.75 97 SER B C 1
ATOM 2363 O O . SER B 1 97 ? 4.48 14.078 16.375 1 82.75 97 SER B O 1
ATOM 2365 N N . GLY B 1 98 ? 2.682 12.977 16.016 1 77.5 98 GLY B N 1
ATOM 2366 C CA . GLY B 1 98 ? 1.908 14.195 15.828 1 77.5 98 GLY B CA 1
ATOM 2367 C C . GLY B 1 98 ? 1.91 14.703 14.398 1 77.5 98 GLY B C 1
ATOM 2368 O O . GLY B 1 98 ? 1.85 15.906 14.164 1 77.5 98 GLY B O 1
ATOM 2369 N N . PHE B 1 99 ? 2.189 13.945 13.414 1 80.94 99 PHE B N 1
ATOM 2370 C CA . PHE B 1 99 ? 2.055 14.25 11.992 1 80.94 99 PHE B CA 1
ATOM 2371 C C . PHE B 1 99 ? 3.113 15.258 11.555 1 80.94 99 PHE B C 1
ATOM 2373 O O . PHE B 1 99 ? 2.797 16.266 10.914 1 80.94 99 PHE B O 1
ATOM 2380 N N . PRO B 1 100 ? 4.344 15.008 11.922 1 77.75 100 PRO B N 1
ATOM 2381 C CA . PRO B 1 100 ? 5.367 15.93 11.422 1 77.75 100 PRO B CA 1
ATOM 2382 C C . PRO B 1 100 ? 5.484 15.914 9.898 1 77.75 100 PRO B C 1
ATOM 2384 O O . PRO B 1 100 ? 5.648 14.852 9.297 1 77.75 100 PRO B O 1
ATOM 2387 N N . PRO B 1 101 ? 5.477 17.016 9.266 1 76.06 101 PRO B N 1
ATOM 2388 C CA . PRO B 1 101 ? 5.453 17.062 7.797 1 76.06 101 PRO B CA 1
ATOM 2389 C C . PRO B 1 101 ? 6.727 16.5 7.168 1 76.06 101 PRO B C 1
ATOM 2391 O O . PRO B 1 101 ? 6.684 15.945 6.066 1 76.06 101 PRO B O 1
ATOM 2394 N N . TRP B 1 102 ? 7.781 16.578 7.836 1 77.38 102 TRP B N 1
ATOM 2395 C CA . TRP B 1 102 ? 9.039 16.141 7.238 1 77.38 102 TRP B CA 1
ATOM 2396 C C . TRP B 1 102 ? 9.031 14.641 6.965 1 77.38 102 TRP B C 1
ATOM 2398 O O . TRP B 1 102 ? 9.719 14.164 6.059 1 77.38 102 TRP B O 1
ATOM 2408 N N . MET B 1 103 ? 8.305 13.906 7.695 1 83.06 103 MET B N 1
ATOM 2409 C CA . MET B 1 103 ? 8.305 12.453 7.539 1 83.06 103 MET B CA 1
ATOM 2410 C C . MET B 1 103 ? 7.59 12.047 6.254 1 83.06 103 MET B C 1
ATOM 2412 O O . MET B 1 103 ? 7.953 11.055 5.625 1 83.06 103 MET B O 1
ATOM 2416 N N . VAL B 1 104 ? 6.574 12.844 5.867 1 82.12 104 VAL B N 1
ATOM 2417 C CA . VAL B 1 104 ? 5.836 12.523 4.648 1 82.12 104 VAL B CA 1
ATOM 2418 C C . VAL B 1 104 ? 6.605 13.031 3.43 1 82.12 104 VAL B C 1
ATOM 2420 O O . VAL B 1 104 ? 6.441 12.516 2.324 1 82.12 104 VAL B O 1
ATOM 2423 N N . LEU B 1 105 ? 7.527 13.906 3.67 1 80.19 105 LEU B N 1
ATOM 2424 C CA . LEU B 1 105 ? 8.336 14.461 2.59 1 80.19 105 LEU B CA 1
ATOM 2425 C C . LEU B 1 105 ? 9.727 13.836 2.582 1 80.19 105 LEU B C 1
ATOM 2427 O O . LEU B 1 105 ? 10.625 14.32 1.882 1 80.19 105 LEU B O 1
ATOM 2431 N N . SER B 1 106 ? 9.898 12.781 3.248 1 82.75 106 SER B N 1
ATOM 2432 C CA . SER B 1 106 ? 11.203 12.141 3.34 1 82.75 106 SER B CA 1
ATOM 2433 C C . SER B 1 106 ? 11.391 11.102 2.24 1 82.75 106 SER B C 1
ATOM 2435 O O . SER B 1 106 ? 10.406 10.562 1.72 1 82.75 106 SER B O 1
ATOM 2437 N N . ASP B 1 107 ? 12.656 10.852 1.985 1 85.75 107 ASP B N 1
ATOM 2438 C CA . ASP B 1 107 ? 13 9.859 0.978 1 85.75 107 ASP B CA 1
ATOM 2439 C C . ASP B 1 107 ? 12.664 8.445 1.46 1 85.75 107 ASP B C 1
ATOM 2441 O O . ASP B 1 107 ? 12.477 7.535 0.651 1 85.75 107 ASP B O 1
ATOM 2445 N N . VAL B 1 108 ? 12.562 8.359 2.752 1 86.81 108 VAL B N 1
ATOM 2446 C CA . VAL B 1 108 ? 12.188 7.055 3.291 1 86.81 108 VAL B CA 1
ATOM 2447 C C . VAL B 1 108 ? 10.758 6.707 2.863 1 86.81 108 VAL B C 1
ATOM 2449 O O . VAL B 1 108 ? 10.5 5.598 2.393 1 86.81 108 VAL B O 1
ATOM 2452 N N . ASN B 1 109 ? 9.93 7.703 2.975 1 88.56 109 ASN B N 1
ATOM 2453 C CA . ASN B 1 109 ? 8.555 7.508 2.529 1 88.56 109 ASN B CA 1
ATOM 2454 C C . ASN B 1 109 ? 8.484 7.277 1.021 1 88.56 109 ASN B C 1
ATOM 2456 O O . ASN B 1 109 ? 7.789 6.371 0.561 1 88.56 109 ASN B O 1
ATOM 2460 N N . GLY B 1 110 ? 9.266 8.07 0.328 1 88.94 110 GLY B N 1
ATOM 2461 C CA . GLY B 1 110 ? 9.297 7.934 -1.119 1 88.94 110 GLY B CA 1
ATOM 2462 C C . GLY B 1 110 ? 9.805 6.578 -1.579 1 88.94 110 GLY B C 1
ATOM 2463 O O . GLY B 1 110 ? 9.289 6.012 -2.545 1 88.94 110 GLY B O 1
ATOM 2464 N N . PHE B 1 111 ? 10.719 6.09 -0.839 1 92 111 PHE B N 1
ATOM 2465 C CA . PHE B 1 111 ? 11.305 4.801 -1.191 1 92 111 PHE B CA 1
ATOM 2466 C C . PHE B 1 111 ? 10.258 3.691 -1.097 1 92 111 PHE B C 1
ATOM 2468 O O . PHE B 1 111 ? 10.133 2.869 -2.006 1 92 111 PHE B O 1
ATOM 2475 N N . PHE B 1 112 ? 9.469 3.686 -0.064 1 93.81 112 PHE B N 1
ATOM 2476 C CA . PHE B 1 112 ? 8.469 2.637 0.112 1 93.81 112 PHE B CA 1
ATOM 2477 C C . PHE B 1 112 ? 7.363 2.762 -0.929 1 93.81 112 PHE B C 1
ATOM 2479 O O . PHE B 1 112 ? 6.852 1.754 -1.42 1 93.81 112 PHE B O 1
ATOM 2486 N N . LEU B 1 113 ? 7.023 3.955 -1.281 1 94.69 113 LEU B N 1
ATOM 2487 C CA . LEU B 1 113 ? 6.047 4.164 -2.348 1 94.69 113 LEU B CA 1
ATOM 2488 C C . LEU B 1 113 ? 6.582 3.65 -3.68 1 94.69 113 LEU B C 1
ATOM 2490 O O . LEU B 1 113 ? 5.844 3.039 -4.457 1 94.69 113 LEU B O 1
ATOM 2494 N N . TRP B 1 114 ? 7.836 3.881 -3.852 1 94.75 114 TRP B N 1
ATOM 2495 C CA . TRP B 1 114 ? 8.484 3.43 -5.078 1 94.75 114 TRP B CA 1
ATOM 2496 C C . TRP B 1 114 ? 8.477 1.906 -5.164 1 94.75 114 TRP B C 1
ATOM 2498 O O . TRP B 1 114 ? 8.164 1.339 -6.215 1 94.75 114 TRP B O 1
ATOM 2508 N N . VAL B 1 115 ? 8.781 1.33 -4.074 1 95 115 VAL B N 1
ATOM 2509 C CA . VAL B 1 115 ? 8.812 -0.128 -4.027 1 95 115 VAL B CA 1
ATOM 2510 C C . VAL B 1 115 ? 7.422 -0.68 -4.344 1 95 115 VAL B C 1
ATOM 2512 O O . VAL B 1 115 ? 7.289 -1.682 -5.051 1 95 115 VAL B O 1
ATOM 2515 N N . LEU B 1 116 ? 6.371 0.002 -3.881 1 95.19 116 LEU B N 1
ATOM 2516 C CA . LEU B 1 116 ? 5 -0.393 -4.18 1 95.19 116 LEU B CA 1
ATOM 2517 C C . LEU B 1 116 ? 4.707 -0.26 -5.672 1 95.19 116 LEU B C 1
ATOM 2519 O O . LEU B 1 116 ? 4.039 -1.117 -6.254 1 95.19 116 LEU B O 1
ATOM 2523 N N . THR B 1 117 ? 5.242 0.766 -6.223 1 94.31 117 THR B N 1
ATOM 2524 C CA . THR B 1 117 ? 5.055 0.994 -7.648 1 94.31 117 THR B CA 1
ATOM 2525 C C . THR B 1 117 ? 5.738 -0.099 -8.469 1 94.31 117 THR B C 1
ATOM 2527 O O . THR B 1 117 ? 5.148 -0.646 -9.398 1 94.31 117 THR B O 1
ATOM 2530 N N . CYS B 1 118 ? 6.945 -0.411 -8.055 1 93.75 118 CYS B N 1
ATOM 2531 C CA . CYS B 1 118 ? 7.688 -1.469 -8.727 1 93.75 118 CYS B CA 1
ATOM 2532 C C . CYS B 1 118 ? 6.965 -2.805 -8.609 1 93.75 118 CYS B C 1
ATOM 2534 O O . CYS B 1 118 ? 6.887 -3.561 -9.578 1 93.75 118 CYS B O 1
ATOM 2536 N N . GLY B 1 119 ? 6.473 -3.064 -7.441 1 93.12 119 GLY B N 1
ATOM 2537 C CA . GLY B 1 119 ? 5.719 -4.293 -7.254 1 93.12 119 GLY B CA 1
ATOM 2538 C C . GLY B 1 119 ? 4.496 -4.383 -8.141 1 93.12 119 GLY B C 1
ATOM 2539 O O . GLY B 1 119 ? 4.223 -5.434 -8.727 1 93.12 119 GLY B O 1
ATOM 2540 N N . SER B 1 120 ? 3.779 -3.301 -8.273 1 92.31 120 SER B N 1
ATOM 2541 C CA . SER B 1 120 ? 2.602 -3.264 -9.133 1 92.31 120 SER B CA 1
ATOM 2542 C C . SER B 1 120 ? 2.977 -3.469 -10.594 1 92.31 120 SER B C 1
ATOM 2544 O O . SER B 1 120 ? 2.246 -4.117 -11.344 1 92.31 120 SER B O 1
ATOM 2546 N N . ALA B 1 121 ? 4.105 -2.936 -10.961 1 90.81 121 ALA B N 1
ATOM 2547 C CA . ALA B 1 121 ? 4.582 -3.09 -12.336 1 90.81 121 ALA B CA 1
ATOM 2548 C C . ALA B 1 121 ? 4.879 -4.555 -12.648 1 90.81 121 ALA B C 1
ATOM 2550 O O . ALA B 1 121 ? 4.508 -5.055 -13.719 1 90.81 121 ALA B O 1
ATOM 2551 N N . PHE B 1 122 ? 5.492 -5.207 -11.703 1 88.81 122 PHE B N 1
ATOM 2552 C CA . PHE B 1 122 ? 5.82 -6.613 -11.906 1 88.81 122 PHE B CA 1
ATOM 2553 C C . PHE B 1 122 ? 4.559 -7.461 -11.984 1 88.81 122 PHE B C 1
ATOM 2555 O O . PHE B 1 122 ? 4.477 -8.391 -12.789 1 88.81 122 PHE B O 1
ATOM 2562 N N . LEU B 1 123 ? 3.611 -7.125 -11.188 1 88.06 123 LEU B N 1
ATOM 2563 C CA . LEU B 1 123 ? 2.365 -7.883 -11.195 1 88.06 123 LEU B CA 1
ATOM 2564 C C . LEU B 1 123 ? 1.57 -7.609 -12.469 1 88.06 123 LEU B C 1
ATOM 2566 O O . LEU B 1 123 ? 0.842 -8.484 -12.953 1 88.06 123 LEU B O 1
ATOM 2570 N N . MET B 1 124 ? 1.753 -6.473 -12.977 1 87.44 124 MET B N 1
ATOM 2571 C CA . MET B 1 124 ? 1.104 -6.141 -14.234 1 87.44 124 MET B CA 1
ATOM 2572 C C . MET B 1 124 ? 1.754 -6.891 -15.398 1 87.44 124 MET B C 1
ATOM 2574 O O . MET B 1 124 ? 1.077 -7.27 -16.359 1 87.44 124 MET B O 1
ATOM 2578 N N . ALA B 1 125 ? 3.027 -7.07 -15.281 1 83.06 125 ALA B N 1
ATOM 2579 C CA . ALA B 1 125 ? 3.785 -7.73 -16.344 1 83.06 125 ALA B CA 1
ATOM 2580 C C . ALA B 1 125 ? 3.484 -9.227 -16.391 1 83.06 125 ALA B C 1
ATOM 2582 O O . ALA B 1 125 ? 3.504 -9.844 -17.453 1 83.06 125 ALA B O 1
ATOM 2583 N N . ALA B 1 126 ? 3.279 -9.805 -15.25 1 74.5 126 ALA B N 1
ATOM 2584 C CA . ALA B 1 126 ? 3.117 -11.258 -15.211 1 74.5 126 ALA B CA 1
ATOM 2585 C C . ALA B 1 126 ? 1.854 -11.648 -14.445 1 74.5 126 ALA B C 1
ATOM 2587 O O . ALA B 1 126 ? 1.931 -12.188 -13.344 1 74.5 126 ALA B O 1
ATOM 2588 N N . PRO B 1 127 ? 0.724 -11.289 -15.203 1 64.81 127 PRO B N 1
ATOM 2589 C CA . PRO B 1 127 ? -0.511 -11.68 -14.523 1 64.81 127 PRO B CA 1
ATOM 2590 C C . PRO B 1 127 ? -0.742 -13.188 -14.531 1 64.81 127 PRO B C 1
ATOM 2592 O O . PRO B 1 127 ? -0.322 -13.875 -15.469 1 64.81 127 PRO B O 1
ATOM 2595 N N . ARG B 1 128 ? -1.06 -13.695 -13.359 1 62.03 128 ARG B N 1
ATOM 2596 C CA . ARG B 1 128 ? -1.398 -15.109 -13.336 1 62.03 128 ARG B CA 1
ATOM 2597 C C . ARG B 1 128 ? -2.789 -15.352 -13.914 1 62.03 128 ARG B C 1
ATOM 2599 O O . ARG B 1 128 ? -3.768 -14.758 -13.461 1 62.03 128 ARG B O 1
ATOM 2606 N N . VAL B 1 129 ? -2.844 -15.891 -15.172 1 55.62 129 VAL B N 1
ATOM 2607 C CA . VAL B 1 129 ? -4.145 -16.141 -15.781 1 55.62 129 VAL B CA 1
ATOM 2608 C C . VAL B 1 129 ? -4.695 -17.469 -15.297 1 55.62 129 VAL B C 1
ATOM 2610 O O . VAL B 1 129 ? -5.906 -17.625 -15.117 1 55.62 129 VAL B O 1
ATOM 2613 N N . SER B 1 130 ? -3.834 -18.391 -15.164 1 55.91 130 SER B N 1
ATOM 2614 C CA . SER B 1 130 ? -4.328 -19.719 -14.789 1 55.91 130 SER B CA 1
ATOM 2615 C C . SER B 1 130 ? -3.387 -20.406 -13.805 1 55.91 130 SER B C 1
ATOM 2617 O O . SER B 1 130 ? -2.176 -20.172 -13.828 1 55.91 130 SER B O 1
ATOM 2619 N N . PRO B 1 131 ? -4.082 -20.906 -12.688 1 56.09 131 PRO B N 1
ATOM 2620 C CA . PRO B 1 131 ? -3.23 -21.688 -11.789 1 56.09 131 PRO B CA 1
ATOM 2621 C C . PRO B 1 131 ? -2.338 -22.672 -12.539 1 56.09 131 PRO B C 1
ATOM 2623 O O . PRO B 1 131 ? -1.293 -23.078 -12.023 1 56.09 131 PRO B O 1
ATOM 2626 N N . HIS B 1 132 ? -2.711 -22.953 -13.703 1 55.5 132 HIS B N 1
ATOM 2627 C CA . HIS B 1 132 ? -2.039 -24.031 -14.422 1 55.5 132 HIS B CA 1
ATOM 2628 C C . HIS B 1 132 ? -1.136 -23.484 -15.523 1 55.5 132 HIS B C 1
ATOM 2630 O O . HIS B 1 132 ? -0.312 -24.219 -16.078 1 55.5 132 HIS B O 1
ATOM 2636 N N . VAL B 1 133 ? -1.42 -22.219 -15.828 1 57.69 133 VAL B N 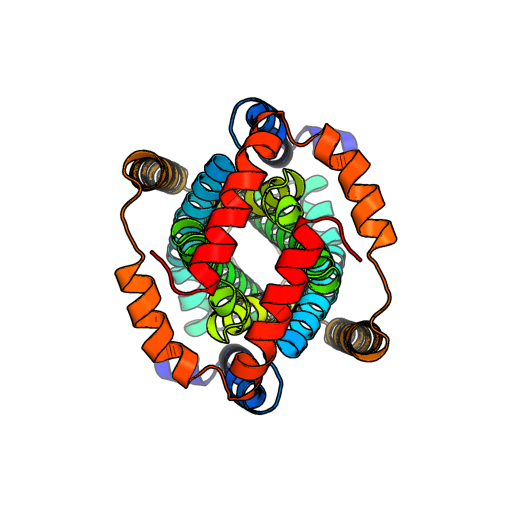1
ATOM 2637 C CA . VAL B 1 133 ? -0.637 -21.656 -16.922 1 57.69 133 VAL B CA 1
ATOM 2638 C C . VAL B 1 133 ? 0.307 -20.578 -16.391 1 57.69 133 VAL B C 1
ATOM 2640 O O . VAL B 1 133 ? -0.099 -19.734 -15.602 1 57.69 133 VAL B O 1
ATOM 2643 N N . PRO B 1 134 ? 1.452 -20.859 -16.75 1 59.12 134 PRO B N 1
ATOM 2644 C CA . PRO B 1 134 ? 2.418 -19.844 -16.297 1 59.12 134 PRO B CA 1
ATOM 2645 C C . PRO B 1 134 ? 2.117 -18.453 -16.844 1 59.12 134 PRO B C 1
ATOM 2647 O O . PRO B 1 134 ? 1.575 -18.328 -17.953 1 59.12 134 PRO B O 1
ATOM 2650 N N . PRO B 1 135 ? 2.236 -17.5 -16.031 1 61.88 135 PRO B N 1
ATOM 2651 C CA . PRO B 1 135 ? 2 -16.125 -16.484 1 61.88 135 PRO B CA 1
ATOM 2652 C C . PRO B 1 135 ? 2.889 -15.734 -17.656 1 61.88 135 PRO B C 1
ATOM 2654 O O . PRO B 1 135 ? 3.988 -16.266 -17.812 1 61.88 135 PRO B O 1
ATOM 2657 N N . ARG B 1 136 ? 2.314 -15.102 -18.766 1 66.5 136 ARG B N 1
ATOM 2658 C CA . ARG B 1 136 ? 3.098 -14.555 -19.859 1 66.5 136 ARG B CA 1
ATOM 2659 C C . ARG B 1 136 ? 3.396 -13.078 -19.641 1 66.5 136 ARG B C 1
ATOM 2661 O O . ARG B 1 136 ? 2.508 -12.305 -19.281 1 66.5 136 ARG B O 1
ATOM 2668 N N . THR B 1 137 ? 4.684 -12.836 -19.75 1 71.94 137 THR B N 1
ATOM 2669 C CA . THR B 1 137 ? 5.109 -11.445 -19.578 1 71.94 137 THR B CA 1
ATOM 2670 C C . THR B 1 137 ? 4.648 -10.594 -20.766 1 71.94 137 THR B C 1
ATOM 2672 O O . THR B 1 137 ? 4.824 -10.977 -21.922 1 71.94 137 THR B O 1
ATOM 2675 N N . ASN B 1 138 ? 3.852 -9.547 -20.516 1 78.69 138 ASN B N 1
ATOM 2676 C CA . ASN B 1 138 ? 3.439 -8.609 -21.562 1 78.69 138 ASN B CA 1
ATOM 2677 C C . ASN B 1 138 ? 4.109 -7.246 -21.375 1 78.69 138 ASN B C 1
ATOM 2679 O O . ASN B 1 138 ? 3.598 -6.387 -20.656 1 78.69 138 ASN B O 1
ATOM 2683 N N . TRP B 1 139 ? 5.141 -7.023 -22.141 1 79.75 139 TRP B N 1
ATOM 2684 C CA . TRP B 1 139 ? 5.93 -5.801 -22.031 1 79.75 139 TRP B CA 1
ATOM 2685 C C . TRP B 1 139 ? 5.16 -4.613 -22.609 1 79.75 139 TRP B C 1
ATOM 2687 O O . TRP B 1 139 ? 5.336 -3.477 -22.156 1 79.75 139 TRP B O 1
ATOM 2697 N N . ARG B 1 140 ? 4.312 -4.914 -23.531 1 82.06 140 ARG B N 1
ATOM 2698 C CA . ARG B 1 140 ? 3.525 -3.838 -24.125 1 82.06 140 ARG B CA 1
ATOM 2699 C C . ARG B 1 140 ? 2.686 -3.125 -23.078 1 82.06 140 ARG B C 1
ATOM 2701 O O . ARG B 1 140 ? 2.582 -1.896 -23.078 1 82.06 140 ARG B O 1
ATOM 2708 N N . ARG B 1 141 ? 2.174 -3.85 -22.156 1 84.75 141 ARG B N 1
ATOM 2709 C CA . ARG B 1 141 ? 1.36 -3.271 -21.094 1 84.75 141 ARG B CA 1
ATOM 2710 C C . ARG B 1 141 ? 2.195 -2.359 -20.203 1 84.75 141 ARG B C 1
ATOM 2712 O O . ARG B 1 141 ? 1.732 -1.294 -19.797 1 84.75 141 ARG B O 1
ATOM 2719 N N . ILE B 1 142 ? 3.387 -2.691 -19.953 1 84.81 142 ILE B N 1
ATOM 2720 C CA . ILE B 1 142 ? 4.266 -1.926 -19.078 1 84.81 142 ILE B CA 1
ATOM 2721 C C . ILE B 1 142 ? 4.633 -0.603 -19.75 1 84.81 142 ILE B C 1
ATOM 2723 O O . ILE B 1 142 ? 4.598 0.452 -19.109 1 84.81 142 ILE B O 1
ATOM 2727 N N . TRP B 1 143 ? 4.832 -0.71 -21 1 87.88 143 TRP B N 1
ATOM 2728 C CA . TRP B 1 143 ? 5.242 0.493 -21.719 1 87.88 143 TRP B CA 1
ATOM 2729 C C . TRP B 1 143 ? 4.082 1.478 -21.828 1 87.88 143 TRP B C 1
ATOM 2731 O O . TRP B 1 143 ? 4.266 2.686 -21.672 1 87.88 143 TRP B O 1
ATOM 2741 N N . ILE B 1 144 ? 2.971 0.976 -22.047 1 88.94 144 ILE B N 1
ATOM 2742 C CA . ILE B 1 144 ? 1.789 1.828 -22.125 1 88.94 144 ILE B CA 1
ATOM 2743 C C . ILE B 1 144 ? 1.53 2.471 -20.766 1 88.94 144 ILE B C 1
ATOM 2745 O O . ILE B 1 144 ? 1.262 3.67 -20.688 1 88.94 144 ILE B O 1
ATOM 2749 N N . ALA B 1 145 ? 1.707 1.642 -19.797 1 90.25 145 ALA B N 1
ATOM 2750 C CA . ALA B 1 145 ? 1.496 2.154 -18.438 1 90.25 145 ALA B CA 1
ATOM 2751 C C . ALA B 1 145 ? 2.551 3.195 -18.078 1 90.25 145 ALA B C 1
ATOM 2753 O O . ALA B 1 145 ? 2.24 4.207 -17.438 1 90.25 145 ALA B O 1
ATOM 2754 N N . ALA B 1 146 ? 3.719 2.961 -18.484 1 89.38 146 ALA B N 1
ATOM 2755 C CA . ALA B 1 146 ? 4.797 3.91 -18.219 1 89.38 146 ALA B CA 1
ATOM 2756 C C . ALA B 1 146 ? 4.555 5.23 -18.938 1 89.38 146 ALA B C 1
ATOM 2758 O O . ALA B 1 146 ? 4.719 6.305 -18.359 1 89.38 146 ALA B O 1
ATOM 2759 N N . ALA B 1 147 ? 4.145 5.121 -20.156 1 90.31 147 ALA B N 1
ATOM 2760 C CA . ALA B 1 147 ? 3.854 6.32 -20.938 1 90.31 147 ALA B CA 1
ATOM 2761 C C . ALA B 1 147 ? 2.688 7.098 -20.328 1 90.31 147 ALA B C 1
ATOM 2763 O O . ALA B 1 147 ? 2.738 8.328 -20.219 1 90.31 147 ALA B O 1
ATOM 2764 N N . LEU B 1 148 ? 1.701 6.367 -19.891 1 92.06 148 LEU B N 1
ATOM 2765 C CA . LEU B 1 148 ? 0.551 6.996 -19.25 1 92.06 148 LEU B CA 1
ATOM 2766 C C . LEU B 1 148 ? 0.956 7.66 -17.938 1 92.06 148 LEU B C 1
ATOM 2768 O O . LEU B 1 148 ? 0.499 8.766 -17.641 1 92.06 148 LEU B O 1
ATOM 2772 N N . SER B 1 149 ? 1.781 6.988 -17.234 1 90.75 149 SER B N 1
ATOM 2773 C CA . SER B 1 149 ? 2.266 7.539 -15.969 1 90.75 149 SER B CA 1
ATOM 2774 C C . SER B 1 149 ? 3.062 8.82 -16.188 1 90.75 149 SER B C 1
ATOM 2776 O O . SER B 1 149 ? 2.895 9.797 -15.461 1 90.75 149 SER B O 1
ATOM 2778 N N . PHE B 1 150 ? 3.846 8.742 -17.172 1 90.19 150 PHE B N 1
ATOM 2779 C CA . PHE B 1 150 ? 4.656 9.922 -17.484 1 90.19 150 PHE B CA 1
ATOM 2780 C C . PHE B 1 150 ? 3.783 11.07 -17.953 1 90.19 150 PHE B C 1
ATOM 2782 O O . PHE B 1 150 ? 3.963 12.211 -17.531 1 90.19 150 PHE B O 1
ATOM 2789 N N . GLY B 1 151 ? 2.889 10.836 -18.797 1 90.5 151 GLY B N 1
ATOM 2790 C CA . GLY B 1 151 ? 1.99 11.867 -19.297 1 90.5 151 GLY B CA 1
ATOM 2791 C C . GLY B 1 151 ? 1.118 12.469 -18.219 1 90.5 151 GLY B C 1
ATOM 2792 O O . GLY B 1 151 ? 1.042 13.695 -18.078 1 90.5 151 GLY B O 1
ATOM 2793 N N . LEU B 1 152 ? 0.527 11.641 -17.406 1 90.69 152 LEU B N 1
ATOM 2794 C CA . LEU B 1 152 ? -0.334 12.102 -16.328 1 90.69 152 LEU B CA 1
ATOM 2795 C C . LEU B 1 152 ? 0.478 12.82 -15.25 1 90.69 152 LEU B C 1
ATOM 2797 O O . LEU B 1 152 ? 0.04 13.836 -14.711 1 90.69 152 LEU B O 1
ATOM 2801 N N . GLY B 1 153 ? 1.63 12.25 -14.938 1 88.81 153 GLY B N 1
ATOM 2802 C CA . GLY B 1 153 ? 2.502 12.891 -13.969 1 88.81 153 GLY B CA 1
ATOM 2803 C C . GLY B 1 153 ? 2.945 14.281 -14.391 1 88.81 153 GLY B C 1
ATOM 2804 O O . GLY B 1 153 ? 2.932 15.219 -13.594 1 88.81 153 GLY B O 1
ATOM 2805 N N . TYR B 1 154 ? 3.312 14.367 -15.648 1 88.5 154 TYR B N 1
ATOM 2806 C CA . TYR B 1 154 ? 3.721 15.664 -16.188 1 88.5 154 TYR B CA 1
ATOM 2807 C C . TYR B 1 154 ? 2.574 16.656 -16.109 1 88.5 154 TYR B C 1
ATOM 2809 O O . TYR B 1 154 ? 2.768 17.812 -15.703 1 88.5 154 TYR B O 1
ATOM 2817 N N . PHE B 1 155 ? 1.451 16.172 -16.422 1 87.81 155 PHE B N 1
ATOM 2818 C CA . PHE B 1 155 ? 0.273 17.031 -16.391 1 87.81 155 PHE B CA 1
ATOM 2819 C C . PHE B 1 155 ? -0.031 17.484 -14.969 1 87.81 155 PHE B C 1
ATOM 2821 O O . PHE B 1 155 ? -0.263 18.672 -14.727 1 87.81 155 PHE B O 1
ATOM 2828 N N . ILE B 1 156 ? 0.121 16.703 -14.062 1 85.81 156 ILE B N 1
ATOM 2829 C CA . ILE B 1 156 ? -0.262 17 -12.688 1 85.81 156 ILE B CA 1
ATOM 2830 C C . ILE B 1 156 ? 0.816 17.859 -12.031 1 85.81 156 ILE B C 1
ATOM 2832 O O . ILE B 1 156 ? 0.508 18.844 -11.344 1 85.81 156 ILE B O 1
ATOM 2836 N N . VAL B 1 157 ? 2.047 17.531 -12.234 1 80.69 157 VAL B N 1
ATOM 2837 C CA . VAL B 1 157 ? 3.137 18.219 -11.547 1 80.69 157 VAL B CA 1
ATOM 2838 C C . VAL B 1 157 ? 3.379 19.578 -12.188 1 80.69 157 VAL B C 1
ATOM 2840 O O . VAL B 1 157 ? 3.664 20.562 -11.492 1 80.69 157 VAL B O 1
ATOM 2843 N N . HIS B 1 158 ? 3.146 19.672 -13.477 1 81.75 158 HIS B N 1
ATOM 2844 C CA . HIS B 1 158 ? 3.451 20.906 -14.164 1 81.75 158 HIS B CA 1
ATOM 2845 C C . HIS B 1 158 ? 2.232 21.828 -14.203 1 81.75 158 HIS B C 1
ATOM 2847 O O . HIS B 1 158 ? 2.346 23.031 -13.953 1 81.75 158 HIS B O 1
ATOM 2853 N N . GLU B 1 159 ? 1.064 21.25 -14.539 1 81 159 GLU B N 1
ATOM 2854 C CA . GLU B 1 159 ? -0.12 22.109 -14.633 1 81 159 GLU B CA 1
ATOM 2855 C C . GLU B 1 159 ? -0.71 22.375 -13.25 1 81 159 GLU B C 1
ATOM 2857 O O . GLU B 1 159 ? -1.371 23.391 -13.039 1 81 159 GLU B O 1
ATOM 2862 N N . ARG B 1 160 ? -0.44 21.625 -12.297 1 80.81 160 ARG B N 1
ATOM 2863 C CA . ARG B 1 160 ? -0.937 21.766 -10.93 1 80.81 160 ARG B CA 1
ATOM 2864 C C . ARG B 1 160 ? -2.396 22.203 -10.922 1 80.81 160 ARG B C 1
ATOM 2866 O O . ARG B 1 160 ? -2.713 23.297 -10.461 1 80.81 160 ARG B O 1
ATOM 2873 N N . PRO B 1 161 ? -3.217 21.391 -11.469 1 80.12 161 PRO B N 1
ATOM 2874 C CA . PRO B 1 161 ? -4.629 21.781 -11.461 1 80.12 161 PRO B CA 1
ATOM 2875 C C . PRO B 1 161 ? -5.16 22.047 -10.055 1 80.12 161 PRO B C 1
ATOM 2877 O O . PRO B 1 161 ? -4.738 21.391 -9.102 1 80.12 161 PRO B O 1
ATOM 2880 N N . ASN B 1 162 ? -5.957 23.047 -9.961 1 80.06 162 ASN B N 1
ATOM 2881 C CA . ASN B 1 162 ? -6.566 23.375 -8.68 1 80.06 162 ASN B CA 1
ATOM 2882 C C . ASN B 1 162 ? -7.691 22.406 -8.328 1 80.06 162 ASN B C 1
ATOM 2884 O O . ASN B 1 162 ? -8.781 22.484 -8.891 1 80.06 162 ASN B O 1
ATOM 2888 N N . ILE B 1 163 ? -7.371 21.516 -7.43 1 83.75 163 ILE B N 1
ATOM 2889 C CA . ILE B 1 163 ? -8.375 20.516 -7.062 1 83.75 163 ILE B CA 1
ATOM 2890 C C . ILE B 1 163 ? -9.039 20.922 -5.746 1 83.75 163 ILE B C 1
ATOM 2892 O O . ILE B 1 163 ? -9.766 20.125 -5.148 1 83.75 163 ILE B O 1
ATOM 2896 N N . ALA B 1 164 ? -8.875 22.047 -5.305 1 79.75 164 ALA B N 1
ATOM 2897 C CA . ALA B 1 164 ? -9.414 22.516 -4.031 1 79.75 164 ALA B CA 1
ATOM 2898 C C . ALA B 1 164 ? -10.938 22.453 -4.02 1 79.75 164 ALA B C 1
ATOM 2900 O O . ALA B 1 164 ? -11.539 21.969 -3.051 1 79.75 164 ALA B O 1
ATOM 2901 N N . PRO B 1 165 ? -11.523 22.828 -5.121 1 80.38 165 PRO B N 1
ATOM 2902 C CA . PRO B 1 165 ? -12.984 22.734 -5.102 1 80.38 165 PRO B CA 1
ATOM 2903 C C . PRO B 1 165 ? -13.484 21.281 -5 1 80.38 165 PRO B C 1
ATOM 2905 O O . PRO B 1 165 ? -14.492 21.031 -4.348 1 80.38 165 PRO B O 1
ATOM 2908 N N . LEU B 1 166 ? -12.797 20.406 -5.617 1 83.06 166 LEU B N 1
ATOM 2909 C CA . LEU B 1 166 ? -13.164 19 -5.539 1 83.06 166 LEU B CA 1
ATOM 2910 C C . LEU B 1 166 ? -12.984 18.469 -4.121 1 83.06 166 LEU B C 1
ATOM 2912 O O . LEU B 1 166 ? -13.836 17.734 -3.611 1 83.06 166 LEU B O 1
ATOM 2916 N N . VAL B 1 167 ? -11.945 18.875 -3.551 1 83.12 167 VAL B N 1
ATOM 2917 C CA . VAL B 1 167 ? -11.641 18.406 -2.203 1 83.12 167 VAL B CA 1
ATOM 2918 C C . VAL B 1 167 ? -12.656 18.969 -1.214 1 83.12 167 VAL B C 1
ATOM 2920 O O . VAL B 1 167 ? -13.102 18.281 -0.299 1 83.12 167 VAL B O 1
ATOM 2923 N N . GLU B 1 168 ? -13.031 20.156 -1.438 1 80.44 168 GLU B N 1
ATOM 2924 C CA . GLU B 1 168 ? -14.039 20.766 -0.577 1 80.44 168 GLU B CA 1
ATOM 2925 C C . GLU B 1 168 ? -15.406 20.109 -0.771 1 80.44 168 GLU B C 1
ATOM 2927 O O . GLU B 1 168 ? -16.125 19.875 0.197 1 80.44 168 GLU B O 1
ATOM 2932 N N . TRP B 1 169 ? -15.633 19.797 -1.98 1 82.06 169 TRP B N 1
ATOM 2933 C CA . TRP B 1 169 ? -16.875 19.094 -2.277 1 82.06 169 TRP B CA 1
ATOM 2934 C C . TRP B 1 169 ? -16.891 17.719 -1.599 1 82.06 169 TRP B C 1
ATOM 2936 O O . TRP B 1 169 ? -17.906 17.328 -1.019 1 82.06 169 TRP B O 1
ATOM 2946 N N . LEU B 1 170 ? -15.82 17.062 -1.618 1 82.5 170 LEU B N 1
ATOM 2947 C CA . LEU B 1 170 ? -15.703 15.758 -0.982 1 82.5 170 LEU B CA 1
ATOM 2948 C C . LEU B 1 170 ? -15.797 15.875 0.535 1 82.5 170 LEU B C 1
ATOM 2950 O O . LEU B 1 170 ? -16.391 15.016 1.193 1 82.5 170 LEU B O 1
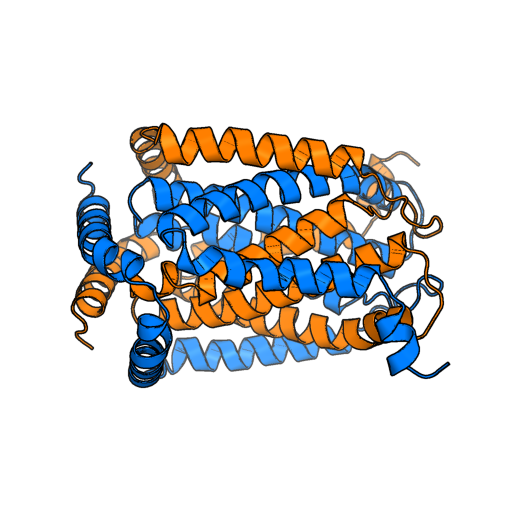ATOM 2954 N N . ARG B 1 171 ? -15.195 16.922 1.006 1 80.75 171 ARG B N 1
ATOM 2955 C CA . ARG B 1 171 ? -15.234 17.141 2.447 1 80.75 171 ARG B CA 1
ATOM 2956 C C . ARG B 1 171 ? -16.672 17.266 2.943 1 80.75 171 ARG B C 1
ATOM 2958 O O . ARG B 1 171 ? -17.031 16.656 3.955 1 80.75 171 ARG B O 1
ATOM 2965 N N . LEU B 1 172 ? -17.438 17.938 2.287 1 74.81 172 LEU B N 1
ATOM 2966 C CA . LEU B 1 172 ? -18.828 18.172 2.666 1 74.81 172 LEU B CA 1
ATOM 2967 C C . LEU B 1 172 ? -19.625 16.875 2.623 1 74.81 172 LEU B C 1
ATOM 2969 O O . LEU B 1 172 ? -20.516 16.656 3.445 1 74.81 172 LEU B O 1
ATOM 2973 N N . ARG B 1 173 ? -19.156 16.016 1.846 1 73.25 173 ARG B N 1
ATOM 2974 C CA . ARG B 1 173 ? -19.891 14.766 1.675 1 73.25 173 ARG B CA 1
ATOM 2975 C C . ARG B 1 173 ? -19.344 13.68 2.596 1 73.25 173 ARG B C 1
ATOM 2977 O O . ARG B 1 173 ? -20.094 12.805 3.043 1 73.25 173 ARG B O 1
ATOM 2984 N N . VAL B 1 174 ? -18.047 13.648 2.766 1 68 174 VAL B N 1
ATOM 2985 C CA . VAL B 1 174 ? -17.406 12.625 3.584 1 68 174 VAL B CA 1
ATOM 2986 C C . VAL B 1 174 ? -17.5 13.008 5.059 1 68 174 VAL B C 1
ATOM 2988 O O . VAL B 1 174 ? -17.656 12.141 5.922 1 68 174 VAL B O 1
ATOM 2991 N N . SER B 1 175 ? -17.141 14.266 5.414 1 58.59 175 SER B N 1
ATOM 2992 C CA . SER B 1 175 ? -17.25 14.734 6.793 1 58.59 175 SER B CA 1
ATOM 2993 C C . SER B 1 175 ? -18.609 14.398 7.387 1 58.59 175 SER B C 1
ATOM 2995 O O . SER B 1 175 ? -18.719 14.164 8.594 1 58.59 175 SER B O 1
ATOM 2997 N N . ASP B 1 176 ? -19.5 14.422 6.551 1 52.44 176 ASP B N 1
ATOM 2998 C CA . ASP B 1 176 ? -20.797 13.953 7.059 1 52.44 176 ASP B CA 1
ATOM 2999 C C . ASP B 1 176 ? -20.719 12.477 7.457 1 52.44 176 ASP B C 1
ATOM 3001 O O . ASP B 1 176 ? -21.453 12.039 8.344 1 52.44 176 ASP B O 1
ATOM 3005 N N . VAL B 1 177 ? -19.766 11.977 6.875 1 49.06 177 VAL B N 1
ATOM 3006 C CA . VAL B 1 177 ? -19.594 10.562 7.188 1 49.06 177 VAL B CA 1
ATOM 3007 C C . VAL B 1 177 ? -18.547 10.406 8.289 1 49.06 177 VAL B C 1
ATOM 3009 O O . VAL B 1 177 ? -18.406 9.336 8.883 1 49.06 177 VAL B O 1
ATOM 3012 N N . VAL B 1 178 ? -17.578 11.398 8.383 1 51.5 178 VAL B N 1
ATOM 3013 C CA . VAL B 1 178 ? -16.609 11.383 9.469 1 51.5 178 VAL B CA 1
ATOM 3014 C C . VAL B 1 178 ? -17.328 11.484 10.812 1 51.5 178 VAL B C 1
ATOM 3016 O O . VAL B 1 178 ? -18.125 12.414 11.023 1 51.5 178 VAL B O 1
ATOM 3019 N N . GLY B 1 179 ? -17.594 10.562 11.281 1 51.03 179 GLY B N 1
ATOM 3020 C CA . GLY B 1 179 ? -18.297 10.531 12.555 1 51.03 179 GLY B CA 1
ATOM 3021 C C . GLY B 1 179 ? -17.906 11.68 13.477 1 51.03 179 GLY B C 1
ATOM 3022 O O . GLY B 1 179 ? -16.922 12.359 13.242 1 51.03 179 GLY B O 1
ATOM 3023 N N . PRO B 1 180 ? -18.766 12.055 14.312 1 50.97 180 PRO B N 1
ATOM 3024 C CA . PRO B 1 180 ? -18.562 13.102 15.312 1 50.97 180 PRO B CA 1
ATOM 3025 C C . PRO B 1 180 ? -17.156 13.062 15.938 1 50.97 180 PRO B C 1
ATOM 3027 O O . PRO B 1 180 ? -16.594 14.102 16.266 1 50.97 180 PRO B O 1
ATOM 3030 N N . ALA B 1 181 ? -16.719 11.992 15.977 1 51.75 181 ALA B N 1
ATOM 3031 C CA . ALA B 1 181 ? -15.445 11.812 16.656 1 51.75 181 ALA B CA 1
ATOM 3032 C C . ALA B 1 181 ? -14.297 12.414 15.852 1 51.75 181 ALA B C 1
ATOM 3034 O O . ALA B 1 181 ? -13.352 12.961 16.422 1 51.75 181 ALA B O 1
ATOM 3035 N N . GLY B 1 182 ? -14.359 12.328 14.523 1 54.12 182 GLY B N 1
ATOM 3036 C CA . GLY B 1 182 ? -13.312 12.906 13.695 1 54.12 182 GLY B CA 1
ATOM 3037 C C . GLY B 1 182 ? -13.266 14.422 13.773 1 54.12 182 GLY B C 1
ATOM 3038 O O . GLY B 1 182 ? -12.18 15.008 13.781 1 54.12 182 GLY B O 1
ATOM 3039 N N . ARG B 1 183 ? -14.344 15.016 13.898 1 57.47 183 ARG B N 1
ATOM 3040 C CA . ARG B 1 183 ? -14.461 16.469 13.961 1 57.47 183 ARG B CA 1
ATOM 3041 C C . ARG B 1 183 ? -13.844 17.016 15.242 1 57.47 183 ARG B C 1
ATOM 3043 O O . ARG B 1 183 ? -13.266 18.109 15.25 1 57.47 183 ARG B O 1
ATOM 3050 N N . SER B 1 184 ? -13.984 16.141 16.266 1 57.72 184 SER B N 1
ATOM 3051 C CA . SER B 1 184 ? -13.438 16.594 17.531 1 57.72 184 SER B CA 1
ATOM 3052 C C . SER B 1 184 ? -11.922 16.469 17.562 1 57.72 184 SER B C 1
ATOM 3054 O O . SER B 1 184 ? -11.242 17.188 18.297 1 57.72 184 SER B O 1
ATOM 3056 N N . GLU B 1 185 ? -11.422 15.641 16.656 1 60.19 185 GLU B N 1
ATOM 3057 C CA . GLU B 1 185 ? -9.992 15.359 16.734 1 60.19 185 GLU B CA 1
ATOM 3058 C C . GLU B 1 185 ? -9.195 16.328 15.859 1 60.19 185 GLU B C 1
ATOM 3060 O O . GLU B 1 185 ? -8.008 16.562 16.109 1 60.19 185 GLU B O 1
ATOM 3065 N N . MET B 1 186 ? -9.914 16.969 15.062 1 60.94 186 MET B N 1
ATOM 3066 C CA . MET B 1 186 ? -9.242 17.797 14.055 1 60.94 186 MET B CA 1
ATOM 3067 C C . MET B 1 186 ? -8.469 18.922 14.719 1 60.94 186 MET B C 1
ATOM 3069 O O . MET B 1 186 ? -7.301 19.156 14.398 1 60.94 186 MET B O 1
ATOM 3073 N N . PRO B 1 187 ? -9.172 19.594 15.586 1 57.59 187 PRO B N 1
ATOM 3074 C CA . PRO B 1 187 ? -8.406 20.672 16.203 1 57.59 187 PRO B CA 1
ATOM 3075 C C . PRO B 1 187 ? -7.152 20.172 16.922 1 57.59 187 PRO B C 1
ATOM 3077 O O . PRO B 1 187 ? -6.109 20.828 16.891 1 57.59 187 PRO B O 1
ATOM 3080 N N . LYS B 1 188 ? -7.266 19.078 17.453 1 62.34 188 LYS B N 1
ATOM 3081 C CA . LYS B 1 188 ? -6.121 18.516 18.156 1 62.34 188 LYS B CA 1
ATOM 3082 C C . LYS B 1 188 ? -5.004 18.141 17.188 1 62.34 188 LYS B C 1
ATOM 3084 O O . LYS B 1 188 ? -3.822 18.344 17.484 1 62.34 188 LYS B O 1
ATOM 3089 N N . LEU B 1 189 ? -5.488 17.672 16.125 1 60.56 189 LEU B N 1
ATOM 3090 C CA . LEU B 1 189 ? -4.508 17.25 15.125 1 60.56 189 LEU B CA 1
ATOM 3091 C C . LEU B 1 189 ? -3.768 18.453 14.547 1 60.56 189 LEU B C 1
ATOM 3093 O O . LEU B 1 189 ? -2.555 18.391 14.328 1 60.56 189 LEU B O 1
ATOM 3097 N N . LEU B 1 190 ? -4.492 19.438 14.383 1 59.94 190 LEU B N 1
ATOM 3098 C CA . LEU B 1 190 ? -3.887 20.641 13.844 1 59.94 190 LEU B CA 1
ATOM 3099 C C . LEU B 1 190 ? -2.881 21.234 14.82 1 59.94 190 LEU B C 1
ATOM 3101 O O . LEU B 1 190 ? -1.809 21.688 14.422 1 59.94 190 LEU B O 1
ATOM 3105 N N . GLU B 1 191 ? -3.293 21.141 15.969 1 62 191 GLU B N 1
ATOM 3106 C CA . GLU B 1 191 ? -2.381 21.641 17 1 62 191 GLU B CA 1
ATOM 3107 C C . GLU B 1 191 ? -1.124 20.766 17.078 1 62 191 GLU B C 1
ATOM 3109 O O . GLU B 1 191 ? -0.014 21.297 17.203 1 62 191 GLU B O 1
ATOM 3114 N N . GLN B 1 192 ? -1.34 19.516 16.938 1 61.91 192 GLN B N 1
ATOM 3115 C CA . GLN B 1 192 ? -0.211 18.594 17.016 1 61.91 192 GLN B CA 1
ATOM 3116 C C . GLN B 1 192 ? 0.722 18.781 15.82 1 61.91 192 GLN B C 1
ATOM 3118 O O . GLN B 1 192 ? 1.945 18.766 15.969 1 61.91 192 GLN B O 1
ATOM 3123 N N . THR B 1 193 ? 0.073 18.953 14.742 1 59.38 193 THR B N 1
ATOM 3124 C CA . THR B 1 193 ? 0.864 19.156 13.531 1 59.38 193 THR B CA 1
ATOM 3125 C C . THR B 1 193 ? 1.646 20.469 13.625 1 59.38 193 THR B C 1
ATOM 3127 O O . THR B 1 193 ? 2.809 20.531 13.211 1 59.38 193 THR B O 1
ATOM 3130 N N . ALA B 1 194 ? 1.008 21.453 14.125 1 57.97 194 ALA B N 1
ATOM 3131 C CA . ALA B 1 194 ? 1.664 22.734 14.312 1 57.97 194 ALA B CA 1
ATOM 3132 C C . ALA B 1 194 ? 2.836 22.625 15.281 1 57.97 194 ALA B C 1
ATOM 3134 O O . ALA B 1 194 ? 3.918 23.156 15.023 1 57.97 194 ALA B O 1
ATOM 3135 N N . ARG B 1 195 ? 2.6 21.906 16.266 1 62.22 195 ARG B N 1
ATOM 3136 C CA . ARG B 1 195 ? 3.65 21.734 17.266 1 62.22 195 ARG B CA 1
ATOM 3137 C C . ARG B 1 195 ? 4.805 20.906 16.703 1 62.22 195 ARG B C 1
ATOM 3139 O O . ARG B 1 195 ? 5.973 21.219 16.953 1 62.22 195 ARG B O 1
ATOM 3146 N N . ALA B 1 196 ? 4.41 19.922 16.047 1 59.78 196 ALA B N 1
ATOM 3147 C CA . ALA B 1 196 ? 5.422 19.047 15.469 1 59.78 196 ALA B CA 1
ATOM 3148 C C . ALA B 1 196 ? 6.262 19.797 14.438 1 59.78 196 ALA B C 1
ATOM 3150 O O . ALA B 1 196 ? 7.441 19.5 14.242 1 59.78 196 ALA B O 1
ATOM 3151 N N . SER B 1 197 ? 5.559 20.609 13.805 1 54.72 197 SER B N 1
ATOM 3152 C CA . SER B 1 197 ? 6.25 21.375 12.773 1 54.72 197 SER B CA 1
ATOM 3153 C C . SER B 1 197 ? 7.262 22.344 13.383 1 54.72 197 SER B C 1
ATOM 3155 O O . SER B 1 197 ? 8.258 22.688 12.75 1 54.72 197 SER B O 1
ATOM 3157 N N . ILE B 1 198 ? 6.848 22.828 14.555 1 52.28 198 ILE B N 1
ATOM 3158 C CA . ILE B 1 198 ? 7.73 23.797 15.195 1 52.28 198 ILE B CA 1
ATOM 3159 C C . ILE B 1 198 ? 8.719 23.062 16.109 1 52.28 198 ILE B C 1
ATOM 3161 O O . ILE B 1 198 ? 9.547 23.688 16.766 1 52.28 198 ILE B O 1
ATOM 3165 N N . GLY B 1 199 ? 8.734 21.688 15.812 1 50.16 199 GLY B N 1
ATOM 3166 C CA . GLY B 1 199 ? 9.695 20.953 16.625 1 50.16 199 GLY B CA 1
ATOM 3167 C C . GLY B 1 199 ? 9.367 20.953 18.094 1 50.16 199 GLY B C 1
ATOM 3168 O O . GLY B 1 199 ? 10.258 20.766 18.938 1 50.16 199 GLY B O 1
ATOM 3169 N N . GLU B 1 200 ? 8.102 21.406 18.438 1 47.88 200 GLU B N 1
ATOM 3170 C CA . GLU B 1 200 ? 7.734 21.406 19.859 1 47.88 200 GLU B CA 1
ATOM 3171 C C . GLU B 1 200 ? 7.117 20.062 20.266 1 47.88 200 GLU B C 1
ATOM 3173 O O . GLU B 1 200 ? 6.309 19.5 19.516 1 47.88 200 GLU B O 1
ATOM 3178 N N . PRO B 1 201 ? 7.594 19.328 21.359 1 47.72 201 PRO B N 1
ATOM 3179 C CA . PRO B 1 201 ? 7.023 18.078 21.875 1 47.72 201 PRO B CA 1
ATOM 3180 C C . PRO B 1 201 ? 5.535 18.203 22.188 1 47.72 201 PRO B C 1
ATOM 3182 O O . PRO B 1 201 ? 5.035 19.297 22.453 1 47.72 201 PRO B O 1
#